Protein AF-A0A563EGF1-F1 (afdb_monomer)

Foldseek 3Di:
DDPVVVVVVVVVVVVVVVVVVVVVVVVVVVVVVVVVVVVVVVVVVVVVCLVPDDDDVVSVVVVVVVVVVVVVVVVVVVVVVVVVVVVVVVVVVVVVVVVVVVVVVVVVVVVVVVVVVVVVVVVVVVVVVVVVVVVVVVVVVVVVVVVVVVVVVVVVVVVVVVVVVVVVVVVVVVVVVVVVVVVVVVVVVVVVVVVVVVVVVVVVVVVVVVVVVVVVVVVVVVVVVVVVVVVVVVVVVVVVVVVVVVVVVVVVVVVVVVVVVVVVVVVVVVVVVVVVVVVVVVVVVVVVVVVVVVVVVVVVVVVVVVVVVVVVVVVVVVVVVVVVVVVVVVVVVVVVVVVVVVVVVVVVVVVVVVCVPDDPDDDDDYDDDDYDDDYYDYDDDDDDDDDDDDDDDDDDDDDD

Secondary structure (DSSP, 8-state):
--HHHHHHHHHHHHHHHHHHHHHHHHHHHHHHHHHHHHHHHHHHHHHHHHHHS---HHHHHHHHHHHHHHHHHHHHHHHHHHHHHHHHHHHHHHHHHHHHHHHHHHHHHHHHHHHHHHHHHHHHHHHHHHHHHHHHHHHHHHHHHHHHHHHHHHHHHHHHHHHHHHHHHHHHHHHHHHHHHHHHHHHHHHHHHHHHHHHHHHHHHHHHHHHHHHHHHHHHHHHHHHHHHHHHHHHHHHHHHHHHHHHHHHHHHHHHHHHHHHHHHHHHHHHHHHHHHHHHHHHHHHHHHHHHHHHHHHHHHHHHHHHHHHHHHHHHHHHHHHHHHHHHHHHHHHHHHHHHHHHHHHHHHHHHHHHTTT------------------------------------------

Solvent-acces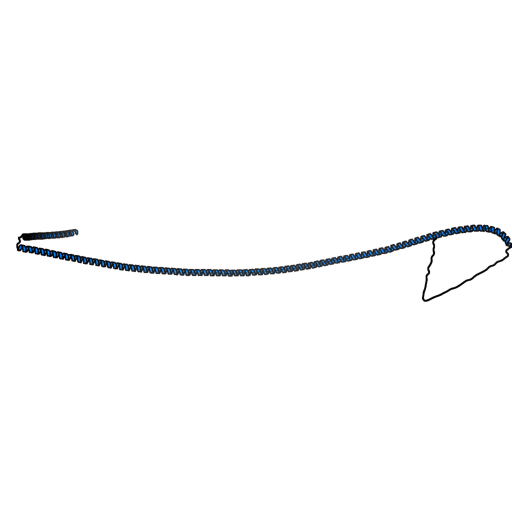sible surface area (backbone atoms only — not comparable to full-atom values): 22705 Å² total; per-residue (Å²): 134,64,68,72,55,61,48,51,54,48,53,50,54,51,50,49,52,52,51,54,52,49,52,51,50,54,53,50,52,50,51,53,53,53,50,52,48,55,52,50,54,50,49,52,51,53,50,52,52,63,68,72,49,73,91,42,72,70,58,44,54,54,52,51,48,53,52,49,53,49,50,52,49,52,51,48,50,52,51,47,53,53,49,53,49,54,52,47,55,47,54,51,50,52,47,52,57,48,50,52,50,52,51,52,52,51,53,49,51,54,51,55,50,53,46,52,51,51,53,50,53,49,53,50,52,53,50,56,51,50,50,52,50,51,54,52,46,54,50,50,52,50,53,51,50,53,50,52,53,49,54,51,51,54,50,52,51,50,55,50,51,57,47,53,50,48,53,50,53,49,54,54,47,53,51,54,51,51,54,49,51,53,52,48,53,59,45,52,54,48,54,49,50,52,49,63,48,50,54,48,55,48,52,50,52,51,50,50,51,51,54,50,52,50,47,53,53,49,53,53,46,52,48,50,54,49,51,51,49,59,46,53,53,48,54,52,50,52,51,50,55,49,50,51,50,55,49,50,53,48,54,52,50,53,51,52,49,55,52,51,53,52,54,49,52,53,52,51,53,51,52,51,52,51,50,53,53,52,52,54,46,60,48,54,62,47,52,55,53,51,54,52,56,53,51,57,48,55,56,50,52,54,50,55,51,55,59,46,53,53,52,53,55,52,53,51,55,55,48,55,54,53,50,53,53,51,51,56,53,48,51,62,52,45,54,56,48,50,58,54,43,55,57,45,49,67,48,44,54,56,51,45,68,58,47,75,76,63,85,87,88,97,94,95,97,97,93,95,98,95,97,97,97,96,100,97,97,95,98,94,92,93,89,91,87,87,84,90,80,89,82,83,89,80,89,80,89,79,90,130

pLDDT: mean 79.97, std 18.9, range [8.8, 98.38]

Mean predicted aligned error: 21.33 Å

Sequence (400 aa):
MNERVTRLEFDLRNSSRARDAAAAQVGELNKILNATRAELDKVKGQLTNLANSPVSASNVTERVRVMMSLAEEEIADIRKAAVDQANGVRAEADRYASETKAAHARLLSEVDERRKQLELAHQQRTAELSQQYDERRIALEAEHEQLRAKLSAEHEALLVEVRADAERVTTEFDRKTAELEERRTALEQKYSKYHDELDKEYDELRSTLNSEHQKILIDARTEAERVLAEVADREKTAAAELAESLAAQKADTEKMISELESEALIKVDALTTEATTKAAKTVSDADEYAASKTTEADEYATRTIGEADAKATETVRAAEAKASETVRSADEHADRRLTAASQRETTLRKVHDDLTAQFAAAQDAVANAVKSLTPLPSPGDDAKTEQFPLPRPDKDRKKS

Structure (mmCIF, N/CA/C/O backbone):
data_AF-A0A563EGF1-F1
#
_entry.id   AF-A0A563EGF1-F1
#
loop_
_atom_site.group_PDB
_atom_site.id
_atom_site.type_symbol
_atom_site.label_atom_id
_atom_site.label_alt_id
_atom_site.label_comp_id
_atom_site.label_asym_id
_atom_site.label_entity_id
_atom_site.label_seq_id
_atom_site.pdbx_PDB_ins_code
_atom_site.Cartn_x
_atom_site.Cartn_y
_atom_site.Cartn_z
_atom_site.occupancy
_atom_site.B_iso_or_equiv
_atom_site.auth_seq_id
_atom_site.auth_comp_id
_atom_site.auth_asym_id
_atom_site.auth_atom_id
_atom_site.pdbx_PDB_model_num
ATOM 1 N N . MET A 1 1 ? -85.828 32.666 75.429 1.00 54.38 1 MET A N 1
ATOM 2 C CA . MET A 1 1 ? -85.304 32.596 76.813 1.00 54.38 1 MET A CA 1
ATOM 3 C C . MET A 1 1 ? -83.831 32.233 76.749 1.00 54.38 1 MET A C 1
ATOM 5 O O . MET A 1 1 ? -83.476 31.455 75.876 1.00 54.38 1 MET A O 1
ATOM 9 N N . ASN A 1 2 ? -82.983 32.812 77.605 1.00 71.44 2 ASN A N 1
ATOM 10 C CA . ASN A 1 2 ? -81.528 32.641 77.505 1.00 71.44 2 ASN A CA 1
ATOM 11 C C . ASN A 1 2 ? -81.027 31.437 78.314 1.00 71.44 2 ASN A C 1
ATOM 13 O O . ASN A 1 2 ? -81.041 31.460 79.542 1.00 71.44 2 ASN A O 1
ATOM 17 N N . GLU A 1 3 ? -80.488 30.445 77.607 1.00 75.19 3 GLU A N 1
ATOM 18 C CA . GLU A 1 3 ? -79.889 29.201 78.122 1.00 75.19 3 GLU A CA 1
ATOM 19 C C . GLU A 1 3 ? -78.851 29.419 79.245 1.00 75.19 3 GLU A C 1
ATOM 21 O O . GLU A 1 3 ? -78.746 28.644 80.200 1.00 75.19 3 GLU A O 1
ATOM 26 N N . ARG A 1 4 ? -78.127 30.544 79.180 1.00 77.19 4 ARG A N 1
ATOM 27 C CA . ARG A 1 4 ? -77.143 30.976 80.183 1.00 77.19 4 ARG A CA 1
ATOM 28 C C . ARG A 1 4 ? -77.757 31.261 81.563 1.00 77.19 4 ARG A C 1
ATOM 30 O O . ARG A 1 4 ? -77.067 31.085 82.560 1.00 77.19 4 ARG A O 1
ATOM 37 N N . VAL A 1 5 ? -79.029 31.669 81.636 1.00 81.31 5 VAL A N 1
ATOM 38 C CA . VAL A 1 5 ? -79.741 31.890 82.912 1.00 81.31 5 VAL A CA 1
ATOM 39 C C . VAL A 1 5 ? -80.123 30.551 83.534 1.00 81.31 5 VAL A C 1
ATOM 41 O O . VAL A 1 5 ? -79.768 30.290 84.677 1.00 81.31 5 VAL A O 1
ATOM 44 N N . THR A 1 6 ? -80.732 29.652 82.756 1.00 83.12 6 THR A N 1
ATOM 45 C CA . THR A 1 6 ? -81.086 28.296 83.210 1.00 83.12 6 THR A CA 1
ATOM 46 C C . THR A 1 6 ? -79.871 27.484 83.664 1.00 83.12 6 THR A C 1
ATOM 48 O O . THR A 1 6 ? -79.979 26.705 84.610 1.00 83.12 6 THR A O 1
ATOM 51 N N . ARG A 1 7 ? -78.695 27.699 83.056 1.00 83.50 7 ARG A N 1
ATOM 52 C CA . ARG A 1 7 ? -77.437 27.100 83.523 1.00 83.50 7 ARG A CA 1
ATOM 53 C C . ARG A 1 7 ? -76.995 27.660 84.880 1.00 83.50 7 ARG A C 1
ATOM 55 O O . ARG A 1 7 ? -76.702 26.879 85.774 1.00 83.50 7 ARG A O 1
ATOM 62 N N . LEU A 1 8 ? -77.028 28.982 85.071 1.00 87.12 8 LEU A N 1
ATOM 63 C CA . LEU A 1 8 ? -76.708 29.604 86.364 1.00 87.12 8 LEU A CA 1
ATOM 64 C C . LEU A 1 8 ? -77.693 29.198 87.475 1.00 87.12 8 LEU A C 1
ATOM 66 O O . LEU A 1 8 ? -77.272 28.979 88.606 1.00 87.12 8 LEU A O 1
ATOM 70 N N . GLU A 1 9 ? -78.983 29.039 87.168 1.00 87.12 9 GLU A N 1
ATOM 71 C CA . GLU A 1 9 ? -79.977 28.512 88.116 1.00 87.12 9 GLU A CA 1
ATOM 72 C C . GLU A 1 9 ? -79.705 27.050 88.501 1.00 87.12 9 GLU A C 1
ATOM 74 O O . GLU A 1 9 ? -79.876 26.674 89.664 1.00 87.12 9 GLU A O 1
ATOM 79 N N . PHE A 1 10 ? -79.270 26.221 87.547 1.00 90.56 10 PHE A N 1
ATOM 80 C CA . PHE A 1 10 ? -78.854 24.843 87.807 1.00 90.56 10 PHE A CA 1
ATOM 81 C C . PHE A 1 10 ? -77.594 24.794 88.682 1.00 90.56 10 PHE A C 1
ATOM 83 O O . PHE A 1 10 ? -77.600 24.132 89.722 1.00 90.56 10 PHE A O 1
ATOM 90 N N . ASP A 1 11 ? -76.555 25.546 88.313 1.00 88.62 11 ASP A N 1
ATOM 91 C CA . ASP A 1 11 ? -75.284 25.611 89.039 1.00 88.62 11 ASP A CA 1
ATOM 92 C C . ASP A 1 11 ? -75.489 26.143 90.473 1.00 88.62 11 ASP A C 1
ATOM 94 O O . ASP A 1 11 ? -74.951 25.580 91.429 1.00 88.62 11 ASP A O 1
ATOM 98 N N . LEU A 1 12 ? -76.348 27.155 90.662 1.00 90.25 12 LEU A N 1
ATOM 99 C CA . LEU A 1 12 ? -76.715 27.685 91.982 1.00 90.25 12 LEU A CA 1
ATOM 100 C C . LEU A 1 12 ? -77.485 26.659 92.832 1.00 90.25 12 LEU A C 1
ATOM 102 O O . LEU A 1 12 ? -77.196 26.506 94.021 1.00 90.25 12 LEU A O 1
ATOM 106 N N . ARG A 1 13 ? -78.434 25.917 92.241 1.00 90.12 13 ARG A N 1
ATOM 107 C CA . ARG A 1 13 ? -79.168 24.841 92.937 1.00 90.12 13 ARG A CA 1
ATOM 108 C C . ARG A 1 13 ? -78.250 23.686 93.341 1.00 90.12 13 ARG A C 1
ATOM 110 O O . ARG A 1 13 ? -78.394 23.166 94.447 1.00 90.12 13 ARG A O 1
ATOM 117 N N . ASN A 1 14 ? -77.301 23.301 92.487 1.00 90.06 14 ASN A N 1
ATOM 118 C CA . ASN A 1 14 ? -76.297 22.290 92.824 1.00 90.06 14 ASN A CA 1
ATOM 119 C C . ASN A 1 14 ? -75.337 22.784 93.916 1.00 90.06 14 ASN A C 1
ATOM 121 O O . ASN A 1 14 ? -75.056 22.041 94.853 1.00 90.06 14 ASN A O 1
ATOM 125 N N . SER A 1 15 ? -74.900 24.045 93.847 1.00 90.69 15 SER A N 1
ATOM 126 C CA . SER A 1 15 ? -74.055 24.674 94.870 1.00 90.69 15 SER A CA 1
ATOM 127 C C . SER A 1 15 ? -74.745 24.730 96.240 1.00 90.69 15 SER A C 1
ATOM 129 O O . SER A 1 15 ? -74.138 24.349 97.241 1.00 90.69 15 SER A O 1
ATOM 131 N N . SER A 1 16 ? -76.037 25.090 96.298 1.00 90.50 16 SER A N 1
ATOM 132 C CA . SER A 1 16 ? -76.811 25.025 97.550 1.00 90.50 16 SER A CA 1
ATOM 133 C C . SER A 1 16 ? -76.862 23.599 98.095 1.00 90.50 16 SER A C 1
ATOM 135 O O . SER A 1 16 ? -76.452 23.376 99.225 1.00 90.50 16 SER A O 1
AT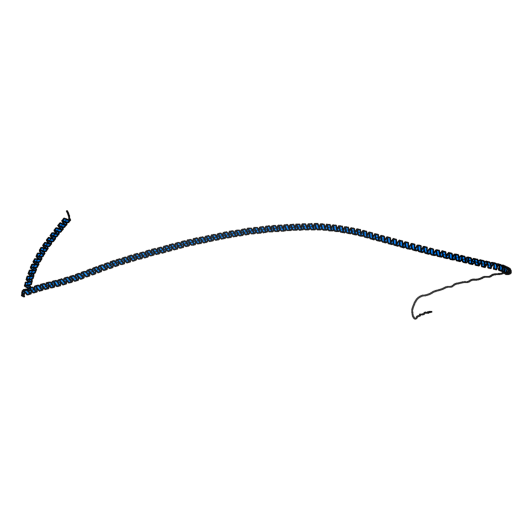OM 137 N N . ARG A 1 17 ? -77.245 22.609 97.275 1.00 91.94 17 ARG A N 1
ATOM 138 C CA . ARG A 1 17 ? -77.289 21.196 97.696 1.00 91.94 17 ARG A CA 1
ATOM 139 C C . ARG A 1 17 ? -75.942 20.691 98.222 1.00 91.94 17 ARG A C 1
ATOM 141 O O . ARG A 1 17 ? -75.913 19.971 99.215 1.00 91.94 17 ARG A O 1
ATOM 148 N N . ALA A 1 18 ? -74.836 21.076 97.583 1.00 88.56 18 ALA A N 1
ATOM 149 C CA . ALA A 1 18 ? -73.490 20.736 98.038 1.00 88.56 18 ALA A CA 1
ATOM 150 C C . ALA A 1 18 ? -73.149 21.407 99.382 1.00 88.56 18 ALA A C 1
ATOM 152 O O . ALA A 1 18 ? -72.598 20.754 100.268 1.00 88.56 18 ALA A O 1
ATOM 153 N N . ARG A 1 19 ? -73.529 22.678 99.570 1.00 93.75 19 ARG A N 1
ATOM 154 C CA . ARG A 1 19 ? -73.388 23.398 100.846 1.00 93.75 19 ARG A CA 1
ATOM 155 C C . ARG A 1 19 ? -74.222 22.762 101.959 1.00 93.75 19 ARG A C 1
ATOM 157 O O . ARG A 1 19 ? -73.715 22.602 103.064 1.00 93.75 19 ARG A O 1
ATOM 164 N N . ASP A 1 20 ? -75.465 22.392 101.674 1.00 92.44 20 ASP A N 1
ATOM 165 C CA . ASP A 1 20 ? -76.389 21.799 102.644 1.00 92.44 20 ASP A CA 1
ATOM 166 C C . ASP A 1 20 ? -75.909 20.395 103.065 1.00 92.44 20 ASP A C 1
ATOM 168 O O . ASP A 1 20 ? -75.898 20.064 104.253 1.00 92.44 20 ASP A O 1
ATOM 172 N N . ALA A 1 21 ? -75.392 19.603 102.117 1.00 90.31 21 ALA A N 1
ATOM 173 C CA . ALA A 1 21 ? -74.733 18.326 102.396 1.00 90.31 21 ALA A CA 1
ATOM 174 C C . ALA A 1 21 ? -73.442 18.493 103.223 1.00 90.31 21 ALA A C 1
ATOM 176 O O . ALA A 1 21 ? -73.230 17.754 104.186 1.00 90.31 21 ALA A O 1
ATOM 177 N N . ALA A 1 22 ? -72.602 19.484 102.906 1.00 90.19 22 ALA A N 1
ATOM 178 C CA . ALA A 1 22 ? -71.401 19.790 103.684 1.00 90.19 22 ALA A CA 1
ATOM 179 C C . ALA A 1 22 ? -71.740 20.273 105.108 1.00 90.19 22 ALA A C 1
ATOM 181 O O . ALA A 1 22 ? -71.083 19.876 106.069 1.00 90.19 22 ALA A O 1
ATOM 182 N N . ALA A 1 23 ? -72.799 21.070 105.277 1.00 92.00 23 ALA A N 1
ATOM 183 C CA . ALA A 1 23 ? -73.287 21.492 106.589 1.00 92.00 23 ALA A CA 1
ATOM 184 C C . ALA A 1 23 ? -73.787 20.299 107.424 1.00 92.00 23 ALA A C 1
ATOM 186 O O . ALA A 1 23 ? -73.473 20.211 108.612 1.00 92.00 23 ALA A O 1
ATOM 187 N N . ALA A 1 24 ? -74.490 19.343 106.804 1.00 92.00 24 ALA A N 1
ATOM 188 C CA . ALA A 1 24 ? -74.887 18.096 107.458 1.00 92.00 24 ALA A CA 1
ATOM 189 C C . ALA A 1 24 ? -73.669 17.247 107.877 1.00 92.00 24 ALA A C 1
ATOM 191 O O . ALA A 1 24 ? -73.622 16.769 109.010 1.00 92.00 24 ALA A O 1
ATOM 192 N N . GLN A 1 25 ? -72.649 17.126 107.017 1.00 91.31 25 GLN A N 1
ATOM 193 C CA . GLN A 1 25 ? -71.390 16.441 107.348 1.00 91.31 25 GLN A CA 1
ATOM 194 C C . GLN A 1 25 ? -70.648 17.114 108.512 1.00 91.31 25 GLN A C 1
ATOM 196 O O . GLN A 1 25 ? -70.203 16.425 109.426 1.00 91.31 25 GLN A O 1
ATOM 201 N N . VAL A 1 26 ? -70.557 18.449 108.540 1.00 93.31 26 VAL A N 1
ATOM 202 C CA . VAL A 1 26 ? -69.968 19.200 109.667 1.00 93.31 26 VAL A CA 1
ATOM 203 C C . VAL A 1 26 ? -70.780 19.012 110.955 1.00 93.31 26 VAL A C 1
ATOM 205 O O . VAL A 1 26 ? -70.198 18.920 112.038 1.00 93.31 26 VAL A O 1
ATOM 208 N N . GLY A 1 27 ? -72.108 18.907 110.858 1.00 93.12 27 GLY A N 1
ATOM 209 C CA . GLY A 1 27 ? -72.974 18.555 111.983 1.00 93.12 27 GLY A CA 1
ATOM 210 C C . GLY A 1 27 ? -72.666 17.166 112.550 1.00 93.12 27 GLY A C 1
ATOM 211 O O . GLY A 1 27 ? -72.506 17.022 113.761 1.00 93.12 27 GLY A O 1
ATOM 212 N N . GLU A 1 28 ? -72.517 16.158 111.689 1.00 92.12 28 GLU A N 1
ATOM 213 C CA . GLU A 1 28 ? -72.217 14.783 112.107 1.00 92.12 28 GLU A CA 1
ATOM 214 C C . GLU A 1 28 ? -70.793 14.637 112.662 1.00 92.12 28 GLU A C 1
ATOM 216 O O . GLU A 1 28 ? -70.600 14.054 113.729 1.00 92.12 28 GLU A O 1
ATOM 221 N N . LEU A 1 29 ? -69.801 15.257 112.015 1.00 91.62 29 LEU A N 1
ATOM 222 C CA . LEU A 1 29 ? -68.419 15.302 112.502 1.00 91.62 29 LEU A CA 1
ATOM 223 C C . LEU A 1 29 ? -68.320 15.944 113.894 1.00 91.62 29 LEU A C 1
ATOM 225 O O . LEU A 1 29 ? -67.548 15.469 114.723 1.00 91.62 29 LEU A O 1
ATOM 229 N N . ASN A 1 30 ? -69.129 16.967 114.199 1.00 94.31 30 ASN A N 1
ATOM 230 C CA . ASN A 1 30 ? -69.190 17.541 115.548 1.00 94.31 30 ASN A CA 1
ATOM 231 C C . ASN A 1 30 ? -69.797 16.580 116.585 1.00 94.31 30 ASN A C 1
ATOM 233 O O . ASN A 1 30 ? -69.327 16.556 117.724 1.00 94.31 30 ASN A O 1
ATOM 237 N N . LYS A 1 31 ? -70.798 15.762 116.222 1.00 93.56 31 LYS A N 1
ATOM 238 C CA . LYS A 1 31 ? -71.310 14.710 117.123 1.00 93.56 31 LYS A CA 1
ATOM 239 C C . LYS A 1 31 ? -70.226 13.674 117.409 1.00 93.56 31 LYS A C 1
ATOM 241 O O . LYS A 1 31 ? -69.958 13.394 118.574 1.00 93.56 31 LYS A O 1
ATOM 246 N N . ILE A 1 32 ? -69.572 13.163 116.363 1.00 93.31 32 ILE A N 1
ATOM 247 C CA . ILE A 1 32 ? -68.507 12.153 116.463 1.00 93.31 32 ILE A CA 1
ATOM 248 C C . ILE A 1 32 ? -67.332 12.690 117.293 1.00 93.31 32 ILE A C 1
ATOM 250 O O . ILE A 1 32 ? -66.851 12.005 118.193 1.00 93.31 32 ILE A O 1
ATOM 254 N N . LEU A 1 33 ? -66.909 13.938 117.065 1.00 93.88 33 LEU A N 1
ATOM 255 C CA . LEU A 1 33 ? -65.838 14.585 117.827 1.00 93.88 33 LEU A CA 1
ATOM 256 C C . LEU A 1 33 ? -66.189 14.755 119.314 1.00 93.88 33 LEU A C 1
ATOM 258 O O . LEU A 1 33 ? -65.331 14.575 120.174 1.00 93.88 33 LEU A O 1
ATOM 262 N N . ASN A 1 34 ? -67.437 15.093 119.644 1.00 92.88 34 ASN A N 1
ATOM 263 C CA . ASN A 1 34 ? -67.848 15.259 121.039 1.00 92.88 34 ASN A CA 1
ATOM 264 C C . ASN A 1 34 ? -68.092 13.914 121.747 1.00 92.88 34 ASN A C 1
ATOM 266 O O . ASN A 1 34 ? -67.760 13.793 122.925 1.00 92.88 34 ASN A O 1
ATOM 270 N N . ALA A 1 35 ? -68.579 12.892 121.035 1.00 93.00 35 ALA A N 1
ATOM 271 C CA . ALA A 1 35 ? -68.674 11.524 121.544 1.00 93.00 35 ALA A CA 1
ATOM 272 C C . ALA A 1 35 ? -67.281 10.944 121.844 1.00 93.00 35 ALA A C 1
ATOM 274 O O . ALA A 1 35 ? -67.007 10.564 122.980 1.00 93.00 35 ALA A O 1
ATOM 275 N N . THR A 1 36 ? -66.364 10.987 120.872 1.00 91.12 36 THR A N 1
ATOM 276 C CA . THR A 1 36 ? -64.985 10.493 121.041 1.00 91.12 36 THR A CA 1
ATOM 277 C C . THR A 1 36 ? -64.199 11.255 122.112 1.00 91.12 36 THR A C 1
ATOM 279 O O . THR A 1 36 ? -63.399 10.648 122.817 1.00 91.12 36 THR A O 1
ATOM 282 N N . ARG A 1 37 ? -64.453 12.558 122.320 1.00 92.00 37 ARG A N 1
ATOM 283 C CA . ARG A 1 37 ? -63.923 13.306 123.480 1.00 92.00 37 ARG A CA 1
ATOM 284 C C . ARG A 1 37 ? -64.441 12.759 124.813 1.00 92.00 37 ARG A C 1
ATOM 286 O O . ARG A 1 37 ? -63.639 12.505 125.707 1.00 92.00 37 ARG A O 1
ATOM 293 N N . ALA A 1 38 ? -65.751 12.543 124.940 1.00 91.25 38 ALA A N 1
ATOM 294 C CA . ALA A 1 38 ? -66.348 11.999 126.162 1.00 91.25 38 ALA A CA 1
ATOM 295 C C . ALA A 1 38 ? -65.858 10.568 126.464 1.00 91.25 38 ALA A C 1
ATOM 297 O O . ALA A 1 38 ? -65.604 10.228 127.620 1.00 91.25 38 ALA A O 1
ATOM 298 N N . GLU A 1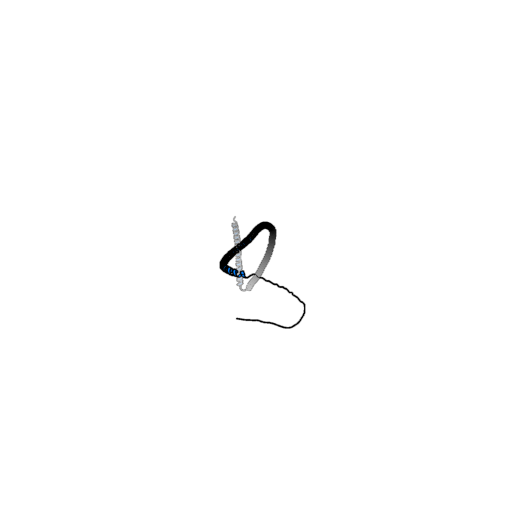 39 ? -65.669 9.743 125.432 1.00 89.06 39 GLU A N 1
ATOM 299 C CA . GLU A 1 39 ? -65.069 8.409 125.552 1.00 89.06 39 GLU A CA 1
ATOM 300 C C . GLU A 1 39 ? -63.589 8.476 125.945 1.00 89.06 39 GLU A C 1
ATOM 302 O O . GLU A 1 39 ? -63.173 7.778 126.868 1.00 89.06 39 GLU A O 1
ATOM 307 N N . LEU A 1 40 ? -62.805 9.359 125.320 1.00 89.25 40 LEU A N 1
ATOM 308 C CA . LEU A 1 40 ? -61.398 9.572 125.653 1.00 89.25 40 LEU A CA 1
ATOM 309 C C . LEU A 1 40 ? -61.219 10.014 127.112 1.00 89.25 40 LEU A C 1
ATOM 311 O O . LEU A 1 40 ? -60.353 9.488 127.808 1.00 89.25 40 LEU A O 1
ATOM 315 N N . ASP A 1 41 ? -62.033 10.950 127.602 1.00 89.94 41 ASP A N 1
ATOM 316 C CA . ASP A 1 41 ? -61.932 11.436 128.982 1.00 89.94 41 ASP A CA 1
ATOM 317 C C . ASP A 1 41 ? -62.420 10.392 130.003 1.00 89.94 41 ASP A C 1
ATOM 319 O O . ASP A 1 41 ? -61.814 10.239 131.068 1.00 89.94 41 ASP A O 1
ATOM 323 N N . LYS A 1 42 ? -63.419 9.573 129.645 1.00 87.62 42 LYS A N 1
ATOM 324 C CA . LYS A 1 42 ? -63.803 8.374 130.409 1.00 87.62 42 LYS A CA 1
ATOM 325 C C . LYS A 1 42 ? -62.642 7.372 130.506 1.00 87.62 42 LYS A C 1
ATOM 327 O O . LYS A 1 42 ? -62.315 6.930 131.609 1.00 87.62 42 LYS A O 1
ATOM 332 N N . VAL A 1 43 ? -61.982 7.055 129.389 1.00 84.75 43 VAL A N 1
ATOM 333 C CA . VAL A 1 43 ? -60.838 6.124 129.343 1.00 84.75 43 VAL A CA 1
ATOM 334 C C . VAL A 1 43 ? -59.633 6.677 130.113 1.00 84.75 43 VAL A C 1
ATOM 336 O O . VAL A 1 43 ? -59.037 5.939 130.896 1.00 84.75 43 VAL A O 1
ATOM 339 N N . LYS A 1 44 ? -59.318 7.977 130.002 1.00 85.12 44 LYS A N 1
ATOM 340 C CA . LYS A 1 44 ? -58.301 8.641 130.845 1.00 85.12 44 LYS A CA 1
ATOM 341 C C . LYS A 1 44 ? -58.618 8.500 132.332 1.00 85.12 44 LYS A C 1
ATOM 343 O O . LYS A 1 44 ? -57.709 8.231 133.114 1.00 85.12 44 LYS A O 1
ATOM 348 N N . GLY A 1 45 ? -59.880 8.658 132.736 1.00 83.38 45 GLY A N 1
ATOM 349 C CA . GLY A 1 45 ? -60.304 8.463 134.125 1.00 83.38 45 GLY A CA 1
ATOM 350 C C . GLY A 1 45 ? -60.081 7.023 134.598 1.00 83.38 45 GLY A C 1
ATOM 351 O O . GLY A 1 45 ? -59.488 6.801 135.653 1.00 83.38 45 GLY A O 1
ATOM 352 N N . GLN A 1 46 ? -60.473 6.038 133.785 1.00 79.75 46 GLN A N 1
ATOM 353 C CA . GLN A 1 46 ? -60.243 4.616 134.068 1.00 79.75 46 GLN A CA 1
ATOM 354 C C . GLN A 1 46 ? -58.744 4.281 134.177 1.00 79.75 46 GLN A C 1
ATOM 356 O O . GLN A 1 46 ? -58.336 3.649 135.151 1.00 79.75 46 GLN A O 1
ATOM 361 N N . LEU A 1 47 ? -57.919 4.760 133.240 1.00 78.69 47 LEU A N 1
ATOM 362 C CA . LEU A 1 47 ? -56.465 4.571 133.241 1.00 78.69 47 LEU A CA 1
ATOM 363 C C . LEU A 1 47 ? -55.798 5.234 134.456 1.00 78.69 47 LEU A C 1
ATOM 365 O O . LEU A 1 47 ? -54.949 4.624 135.100 1.00 78.69 47 LEU A O 1
ATOM 369 N N . THR A 1 48 ? -56.213 6.454 134.805 1.00 79.81 48 THR A N 1
ATOM 370 C CA . THR A 1 48 ? -55.695 7.204 135.964 1.00 79.81 48 THR A CA 1
ATOM 371 C C . THR A 1 48 ? -55.994 6.473 137.276 1.00 79.81 48 THR A C 1
ATOM 373 O O . THR A 1 48 ? -55.124 6.371 138.142 1.00 79.81 48 THR A O 1
ATOM 376 N N . ASN A 1 49 ? -57.194 5.898 137.402 1.00 75.31 49 ASN A N 1
ATOM 377 C CA . ASN A 1 49 ? -57.571 5.062 138.541 1.00 75.31 49 ASN A CA 1
ATOM 378 C C . ASN A 1 49 ? -56.749 3.760 138.589 1.00 75.31 49 ASN A C 1
ATOM 380 O O . ASN A 1 49 ? -56.279 3.382 139.660 1.00 75.31 49 ASN A O 1
ATOM 384 N N . LEU A 1 50 ? -56.524 3.096 137.450 1.00 74.75 50 LEU A N 1
ATOM 385 C CA . LEU A 1 50 ? -55.707 1.873 137.347 1.00 74.75 50 LEU A CA 1
ATOM 386 C C . LEU A 1 50 ? -54.220 2.107 137.661 1.00 74.75 50 LEU A C 1
ATOM 388 O O . LEU A 1 50 ? -53.593 1.274 138.318 1.00 74.75 50 LEU A O 1
ATOM 392 N N . ALA A 1 51 ? -53.662 3.238 137.225 1.00 73.00 51 ALA A N 1
ATOM 393 C CA . ALA A 1 51 ? -52.273 3.612 137.474 1.00 73.00 51 ALA A CA 1
ATOM 394 C C . ALA A 1 51 ? -52.026 3.942 138.955 1.00 73.00 51 ALA A C 1
ATOM 396 O O . ALA A 1 51 ? -51.124 3.372 139.570 1.00 73.00 51 ALA A O 1
ATOM 397 N N . ASN A 1 52 ? -52.863 4.811 139.535 1.00 74.38 52 ASN A N 1
ATOM 398 C CA . ASN A 1 52 ? -52.665 5.352 140.883 1.00 74.38 52 ASN A CA 1
ATOM 399 C C . ASN A 1 52 ? -53.231 4.466 142.009 1.00 74.38 52 ASN A C 1
ATOM 401 O O . ASN A 1 52 ? -52.970 4.733 143.182 1.00 74.38 52 ASN A O 1
ATOM 405 N N . SER A 1 53 ? -53.993 3.411 141.695 1.00 64.25 53 SER A N 1
ATOM 406 C CA . SER A 1 53 ? -54.501 2.498 142.725 1.00 64.25 53 SER A CA 1
ATOM 407 C C . SER A 1 53 ? -53.389 1.620 143.320 1.00 64.25 53 SER A C 1
ATOM 409 O O . SER A 1 53 ? -52.626 0.996 142.564 1.00 64.25 53 SER A O 1
ATOM 411 N N . PRO A 1 54 ? -53.335 1.474 144.662 1.00 64.56 54 PRO A N 1
ATOM 412 C CA . PRO A 1 54 ? -52.376 0.596 145.320 1.00 64.56 54 PRO A CA 1
ATOM 413 C C . PRO A 1 54 ? -52.533 -0.865 144.873 1.00 64.56 54 PRO A C 1
ATOM 415 O O . PRO A 1 54 ? -53.568 -1.293 144.345 1.00 64.56 54 PRO A O 1
ATOM 418 N N . VAL A 1 55 ? -51.459 -1.631 145.056 1.00 60.78 55 VAL A N 1
ATOM 419 C CA . VAL A 1 55 ? -51.285 -2.967 144.475 1.00 60.78 55 VAL A CA 1
ATOM 420 C C . VAL A 1 55 ? -52.074 -4.021 145.266 1.00 60.78 55 VAL A C 1
ATOM 422 O O . VAL A 1 55 ? -51.537 -4.714 146.124 1.00 60.78 55 VAL A O 1
ATOM 425 N N . SER A 1 56 ? -53.370 -4.142 144.974 1.00 62.41 56 SER A N 1
ATOM 426 C CA . SER A 1 56 ? -54.188 -5.304 145.350 1.00 62.41 56 SER A CA 1
ATOM 427 C C . SER A 1 56 ? -54.040 -6.424 144.314 1.00 62.41 56 SER A C 1
ATOM 429 O O . SER A 1 56 ? -53.710 -6.151 143.160 1.00 62.41 56 SER A O 1
ATOM 431 N N . ALA A 1 57 ? -54.344 -7.674 144.681 1.00 63.19 57 ALA A N 1
ATOM 432 C CA . ALA A 1 57 ? -54.287 -8.807 143.747 1.00 63.19 57 ALA A CA 1
ATOM 433 C C . ALA A 1 57 ? -55.137 -8.573 142.478 1.00 63.19 57 ALA A C 1
ATOM 435 O O . ALA A 1 57 ? -54.655 -8.791 141.372 1.00 63.19 57 ALA A O 1
ATOM 436 N N . SER A 1 58 ? -56.347 -8.018 142.627 1.00 69.69 58 SER A N 1
ATOM 437 C CA . SER A 1 58 ? -57.214 -7.638 141.497 1.00 69.69 58 SER A CA 1
ATOM 438 C C . SER A 1 58 ? -56.554 -6.588 140.585 1.00 69.69 58 SER A C 1
ATOM 440 O O . SER A 1 58 ? -56.534 -6.728 139.362 1.00 69.69 58 SER A O 1
ATOM 442 N N . ASN A 1 59 ? -55.911 -5.576 141.182 1.00 67.50 59 ASN A N 1
ATOM 443 C CA . ASN A 1 59 ? -55.207 -4.515 140.455 1.00 67.50 59 ASN A CA 1
ATOM 444 C C . ASN A 1 59 ? -53.873 -4.981 139.837 1.00 67.50 59 ASN A C 1
ATOM 446 O O . ASN A 1 59 ? -53.289 -4.242 139.042 1.00 67.50 59 ASN A O 1
ATOM 450 N N . VAL A 1 60 ? -53.359 -6.159 140.214 1.00 72.50 60 VAL A N 1
ATOM 451 C CA . VAL A 1 60 ? -52.254 -6.840 139.519 1.00 72.50 60 VAL A CA 1
ATOM 452 C C . VAL A 1 60 ? -52.802 -7.608 138.327 1.00 72.50 60 VAL A C 1
ATOM 454 O O . VAL A 1 60 ? -52.310 -7.404 137.223 1.00 72.50 60 VAL A O 1
ATOM 457 N N . THR A 1 61 ? -53.841 -8.429 138.516 1.00 78.75 61 THR A N 1
ATOM 458 C CA . THR A 1 61 ? -54.456 -9.216 137.435 1.00 78.75 61 THR A CA 1
ATOM 459 C C . THR A 1 61 ? -54.875 -8.334 136.261 1.00 78.75 61 THR A C 1
ATOM 461 O O . THR A 1 61 ? -54.538 -8.651 135.124 1.00 78.75 61 THR A O 1
ATOM 464 N N . GLU A 1 62 ? -55.518 -7.191 136.516 1.00 77.25 62 GLU A N 1
ATOM 465 C CA . GLU A 1 62 ? -55.951 -6.298 135.434 1.00 77.25 62 GLU A CA 1
ATOM 466 C C . GLU A 1 62 ? -54.780 -5.532 134.784 1.00 77.25 62 GLU A C 1
ATOM 468 O O . GLU A 1 62 ? -54.773 -5.336 133.572 1.00 77.25 62 GLU A O 1
ATOM 473 N N . ARG A 1 63 ? -53.722 -5.177 135.533 1.00 81.50 63 ARG A N 1
ATOM 474 C CA . ARG A 1 63 ? -52.497 -4.597 134.938 1.00 81.50 63 ARG A CA 1
ATOM 475 C C . ARG A 1 63 ? -51.724 -5.607 134.087 1.00 81.50 63 ARG A C 1
ATOM 477 O O . ARG A 1 63 ? -51.236 -5.243 133.022 1.00 81.50 63 ARG A O 1
ATOM 484 N N . VAL A 1 64 ? -51.652 -6.869 134.515 1.00 84.06 64 VAL A N 1
ATOM 485 C CA . VAL A 1 64 ? -51.084 -7.966 133.714 1.00 84.06 64 VAL A CA 1
ATOM 486 C C . VAL A 1 64 ? -51.932 -8.202 132.466 1.00 84.06 64 VAL A C 1
ATOM 488 O O . VAL A 1 64 ? -51.370 -8.351 131.389 1.00 84.06 64 VAL A O 1
ATOM 491 N N . ARG A 1 65 ? -53.265 -8.145 132.571 1.00 84.19 65 ARG A N 1
ATOM 492 C CA . ARG A 1 65 ? -54.174 -8.245 131.421 1.00 84.19 65 ARG A CA 1
ATOM 493 C C . ARG A 1 65 ? -53.926 -7.150 130.384 1.00 84.19 65 ARG A C 1
ATOM 495 O O . ARG A 1 65 ? -53.798 -7.472 129.210 1.00 84.19 65 ARG A O 1
ATOM 502 N N . VAL A 1 66 ? -53.802 -5.892 130.817 1.00 84.56 66 VAL A N 1
ATOM 503 C CA . VAL A 1 66 ? -53.495 -4.753 129.931 1.00 84.56 66 VAL A CA 1
ATOM 504 C C . VAL A 1 66 ? -52.112 -4.896 129.283 1.00 84.56 66 VAL A C 1
ATOM 506 O O . VAL A 1 66 ? -51.961 -4.617 128.097 1.00 84.56 66 VAL A O 1
ATOM 509 N N . MET A 1 67 ? -51.109 -5.379 130.024 1.00 85.25 67 MET A N 1
ATOM 510 C CA . MET A 1 67 ? -49.776 -5.659 129.470 1.00 85.25 67 MET A CA 1
ATOM 511 C C . MET A 1 67 ? -49.780 -6.836 128.486 1.00 85.25 67 MET A C 1
ATOM 513 O O . MET A 1 67 ? -49.078 -6.783 127.483 1.00 85.25 67 MET A O 1
ATOM 517 N N . MET A 1 68 ? -50.593 -7.870 128.724 1.00 86.56 68 MET A N 1
ATOM 518 C CA . MET A 1 68 ? -50.776 -8.968 127.772 1.00 86.56 68 MET A CA 1
ATOM 519 C C . MET A 1 68 ? -51.496 -8.502 126.506 1.00 86.56 68 MET A C 1
ATOM 521 O O . MET A 1 68 ? -51.024 -8.822 125.425 1.00 86.56 68 MET A O 1
ATOM 525 N N . SER A 1 69 ? -52.555 -7.687 126.604 1.00 88.25 69 SER A N 1
ATOM 526 C CA . SER A 1 69 ? -53.210 -7.135 125.409 1.00 88.25 69 SER A CA 1
ATOM 527 C C . SER A 1 69 ? -52.299 -6.187 124.623 1.00 88.25 69 SER A C 1
ATOM 529 O O . SER A 1 69 ? -52.330 -6.211 123.400 1.00 88.25 69 SER A O 1
ATOM 531 N N . LEU A 1 70 ? -51.446 -5.406 125.300 1.00 91.12 70 LEU A N 1
ATOM 532 C CA . LEU A 1 70 ? -50.447 -4.559 124.638 1.00 91.12 70 LEU A CA 1
ATOM 533 C C . LEU A 1 70 ? -49.366 -5.400 123.937 1.00 91.12 70 LEU A C 1
ATOM 535 O O . LEU A 1 70 ? -48.974 -5.082 122.821 1.00 91.12 70 LEU A O 1
ATOM 539 N N . ALA A 1 71 ? -48.920 -6.500 124.550 1.00 91.00 71 ALA A N 1
ATOM 540 C CA . ALA A 1 71 ? -47.993 -7.435 123.915 1.00 91.00 71 ALA A CA 1
ATOM 541 C C . ALA A 1 71 ? -48.648 -8.207 122.752 1.00 91.00 71 ALA A C 1
ATOM 543 O O . ALA A 1 71 ? -47.988 -8.492 121.758 1.00 91.00 71 ALA A O 1
ATOM 544 N N . GLU A 1 72 ? -49.940 -8.534 122.837 1.00 90.94 72 GLU A N 1
ATOM 545 C CA . GLU A 1 72 ? -50.714 -9.118 121.733 1.00 90.94 72 GLU A CA 1
ATOM 546 C C . GLU A 1 72 ? -50.881 -8.125 120.569 1.00 90.94 72 GLU A C 1
ATOM 548 O O . GLU A 1 72 ? -50.754 -8.529 119.412 1.00 90.94 72 GLU A O 1
ATOM 553 N N . GLU A 1 73 ? -51.087 -6.837 120.861 1.00 93.38 73 GLU A N 1
ATOM 554 C CA . GLU A 1 73 ? -51.128 -5.734 119.891 1.00 93.38 73 GLU A CA 1
ATOM 555 C C . GLU A 1 73 ? -49.755 -5.508 119.229 1.00 93.38 73 GLU A C 1
ATOM 557 O O . GLU A 1 73 ? -49.660 -5.516 118.002 1.00 93.38 73 GLU A O 1
ATOM 562 N N . GLU A 1 74 ? -48.669 -5.441 120.005 1.00 93.94 74 GLU A N 1
ATOM 563 C CA . GLU A 1 74 ? -47.294 -5.329 119.491 1.00 93.94 74 GLU A CA 1
ATOM 564 C C . GLU A 1 74 ? -46.897 -6.555 118.645 1.00 93.94 74 GLU A C 1
ATOM 566 O O . GLU A 1 74 ? -46.321 -6.418 117.565 1.00 93.94 74 GLU A O 1
ATOM 571 N N . ILE A 1 75 ? -47.275 -7.770 119.062 1.00 93.06 75 ILE A N 1
ATOM 572 C CA . ILE A 1 75 ? -47.089 -8.993 118.265 1.00 93.06 75 ILE A CA 1
ATOM 573 C C . ILE A 1 75 ? -47.936 -8.959 116.983 1.00 93.06 75 ILE A C 1
ATOM 575 O O . ILE A 1 75 ? -47.485 -9.465 115.951 1.00 93.06 75 ILE A O 1
ATOM 579 N N . ALA A 1 76 ? -49.144 -8.389 117.012 1.00 94.75 76 ALA A N 1
ATOM 580 C CA . ALA A 1 76 ? -49.978 -8.232 115.824 1.00 94.75 76 ALA A CA 1
ATOM 581 C C . ALA A 1 76 ? -49.364 -7.230 114.833 1.00 94.75 76 ALA A C 1
ATOM 583 O O . ALA A 1 76 ? -49.283 -7.544 113.643 1.00 94.75 76 ALA A O 1
ATOM 584 N N . ASP A 1 77 ? -48.857 -6.089 115.306 1.00 94.50 77 ASP A N 1
ATOM 585 C CA . ASP A 1 77 ? -48.183 -5.096 114.466 1.00 94.50 77 ASP A CA 1
ATOM 586 C C . ASP A 1 77 ? -46.835 -5.600 113.926 1.00 94.50 77 ASP A C 1
ATOM 588 O O . ASP A 1 77 ? -46.556 -5.409 112.743 1.00 94.50 77 ASP A O 1
ATOM 592 N N . ILE A 1 78 ? -46.039 -6.345 114.705 1.00 94.62 78 ILE A N 1
ATOM 593 C CA . ILE A 1 78 ? -44.815 -7.003 114.204 1.00 94.62 78 ILE A CA 1
ATOM 594 C C . ILE A 1 78 ? -45.154 -8.031 113.113 1.00 94.62 78 ILE A C 1
ATOM 596 O O . ILE A 1 78 ? -44.498 -8.066 112.069 1.00 94.62 78 ILE A O 1
ATOM 600 N N . ARG A 1 79 ? -46.196 -8.856 113.305 1.00 96.19 79 ARG A N 1
ATOM 601 C CA . ARG A 1 79 ? -46.655 -9.814 112.279 1.00 96.19 79 ARG A CA 1
ATOM 602 C C . ARG A 1 79 ? -47.141 -9.104 111.021 1.00 96.19 79 ARG A C 1
ATOM 604 O O . ARG A 1 79 ? -46.808 -9.536 109.922 1.00 96.19 79 ARG A O 1
ATOM 611 N N . LYS A 1 80 ? -47.909 -8.027 111.178 1.00 96.56 80 LYS A N 1
ATOM 612 C CA . LYS A 1 80 ? -48.416 -7.202 110.080 1.00 96.56 80 LYS A CA 1
ATOM 613 C C . LYS A 1 80 ? -47.270 -6.549 109.311 1.00 96.56 80 LYS A C 1
ATOM 615 O O . LYS A 1 80 ? -47.193 -6.744 108.108 1.00 96.56 80 LYS A O 1
ATOM 620 N N . ALA A 1 81 ? -46.321 -5.910 109.993 1.00 96.00 81 ALA A N 1
ATOM 621 C CA . ALA A 1 81 ? -45.130 -5.332 109.374 1.00 96.00 81 ALA A CA 1
ATOM 622 C C . ALA A 1 81 ? -44.291 -6.382 108.622 1.00 96.00 81 ALA A C 1
ATOM 624 O O . ALA A 1 81 ? -43.839 -6.119 107.510 1.00 96.00 81 ALA A O 1
ATOM 625 N N . ALA A 1 82 ? -44.129 -7.590 109.174 1.00 96.12 82 ALA A N 1
ATOM 626 C CA . ALA A 1 82 ? -43.439 -8.689 108.494 1.00 96.12 82 ALA A CA 1
ATOM 627 C C . ALA A 1 82 ? -44.202 -9.198 107.252 1.00 96.12 82 ALA A C 1
ATOM 629 O O . ALA A 1 82 ? -43.583 -9.509 106.233 1.00 96.12 82 ALA A O 1
ATOM 630 N N . VAL A 1 83 ? -45.538 -9.259 107.306 1.00 96.38 83 VAL A N 1
ATOM 631 C CA . VAL A 1 83 ? -46.392 -9.602 106.155 1.00 96.38 83 VAL A CA 1
ATOM 632 C C . VAL A 1 83 ? -46.348 -8.505 105.089 1.00 96.38 83 VAL A C 1
ATOM 634 O O . VAL A 1 83 ? -46.177 -8.818 103.914 1.00 96.38 83 VAL A O 1
ATOM 637 N N . ASP A 1 84 ? -46.428 -7.235 105.479 1.00 96.62 84 ASP A N 1
ATOM 638 C CA . ASP A 1 84 ? -46.368 -6.085 104.575 1.00 96.62 84 ASP A CA 1
ATOM 639 C C . ASP A 1 84 ? -44.989 -5.978 103.900 1.00 96.62 84 ASP A C 1
ATOM 641 O O . ASP A 1 84 ? -44.918 -5.777 102.688 1.00 96.62 84 ASP A O 1
ATOM 645 N N . GLN A 1 85 ? -43.892 -6.232 104.627 1.00 96.38 85 GLN A N 1
ATOM 646 C CA . GLN A 1 85 ? -42.548 -6.356 104.047 1.00 96.38 85 GLN A CA 1
ATOM 647 C C . GLN A 1 85 ? -42.438 -7.547 103.084 1.00 96.38 85 GLN A C 1
ATOM 649 O O . GLN A 1 85 ? -41.931 -7.388 101.975 1.00 96.38 85 GLN A O 1
ATOM 654 N N . ALA A 1 86 ? -42.938 -8.731 103.456 1.00 96.44 86 ALA A N 1
ATOM 655 C CA . ALA A 1 86 ? -42.910 -9.906 102.582 1.00 96.44 86 ALA A CA 1
ATOM 656 C C . ALA A 1 86 ? -43.750 -9.709 101.306 1.00 96.44 86 ALA A C 1
ATOM 658 O O . ALA A 1 86 ? -43.368 -10.176 100.231 1.00 96.44 86 ALA A O 1
ATOM 659 N N . ASN A 1 87 ? -44.872 -8.992 101.405 1.00 96.56 87 ASN A N 1
ATOM 660 C CA . ASN A 1 87 ? -45.696 -8.597 100.265 1.00 96.56 87 ASN A CA 1
ATOM 661 C C . ASN A 1 87 ? -45.004 -7.525 99.408 1.00 96.56 87 ASN A C 1
ATOM 663 O O . ASN A 1 87 ? -45.066 -7.612 98.184 1.00 96.56 87 ASN A O 1
ATOM 667 N N . GLY A 1 88 ? -44.300 -6.568 100.023 1.00 97.25 88 GLY A N 1
ATOM 668 C CA . GLY A 1 88 ? -43.475 -5.574 99.332 1.00 97.25 88 GLY A CA 1
ATOM 669 C C . GLY A 1 88 ? -42.366 -6.219 98.501 1.00 97.25 88 GLY A C 1
ATOM 670 O O . GLY A 1 88 ? -42.324 -6.026 97.290 1.00 97.25 88 GLY A O 1
ATOM 671 N N . VAL A 1 89 ? -41.545 -7.078 99.116 1.00 96.56 89 VAL A N 1
ATOM 672 C CA . VAL A 1 89 ? -40.459 -7.808 98.433 1.00 96.56 89 VAL A CA 1
ATOM 673 C C . VAL A 1 89 ? -40.993 -8.696 97.302 1.00 96.56 89 VAL A C 1
ATOM 675 O O . VAL A 1 89 ? -40.382 -8.767 96.238 1.00 96.56 89 VAL A O 1
ATOM 678 N N . ARG A 1 90 ? -42.158 -9.339 97.482 1.00 97.12 90 ARG A N 1
ATOM 679 C CA . ARG A 1 90 ? -42.833 -10.074 96.395 1.00 97.12 90 ARG A CA 1
ATOM 680 C C . ARG A 1 90 ? -43.266 -9.147 95.262 1.00 97.12 90 ARG A C 1
ATOM 682 O O . ARG A 1 90 ? -42.947 -9.429 94.117 1.00 97.12 90 ARG A O 1
ATOM 689 N N . ALA A 1 91 ? -43.925 -8.031 95.567 1.00 97.06 91 ALA A N 1
ATOM 690 C CA . ALA A 1 91 ? -44.375 -7.074 94.559 1.00 97.06 91 ALA A CA 1
ATOM 691 C C . ALA A 1 91 ? -43.206 -6.427 93.791 1.00 97.06 91 ALA A C 1
ATOM 693 O O . ALA A 1 91 ? -43.331 -6.165 92.597 1.00 97.06 91 ALA A O 1
ATOM 694 N N . GLU A 1 92 ? -42.065 -6.193 94.442 1.00 97.00 92 GLU A N 1
ATOM 695 C CA . GLU A 1 92 ? -40.830 -5.732 93.797 1.00 97.00 92 GLU A CA 1
ATOM 696 C C . GLU A 1 92 ? -40.210 -6.816 92.905 1.00 97.00 92 GLU A C 1
ATOM 698 O O . GLU A 1 92 ? -39.863 -6.534 91.757 1.00 97.00 92 GLU A O 1
ATOM 703 N N . ALA A 1 93 ? -40.145 -8.065 93.376 1.00 96.88 93 ALA A N 1
ATOM 704 C CA . ALA A 1 93 ? -39.667 -9.196 92.583 1.00 96.88 93 ALA A CA 1
ATOM 705 C C . ALA A 1 93 ? -40.564 -9.478 91.362 1.00 96.88 93 ALA A C 1
ATOM 707 O O . ALA A 1 93 ? -40.048 -9.690 90.264 1.00 96.88 93 ALA A O 1
ATOM 708 N N . ASP A 1 94 ? -41.889 -9.420 91.520 1.00 96.81 94 ASP A N 1
ATOM 709 C CA . ASP A 1 94 ? -42.863 -9.597 90.438 1.00 96.81 94 ASP A CA 1
ATOM 710 C C . ASP A 1 94 ? -42.787 -8.451 89.418 1.00 96.81 94 ASP A C 1
ATOM 712 O O . ASP A 1 94 ? -42.796 -8.703 88.209 1.00 96.81 94 ASP A O 1
ATOM 716 N N . ARG A 1 95 ? -42.632 -7.196 89.875 1.00 97.50 95 ARG A N 1
ATOM 717 C CA . ARG A 1 95 ? -42.367 -6.042 88.996 1.00 97.50 95 ARG A CA 1
ATOM 718 C C . ARG A 1 95 ? -41.092 -6.255 88.197 1.00 97.50 95 ARG A C 1
ATOM 720 O O . ARG A 1 95 ? -41.169 -6.284 86.971 1.00 97.50 95 ARG A O 1
ATOM 727 N N . TYR A 1 96 ? -39.964 -6.511 88.859 1.00 97.38 96 TYR A N 1
ATOM 728 C CA . TYR A 1 96 ? -38.678 -6.747 88.201 1.00 97.38 96 TYR A CA 1
ATOM 729 C C . TYR A 1 96 ? -38.740 -7.923 87.212 1.00 97.38 96 TYR A C 1
ATOM 731 O O . TYR A 1 96 ? -38.257 -7.822 86.083 1.00 97.38 96 TYR A O 1
ATOM 739 N N . ALA A 1 97 ? -39.404 -9.022 87.579 1.00 97.31 97 ALA A N 1
ATOM 740 C CA . ALA A 1 97 ? -39.620 -10.169 86.701 1.00 97.31 97 ALA A CA 1
ATOM 741 C C . ALA A 1 97 ? -40.548 -9.856 85.512 1.00 97.31 97 ALA A C 1
ATOM 743 O O . ALA A 1 97 ? -40.410 -10.480 84.460 1.00 97.31 97 ALA A O 1
ATOM 744 N N . SER A 1 98 ? -41.490 -8.918 85.645 1.00 97.12 98 SER A N 1
ATOM 745 C CA . SER A 1 98 ? -42.341 -8.456 84.539 1.00 97.12 98 SER A CA 1
ATOM 746 C C . SER A 1 98 ? -41.610 -7.476 83.612 1.00 97.12 98 SER A C 1
ATOM 748 O O . SER A 1 98 ? -41.686 -7.613 82.391 1.00 97.12 98 SER A O 1
ATOM 750 N N . GLU A 1 99 ? -40.830 -6.552 84.174 1.00 97.56 99 GLU A N 1
ATOM 751 C CA . GLU A 1 99 ? -40.066 -5.530 83.455 1.00 97.56 99 GLU A CA 1
ATOM 752 C C . GLU A 1 99 ? -38.919 -6.151 82.653 1.00 97.56 99 GLU A C 1
ATOM 754 O O . GLU A 1 99 ? -38.765 -5.850 81.471 1.00 97.56 99 GLU A O 1
ATOM 759 N N . THR A 1 100 ? -38.170 -7.088 83.245 1.00 96.81 100 THR A N 1
ATOM 760 C CA . THR A 1 100 ? -37.112 -7.836 82.541 1.00 96.81 100 THR A CA 1
ATOM 761 C C . THR A 1 100 ? -37.669 -8.690 81.402 1.00 96.81 100 THR A C 1
ATOM 763 O O . THR A 1 100 ? -37.109 -8.673 80.305 1.00 96.81 100 THR A O 1
ATOM 766 N N . LYS A 1 101 ? -38.810 -9.372 81.597 1.00 97.50 101 LYS A N 1
ATOM 767 C CA . LYS A 1 101 ? -39.507 -10.098 80.517 1.00 97.50 101 LYS A CA 1
ATOM 768 C C . LYS A 1 101 ? -39.984 -9.155 79.412 1.00 97.50 101 LYS A C 1
ATOM 770 O O . LYS A 1 101 ? -39.798 -9.466 78.239 1.00 97.50 101 LYS A O 1
ATOM 775 N N . ALA A 1 102 ? -40.554 -8.000 79.759 1.00 97.44 102 ALA A N 1
ATOM 776 C CA . ALA A 1 102 ? -41.007 -7.008 78.785 1.00 97.44 102 ALA A CA 1
ATOM 777 C C . ALA A 1 102 ? -39.839 -6.385 77.998 1.00 97.44 102 ALA A C 1
ATOM 779 O O . ALA A 1 102 ? -39.943 -6.212 76.784 1.00 97.44 102 ALA A O 1
ATOM 780 N N . ALA A 1 103 ? -38.714 -6.094 78.657 1.00 97.50 103 ALA A N 1
ATOM 781 C CA . ALA A 1 103 ? -37.497 -5.603 78.014 1.00 97.50 103 ALA A CA 1
ATOM 782 C C . ALA A 1 103 ? -36.887 -6.653 77.070 1.00 97.50 103 ALA A C 1
ATOM 784 O O . ALA A 1 103 ? -36.565 -6.335 75.927 1.00 97.50 103 ALA A O 1
ATOM 785 N N . HIS A 1 104 ? -36.801 -7.916 77.501 1.00 97.38 104 HIS A N 1
ATOM 786 C CA . HIS A 1 104 ? -36.315 -9.011 76.659 1.00 97.38 104 HIS A CA 1
ATOM 787 C C . HIS A 1 104 ? -37.246 -9.279 75.464 1.00 97.38 104 HIS A C 1
ATOM 789 O O . HIS A 1 104 ? -36.770 -9.550 74.365 1.00 97.38 104 HIS A O 1
ATOM 795 N N . ALA A 1 105 ? -38.568 -9.184 75.645 1.00 97.44 105 ALA A N 1
ATOM 796 C CA . ALA A 1 105 ? -39.529 -9.321 74.552 1.00 97.44 105 ALA A CA 1
ATOM 797 C C . ALA A 1 105 ? -39.365 -8.206 73.503 1.00 97.44 105 ALA A C 1
ATOM 799 O O . ALA A 1 105 ? -39.326 -8.506 72.312 1.00 97.44 105 ALA A O 1
ATOM 800 N N . ARG A 1 106 ? -39.188 -6.947 73.939 1.00 97.56 106 ARG A N 1
ATOM 801 C CA . ARG A 1 106 ? -38.895 -5.809 73.047 1.00 97.56 106 ARG A CA 1
ATOM 802 C C . ARG A 1 106 ? -37.594 -6.011 72.276 1.00 97.56 106 ARG A C 1
ATOM 804 O O . ARG A 1 106 ? -37.595 -5.905 71.053 1.00 97.56 106 ARG A O 1
ATOM 811 N N . LEU A 1 107 ? -36.517 -6.386 72.968 1.00 98.00 107 LEU A N 1
ATOM 812 C CA . LEU A 1 107 ? -35.211 -6.608 72.345 1.00 98.00 107 LEU A CA 1
ATOM 813 C C . LEU A 1 107 ? -35.237 -7.765 71.331 1.00 98.00 107 LEU A C 1
ATOM 815 O O . LEU A 1 107 ? -34.605 -7.659 70.284 1.00 98.00 107 LEU A O 1
ATOM 819 N N . LEU A 1 108 ? -36.011 -8.830 71.579 1.00 97.38 108 LEU A N 1
ATOM 820 C CA . LEU A 1 108 ? -36.254 -9.870 70.572 1.00 97.38 108 LEU A CA 1
ATOM 821 C C . LEU A 1 108 ? -36.998 -9.323 69.346 1.00 97.38 108 LEU A C 1
ATOM 823 O O . LEU A 1 108 ? -36.549 -9.569 68.229 1.00 97.38 108 LEU A O 1
ATOM 827 N N . SER A 1 109 ? -38.082 -8.555 69.523 1.00 97.75 109 SER A N 1
ATOM 828 C CA . SER A 1 109 ? -38.795 -7.958 68.380 1.00 97.75 109 SER A CA 1
ATOM 829 C C . SER A 1 109 ? -37.924 -6.982 67.584 1.00 97.75 109 SER A C 1
ATOM 831 O O . SER A 1 109 ? -37.930 -7.040 66.359 1.00 97.75 109 SER A O 1
ATOM 833 N N . GLU A 1 110 ? -37.108 -6.159 68.248 1.00 97.94 110 GLU A N 1
ATOM 834 C CA . GLU A 1 110 ? -36.160 -5.250 67.589 1.00 97.94 110 GLU A CA 1
ATOM 835 C C . GLU A 1 110 ? -35.098 -6.019 66.787 1.00 97.94 110 GLU A C 1
ATOM 837 O O . GLU A 1 110 ? -34.766 -5.628 65.667 1.00 97.94 110 GLU A O 1
ATOM 842 N N . VAL A 1 111 ? -34.579 -7.132 67.321 1.00 98.12 111 VAL A N 1
ATOM 843 C CA . VAL A 1 111 ? -33.629 -8.003 66.608 1.00 98.12 111 VAL A CA 1
ATOM 844 C C . VAL A 1 111 ? -34.292 -8.688 65.411 1.00 98.12 111 VAL A C 1
ATOM 846 O O . VAL A 1 111 ? -33.707 -8.692 64.329 1.00 98.12 111 VAL A O 1
ATOM 849 N N . ASP A 1 112 ? -35.512 -9.208 65.556 1.00 97.81 112 ASP A N 1
ATOM 850 C CA . ASP A 1 112 ? -36.254 -9.854 64.467 1.00 97.81 112 ASP A CA 1
ATOM 851 C C . ASP A 1 112 ? -36.656 -8.871 63.358 1.00 97.81 112 ASP A C 1
ATOM 853 O O . ASP A 1 112 ? -36.585 -9.211 62.176 1.00 97.81 112 ASP A O 1
ATOM 857 N N . GLU A 1 113 ? -37.073 -7.651 63.701 1.00 98.00 113 GLU A N 1
ATOM 858 C CA . GLU A 1 113 ? -37.363 -6.590 62.729 1.00 98.00 113 GLU A CA 1
ATOM 859 C C . GLU A 1 113 ? -36.097 -6.155 61.991 1.00 98.00 113 GLU A C 1
ATOM 861 O O . GLU A 1 113 ? -36.078 -6.123 60.759 1.00 98.00 113 GLU A O 1
ATOM 866 N N . ARG A 1 114 ? -35.009 -5.894 62.722 1.00 97.75 114 ARG A N 1
ATOM 867 C CA . ARG A 1 114 ? -33.721 -5.492 62.144 1.00 97.75 114 ARG A CA 1
ATOM 868 C C . ARG A 1 114 ? -33.115 -6.594 61.277 1.00 97.75 114 ARG A C 1
ATOM 870 O O . ARG A 1 114 ? -32.532 -6.298 60.236 1.00 97.75 114 ARG A O 1
ATOM 877 N N . ARG A 1 115 ? -33.304 -7.863 61.653 1.00 98.00 115 ARG A N 1
ATOM 878 C CA . ARG A 1 115 ? -32.956 -9.028 60.831 1.00 98.00 115 ARG A CA 1
ATOM 879 C C . ARG A 1 115 ? -33.750 -9.038 59.524 1.00 98.00 115 ARG A C 1
ATOM 881 O O . ARG A 1 115 ? -33.132 -9.098 58.467 1.00 98.00 115 ARG A O 1
ATOM 888 N N . LYS A 1 116 ? -35.082 -8.919 59.575 1.00 98.00 116 LYS A N 1
ATOM 889 C CA . LYS A 1 116 ? -35.943 -8.887 58.373 1.00 98.00 116 LYS A CA 1
ATOM 890 C C . LYS A 1 116 ? -35.592 -7.718 57.448 1.00 98.00 116 LYS A C 1
ATOM 892 O O . LYS A 1 116 ? -35.552 -7.895 56.236 1.00 98.00 116 LYS A O 1
ATOM 897 N N . GLN A 1 117 ? -35.290 -6.544 58.008 1.00 97.75 117 GLN A N 1
ATOM 898 C CA . GLN A 1 117 ? -34.825 -5.377 57.249 1.00 97.75 117 GLN A CA 1
ATOM 899 C C . GLN A 1 117 ? -33.489 -5.646 56.537 1.00 97.75 117 GLN A C 1
ATOM 901 O O . GLN A 1 117 ? -33.349 -5.306 55.365 1.00 97.75 117 GLN A O 1
ATOM 906 N N . LEU A 1 118 ? -32.524 -6.281 57.212 1.00 97.88 118 LEU A N 1
ATOM 907 C CA . LEU A 1 118 ? -31.233 -6.647 56.618 1.00 97.88 118 LEU A CA 1
ATOM 908 C C . LEU A 1 118 ? -31.365 -7.750 55.557 1.00 97.88 118 LEU A C 1
ATOM 910 O O . LEU A 1 118 ? -30.731 -7.651 54.509 1.00 97.88 118 LEU A O 1
ATOM 914 N N . GLU A 1 119 ? -32.201 -8.764 55.790 1.00 97.81 119 GLU A N 1
ATOM 915 C CA . GLU A 1 119 ? -32.491 -9.823 54.813 1.00 97.81 119 GLU A CA 1
ATOM 916 C C . GLU A 1 119 ? -33.159 -9.245 53.552 1.00 97.81 119 GLU A C 1
ATOM 918 O O . GLU A 1 119 ? -32.714 -9.540 52.442 1.00 97.81 119 GLU A O 1
ATOM 923 N N . LEU A 1 120 ? -34.147 -8.352 53.705 1.00 98.31 120 LEU A N 1
ATOM 924 C CA . LEU A 1 120 ? -34.794 -7.647 52.591 1.00 98.31 120 LEU A CA 1
ATOM 925 C C . LEU A 1 120 ? -33.802 -6.756 51.824 1.00 98.31 120 LEU A C 1
ATOM 927 O O . LEU A 1 120 ? -33.714 -6.850 50.602 1.00 98.31 120 LEU A O 1
ATOM 931 N N . ALA A 1 121 ? -33.029 -5.922 52.526 1.00 97.81 121 ALA A N 1
ATOM 932 C CA . ALA A 1 121 ? -32.067 -5.011 51.905 1.00 97.81 121 ALA A CA 1
ATOM 933 C C . ALA A 1 121 ? -30.935 -5.763 51.181 1.00 97.81 121 ALA A C 1
ATOM 935 O O . ALA A 1 121 ? -30.463 -5.318 50.134 1.00 97.81 121 ALA A O 1
ATOM 936 N N . HIS A 1 122 ? -30.520 -6.924 51.701 1.00 98.06 122 HIS A N 1
ATOM 937 C CA . HIS A 1 122 ? -29.584 -7.807 51.009 1.00 98.06 122 HIS A CA 1
ATOM 938 C C . HIS A 1 122 ? -30.211 -8.393 49.741 1.00 98.06 122 HIS A C 1
ATOM 940 O O . HIS A 1 122 ? -29.585 -8.334 48.686 1.00 98.06 122 HIS A O 1
ATOM 946 N N . GLN A 1 123 ? -31.438 -8.927 49.818 1.00 97.81 123 GLN A N 1
ATOM 947 C CA . GLN A 1 123 ? -32.155 -9.480 48.660 1.00 97.81 123 GLN A CA 1
ATOM 948 C C . GLN A 1 123 ? -32.336 -8.434 47.551 1.00 97.81 123 GLN A C 1
ATOM 950 O O . GLN A 1 123 ? -31.997 -8.707 46.398 1.00 97.81 123 GLN A O 1
ATOM 955 N N . GLN A 1 124 ? -32.784 -7.226 47.911 1.00 97.81 124 GLN A N 1
ATOM 956 C CA . GLN A 1 124 ? -32.910 -6.082 47.004 1.00 97.81 124 GLN A CA 1
ATOM 957 C C . GLN A 1 124 ? -31.572 -5.759 46.335 1.00 97.81 124 GLN A C 1
ATOM 959 O O . GLN A 1 1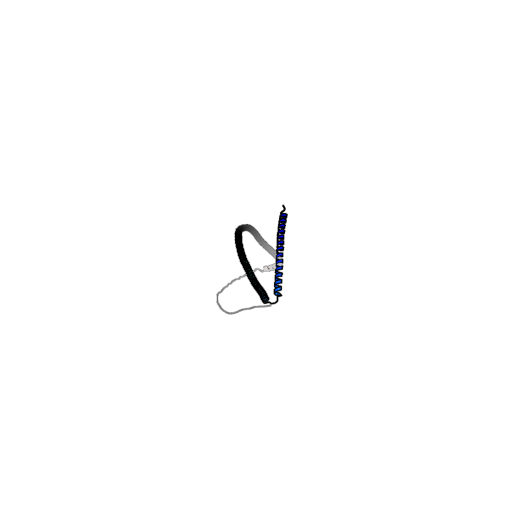24 ? -31.482 -5.815 45.112 1.00 97.81 124 GLN A O 1
ATOM 964 N N . ARG A 1 125 ? -30.502 -5.552 47.114 1.00 97.81 125 ARG A N 1
ATOM 965 C CA . ARG A 1 125 ? -29.169 -5.260 46.566 1.00 97.81 125 ARG A CA 1
ATOM 966 C C . ARG A 1 125 ? -28.626 -6.376 45.669 1.00 97.81 125 ARG A C 1
ATOM 968 O O . ARG A 1 125 ? -27.960 -6.076 44.684 1.00 97.81 125 ARG A O 1
ATOM 975 N N . THR A 1 126 ? -28.890 -7.650 45.970 1.00 97.81 126 THR A N 1
ATOM 976 C CA . THR A 1 126 ? -28.486 -8.751 45.078 1.00 97.81 126 THR A CA 1
ATOM 977 C C . THR A 1 126 ? -29.286 -8.784 43.778 1.00 97.81 126 THR A C 1
ATOM 979 O O . THR A 1 126 ? -28.708 -9.085 42.738 1.00 97.81 126 THR A O 1
ATOM 982 N N . ALA A 1 127 ? -30.577 -8.437 43.807 1.00 97.88 127 ALA A N 1
ATOM 983 C CA . ALA A 1 127 ? -31.401 -8.344 42.604 1.00 97.88 127 ALA A CA 1
ATOM 984 C C . ALA A 1 127 ? -30.988 -7.146 41.729 1.00 97.88 127 ALA A C 1
ATOM 986 O O . ALA A 1 127 ? -30.737 -7.326 40.541 1.00 97.88 127 ALA A O 1
ATOM 987 N N . GLU A 1 128 ? -30.822 -5.962 42.331 1.00 97.94 128 GLU A N 1
ATOM 988 C CA . GLU A 1 128 ? -30.304 -4.748 41.680 1.00 97.94 128 GLU A CA 1
ATOM 989 C C . GLU A 1 128 ? -28.948 -5.000 41.007 1.00 97.94 128 GLU A C 1
ATOM 991 O O . GLU A 1 128 ? -28.748 -4.643 39.847 1.00 97.94 128 GLU A O 1
ATOM 996 N N . LEU A 1 129 ? -28.017 -5.643 41.719 1.00 98.19 129 LEU A N 1
ATOM 997 C CA . LEU A 1 129 ? -26.680 -5.925 41.204 1.00 98.19 129 LEU A CA 1
ATOM 998 C C . LEU A 1 129 ? -26.702 -6.981 40.087 1.00 98.19 129 LEU A C 1
ATOM 1000 O O . LEU A 1 129 ? -25.986 -6.827 39.101 1.00 98.19 129 LEU A O 1
ATOM 1004 N N . SER A 1 130 ? -27.536 -8.023 40.201 1.00 97.81 130 SER A N 1
ATOM 1005 C CA . SER A 1 130 ? -27.720 -9.006 39.122 1.00 97.81 130 SER A CA 1
ATOM 1006 C C . SER A 1 130 ? -28.290 -8.346 37.868 1.00 97.81 130 SER A C 1
ATOM 1008 O O . SER A 1 130 ? -27.758 -8.552 36.781 1.00 97.81 130 SER A O 1
ATOM 1010 N N . GLN A 1 131 ? -29.312 -7.497 38.023 1.00 98.12 131 GLN A N 1
ATOM 1011 C CA . GLN A 1 131 ? -29.903 -6.741 36.921 1.00 98.12 131 GLN A CA 1
ATOM 1012 C C . GLN A 1 131 ? -28.863 -5.836 36.245 1.00 98.12 131 GLN A C 1
ATOM 1014 O O . GLN A 1 131 ? -28.742 -5.872 35.027 1.00 98.12 131 GLN A O 1
ATOM 1019 N N . GLN A 1 132 ? -28.053 -5.095 37.010 1.00 97.81 132 GLN A N 1
ATOM 1020 C CA . GLN A 1 132 ? -26.982 -4.255 36.453 1.00 97.81 132 GLN A CA 1
ATOM 1021 C C . GLN A 1 132 ? -25.916 -5.068 35.699 1.00 97.81 132 GLN A C 1
ATOM 1023 O O . GLN A 1 132 ? -25.410 -4.609 34.671 1.00 97.81 132 GLN A O 1
ATOM 1028 N N . TYR A 1 133 ? -25.576 -6.274 36.171 1.00 98.19 133 TYR A N 1
ATOM 1029 C CA . TYR A 1 133 ? -24.663 -7.164 35.451 1.00 98.19 133 TYR A CA 1
ATOM 1030 C C . TYR A 1 133 ? -25.271 -7.694 34.148 1.00 98.19 133 TYR A C 1
ATOM 1032 O O . TYR A 1 133 ? -24.579 -7.690 33.131 1.00 98.19 133 TYR A O 1
ATOM 1040 N N . ASP A 1 134 ? -26.541 -8.105 34.145 1.00 98.00 134 ASP A N 1
ATOM 1041 C CA . ASP A 1 134 ? -27.219 -8.571 32.931 1.00 98.00 134 ASP A CA 1
ATOM 1042 C C . ASP A 1 134 ? -27.453 -7.436 31.922 1.00 98.00 134 ASP A C 1
ATOM 1044 O O . ASP A 1 134 ? -27.163 -7.605 30.738 1.00 98.00 134 ASP A O 1
ATOM 1048 N N . GLU A 1 135 ? -27.865 -6.249 32.373 1.00 98.00 135 GLU A N 1
ATOM 1049 C CA . GLU A 1 135 ? -27.986 -5.051 31.532 1.00 98.00 135 GLU A CA 1
ATOM 1050 C C . GLU A 1 135 ? -26.638 -4.656 30.916 1.00 98.00 135 GLU A C 1
ATOM 1052 O O . GLU A 1 135 ? -26.559 -4.430 29.705 1.00 98.00 135 GLU A O 1
ATOM 1057 N N . ARG A 1 136 ? -25.547 -4.620 31.703 1.00 97.94 136 ARG A N 1
ATOM 1058 C CA . ARG A 1 136 ? -24.222 -4.285 31.155 1.00 97.94 136 ARG A CA 1
ATOM 1059 C C . ARG A 1 136 ? -23.678 -5.384 30.242 1.00 97.94 136 ARG A C 1
ATOM 1061 O O . ARG A 1 136 ? -22.992 -5.051 29.277 1.00 97.94 136 ARG A O 1
ATOM 1068 N N . ARG A 1 137 ? -23.993 -6.656 30.506 1.00 98.25 137 ARG A N 1
ATOM 1069 C CA . ARG A 1 137 ? -23.651 -7.789 29.634 1.00 98.25 137 ARG A CA 1
ATOM 1070 C C . ARG A 1 137 ? -24.344 -7.667 28.280 1.00 98.25 137 ARG A C 1
ATOM 1072 O O . ARG A 1 137 ? -23.650 -7.634 27.272 1.00 98.25 137 ARG A O 1
ATOM 1079 N N . ILE A 1 138 ? -25.666 -7.495 28.263 1.00 98.31 138 ILE A N 1
ATOM 1080 C CA . ILE A 1 138 ? -26.457 -7.329 27.032 1.00 98.31 138 ILE A CA 1
ATOM 1081 C C . ILE A 1 138 ? -25.997 -6.087 26.250 1.00 98.31 138 ILE A C 1
ATOM 1083 O O . ILE A 1 138 ? -25.835 -6.149 25.033 1.00 98.31 138 ILE A O 1
ATOM 1087 N N . ALA A 1 139 ? -25.721 -4.971 26.936 1.00 97.88 139 ALA A N 1
ATOM 1088 C CA . ALA A 1 139 ? -25.187 -3.769 26.297 1.00 97.88 139 ALA A CA 1
ATOM 1089 C C . ALA A 1 139 ? -23.807 -4.005 25.657 1.00 97.88 139 ALA A C 1
ATOM 1091 O O . ALA A 1 139 ? -23.580 -3.578 24.529 1.00 97.88 139 ALA A O 1
ATOM 1092 N N . LEU A 1 140 ? -22.898 -4.709 26.340 1.00 98.25 140 LEU A N 1
ATOM 1093 C CA . LEU A 1 140 ? -21.556 -5.009 25.831 1.00 98.25 140 LEU A CA 1
ATOM 1094 C C . LEU A 1 140 ? -21.576 -6.049 24.692 1.00 98.25 140 LEU A C 1
ATOM 1096 O O . LEU A 1 140 ? -20.811 -5.931 23.736 1.00 98.25 140 LEU A O 1
ATOM 1100 N N . GLU A 1 141 ? -22.465 -7.041 24.764 1.00 98.06 141 GLU A N 1
ATOM 1101 C CA . GLU A 1 141 ? -22.728 -7.998 23.683 1.00 98.06 141 GLU A CA 1
ATOM 1102 C C . GLU A 1 141 ? -23.229 -7.250 22.428 1.00 98.06 141 GLU A C 1
ATOM 1104 O O . GLU A 1 141 ? -22.648 -7.404 21.352 1.00 98.06 141 GLU A O 1
ATOM 1109 N N . ALA A 1 142 ? -24.192 -6.331 22.577 1.00 98.19 142 ALA A N 1
ATOM 1110 C CA . ALA A 1 142 ? -24.681 -5.483 21.486 1.00 98.19 142 ALA A CA 1
ATOM 1111 C C . ALA A 1 142 ? -23.626 -4.488 20.949 1.00 98.19 142 ALA A C 1
ATOM 1113 O O . ALA A 1 142 ? -23.539 -4.287 19.736 1.00 98.19 142 ALA A O 1
ATOM 1114 N N . GLU A 1 143 ? -22.795 -3.884 21.811 1.00 98.19 143 GLU A N 1
ATOM 1115 C CA . GLU A 1 143 ? -21.638 -3.059 21.413 1.00 98.19 143 GLU A CA 1
ATOM 1116 C C . GLU A 1 143 ? -20.669 -3.869 20.526 1.00 98.19 143 GLU A C 1
ATOM 1118 O O . GLU A 1 143 ? -20.238 -3.394 19.470 1.00 98.19 143 GLU A O 1
ATOM 1123 N N . HIS A 1 144 ? -20.365 -5.115 20.910 1.00 98.19 144 HIS A N 1
ATOM 1124 C CA . HIS A 1 144 ? -19.495 -6.009 20.143 1.00 98.19 144 HIS A CA 1
ATOM 1125 C C . HIS A 1 144 ? -20.112 -6.479 18.820 1.00 98.19 144 HIS A C 1
ATOM 1127 O O . HIS A 1 144 ? -19.396 -6.544 17.817 1.00 98.19 144 HIS A O 1
ATOM 1133 N N . GLU A 1 145 ? -21.407 -6.796 18.781 1.00 98.06 145 GLU A N 1
ATOM 1134 C CA . GLU A 1 145 ? -22.093 -7.165 17.537 1.00 98.06 145 GLU A CA 1
ATOM 1135 C C . GLU A 1 145 ? -22.161 -5.991 16.555 1.00 98.06 145 GLU A C 1
ATOM 1137 O O . GLU A 1 145 ? -21.834 -6.164 15.380 1.00 98.06 145 GLU A O 1
ATOM 1142 N N . GLN A 1 146 ? -22.465 -4.777 17.029 1.00 98.06 146 GLN A N 1
ATOM 1143 C CA . GLN A 1 146 ? -22.420 -3.573 16.194 1.00 98.06 146 GLN A CA 1
ATOM 1144 C C . GLN A 1 146 ? -21.016 -3.298 15.643 1.00 98.06 146 GLN A C 1
ATOM 1146 O O . GLN A 1 146 ? -20.884 -2.918 14.479 1.00 98.06 146 GLN A O 1
ATOM 1151 N N . LEU A 1 147 ? -19.965 -3.488 16.449 1.00 98.12 147 LEU A N 1
ATOM 1152 C CA . LEU A 1 147 ? -18.584 -3.304 15.995 1.00 98.12 147 LEU A CA 1
ATOM 1153 C C . LEU A 1 147 ? -18.185 -4.354 14.945 1.00 98.12 147 LEU A C 1
ATOM 1155 O O . LEU A 1 147 ? -17.567 -4.005 13.942 1.00 98.12 147 LEU A O 1
ATOM 1159 N N . ARG A 1 148 ? -18.583 -5.621 15.133 1.00 98.25 148 ARG A N 1
ATOM 1160 C CA . ARG A 1 148 ? -18.379 -6.693 14.141 1.00 98.25 148 ARG A CA 1
ATOM 1161 C C . ARG A 1 148 ? -19.125 -6.418 12.837 1.00 98.25 148 ARG A C 1
ATOM 1163 O O . ARG A 1 148 ? -18.536 -6.576 11.773 1.00 98.25 148 ARG A O 1
ATOM 1170 N N . ALA A 1 149 ? -20.383 -5.984 12.912 1.00 98.19 149 ALA A N 1
ATOM 1171 C CA . ALA A 1 149 ? -21.189 -5.659 11.738 1.00 98.19 149 ALA A CA 1
ATOM 1172 C C . ALA A 1 149 ? -20.590 -4.490 10.937 1.00 98.19 149 ALA A C 1
ATOM 1174 O O . ALA A 1 149 ? -20.458 -4.596 9.720 1.00 98.19 149 ALA A O 1
ATOM 1175 N N . LYS A 1 150 ? -20.154 -3.418 11.617 1.00 98.19 150 LYS A N 1
ATOM 1176 C CA . LYS A 1 150 ? -19.452 -2.283 10.990 1.00 98.19 150 LYS A CA 1
ATOM 1177 C C . LYS A 1 150 ? -18.161 -2.724 10.307 1.00 98.19 150 LYS A C 1
ATOM 1179 O O . LYS A 1 150 ? -18.021 -2.511 9.111 1.00 98.19 150 LYS A O 1
ATOM 1184 N N . LEU A 1 151 ? -17.279 -3.422 11.027 1.00 98.38 151 LEU A N 1
ATOM 1185 C CA . LEU A 1 151 ? -16.004 -3.893 10.480 1.00 98.38 151 LEU A CA 1
ATOM 1186 C C . LEU A 1 151 ? -16.195 -4.851 9.289 1.00 98.38 151 LEU A C 1
ATOM 1188 O O . LEU A 1 151 ? -15.425 -4.802 8.334 1.00 98.38 151 LEU A O 1
ATOM 1192 N N . SER A 1 152 ? -17.231 -5.696 9.317 1.00 98.00 152 SER A N 1
ATOM 1193 C CA . SER A 1 152 ? -17.575 -6.572 8.190 1.00 98.00 152 SER A CA 1
ATOM 1194 C C . SER A 1 152 ? -18.053 -5.781 6.970 1.00 98.00 152 SER A C 1
ATOM 1196 O O . SER A 1 152 ? -17.625 -6.079 5.859 1.00 98.00 152 SER A O 1
ATOM 1198 N N . ALA A 1 153 ? -18.904 -4.768 7.163 1.00 98.19 153 ALA A N 1
ATOM 1199 C CA . ALA A 1 153 ? -19.408 -3.923 6.080 1.00 98.19 153 ALA A CA 1
ATOM 1200 C C . ALA A 1 153 ? -18.314 -3.012 5.490 1.00 98.19 153 ALA A C 1
ATOM 1202 O O . ALA A 1 153 ? -18.233 -2.857 4.276 1.00 98.19 153 ALA A O 1
ATOM 1203 N N . GLU A 1 154 ? -17.437 -2.456 6.331 1.00 98.31 154 GLU A N 1
ATOM 1204 C CA . GLU A 1 154 ? -16.256 -1.688 5.914 1.00 98.31 154 GLU A CA 1
ATOM 1205 C C . GLU A 1 154 ? -15.278 -2.565 5.113 1.00 98.31 154 GLU A C 1
ATOM 1207 O O . GLU A 1 154 ? -14.775 -2.143 4.071 1.00 98.31 154 GLU A O 1
ATOM 1212 N N . HIS A 1 155 ? -15.053 -3.811 5.545 1.00 98.06 155 HIS A N 1
ATOM 1213 C CA . HIS A 1 155 ? -14.220 -4.766 4.814 1.00 98.06 155 HIS A CA 1
ATOM 1214 C C . HIS A 1 155 ? -14.835 -5.179 3.468 1.00 98.06 155 HIS A C 1
ATOM 1216 O O . HIS A 1 155 ? -14.125 -5.226 2.464 1.00 98.06 155 HIS A O 1
ATOM 1222 N N . GLU A 1 156 ? -16.143 -5.445 3.419 1.00 98.19 156 GLU A N 1
ATOM 1223 C CA . GLU A 1 156 ? -16.849 -5.779 2.177 1.00 98.19 156 GLU A CA 1
ATOM 1224 C C . GLU A 1 156 ? -16.845 -4.604 1.187 1.00 98.19 156 GLU A C 1
ATOM 1226 O O . GLU A 1 156 ? -16.530 -4.801 0.012 1.00 98.19 156 GLU A O 1
ATOM 1231 N N . ALA A 1 157 ? -17.087 -3.377 1.660 1.00 98.06 157 ALA A N 1
ATOM 1232 C CA . ALA A 1 157 ? -16.996 -2.167 0.845 1.00 98.06 157 ALA A CA 1
ATOM 1233 C C . ALA A 1 157 ? -15.588 -1.975 0.254 1.00 98.06 157 ALA A C 1
ATOM 1235 O O . ALA A 1 157 ? -15.458 -1.767 -0.952 1.00 98.06 157 ALA A O 1
ATOM 1236 N N . LEU A 1 158 ? -14.535 -2.138 1.066 1.00 98.31 158 LEU A N 1
ATOM 1237 C CA . LEU A 1 158 ? -13.146 -2.051 0.605 1.00 98.31 158 LEU A CA 1
ATOM 1238 C C . LEU A 1 158 ? -12.803 -3.152 -0.416 1.00 98.31 158 LEU A C 1
ATOM 1240 O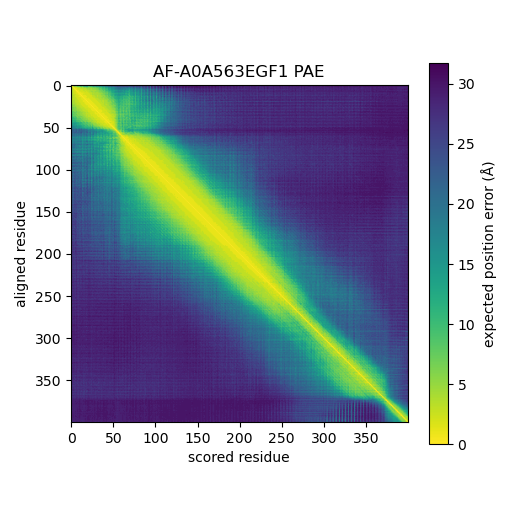 O . LEU A 1 158 ? -12.083 -2.900 -1.380 1.00 98.31 158 LEU A O 1
ATOM 1244 N N . LEU A 1 159 ? -13.331 -4.371 -0.252 1.00 98.25 159 LEU A N 1
ATOM 1245 C CA . LEU A 1 159 ? -13.160 -5.445 -1.239 1.00 98.25 159 LEU A CA 1
ATOM 1246 C C . LEU A 1 159 ? -13.879 -5.153 -2.565 1.00 98.25 159 LEU A C 1
ATOM 1248 O O . LEU A 1 159 ? -13.394 -5.581 -3.611 1.00 98.25 159 LEU A O 1
ATOM 1252 N N . VAL A 1 160 ? -15.011 -4.444 -2.545 1.00 98.38 160 VAL A N 1
ATOM 1253 C CA . VAL A 1 160 ? -15.699 -3.983 -3.764 1.00 98.38 160 VAL A CA 1
ATOM 1254 C C . VAL A 1 160 ? -14.916 -2.851 -4.434 1.00 98.38 160 VAL A C 1
ATOM 1256 O O . VAL A 1 160 ? -14.694 -2.913 -5.641 1.00 98.38 160 VAL A O 1
ATOM 1259 N N . GLU A 1 161 ? -14.434 -1.871 -3.667 1.00 98.00 161 GLU A N 1
ATOM 1260 C CA . GLU A 1 161 ? -13.611 -0.759 -4.162 1.00 98.00 161 GLU A CA 1
ATOM 1261 C C . GLU A 1 161 ? -12.323 -1.264 -4.833 1.00 98.00 161 GLU A C 1
ATOM 1263 O O . GLU A 1 161 ? -12.074 -0.962 -5.998 1.00 98.00 161 GLU A O 1
ATOM 1268 N N . VAL A 1 162 ? -11.558 -2.129 -4.156 1.00 98.25 162 VAL A N 1
ATOM 1269 C CA . VAL A 1 162 ? -10.310 -2.709 -4.689 1.00 98.25 162 VAL A CA 1
ATOM 1270 C C . VAL A 1 162 ? -10.548 -3.556 -5.948 1.00 98.25 162 VAL A C 1
ATOM 1272 O O . VAL A 1 162 ? -9.692 -3.580 -6.833 1.00 98.25 162 VAL A O 1
ATOM 1275 N N . ARG A 1 163 ? -11.702 -4.228 -6.075 1.00 97.69 163 ARG A N 1
ATOM 1276 C CA . ARG A 1 163 ? -12.075 -4.945 -7.311 1.00 97.69 163 ARG A CA 1
ATOM 1277 C C . ARG A 1 163 ? -12.391 -3.982 -8.450 1.00 97.69 163 ARG A C 1
ATOM 1279 O O . ARG A 1 163 ? -11.839 -4.148 -9.533 1.00 97.69 163 ARG A O 1
ATOM 1286 N N . ALA A 1 164 ? -13.212 -2.963 -8.200 1.00 98.00 164 ALA A N 1
ATOM 1287 C CA . ALA A 1 164 ? -13.563 -1.961 -9.204 1.00 98.00 164 ALA A CA 1
ATOM 1288 C C . ALA A 1 164 ? -12.325 -1.198 -9.709 1.00 98.00 164 ALA A C 1
ATOM 1290 O O . ALA A 1 164 ? -12.199 -0.941 -10.906 1.00 98.00 164 ALA A O 1
ATOM 1291 N N . ASP A 1 165 ? -11.374 -0.889 -8.823 1.00 97.38 165 ASP A N 1
ATOM 1292 C CA . ASP A 1 165 ? -10.125 -0.232 -9.208 1.00 97.38 165 ASP A CA 1
ATOM 1293 C C . ASP A 1 165 ? -9.171 -1.174 -9.963 1.00 97.38 165 ASP A C 1
ATOM 1295 O O . ASP A 1 165 ? -8.513 -0.743 -10.911 1.00 97.38 165 ASP A O 1
ATOM 1299 N N . ALA A 1 166 ? -9.140 -2.470 -9.629 1.00 97.56 166 ALA A N 1
ATOM 1300 C CA . ALA A 1 166 ? -8.414 -3.468 -10.416 1.00 97.56 166 ALA A CA 1
ATOM 1301 C C . ALA A 1 166 ? -9.000 -3.614 -11.834 1.00 97.56 166 ALA A C 1
ATOM 1303 O O . ALA A 1 166 ? -8.242 -3.583 -12.802 1.00 97.56 166 ALA A O 1
ATOM 1304 N N . GLU A 1 167 ? -10.329 -3.686 -11.966 1.00 97.88 167 GLU A N 1
ATOM 1305 C CA . GLU A 1 167 ? -11.039 -3.727 -13.255 1.00 97.88 167 GLU A CA 1
ATOM 1306 C C . GLU A 1 167 ? -10.814 -2.444 -14.080 1.00 97.88 167 GLU A C 1
ATOM 1308 O O . GLU A 1 167 ? -10.604 -2.503 -15.298 1.00 97.88 167 GLU A O 1
ATOM 1313 N N . ARG A 1 168 ? -10.778 -1.272 -13.430 1.00 98.00 168 ARG A N 1
ATOM 1314 C CA . ARG A 1 168 ? -10.426 0.004 -14.073 1.00 98.00 168 ARG A CA 1
ATOM 1315 C C . ARG A 1 168 ? -8.975 0.018 -14.559 1.00 98.00 168 ARG A C 1
ATOM 1317 O O . ARG A 1 168 ? -8.715 0.443 -15.681 1.00 98.00 168 ARG A O 1
ATOM 1324 N N . VAL A 1 169 ? -8.026 -0.451 -13.749 1.00 98.25 169 VAL A N 1
ATOM 1325 C CA . VAL A 1 169 ? -6.602 -0.486 -14.122 1.00 98.25 169 VAL A CA 1
ATOM 1326 C C . VAL A 1 169 ? -6.343 -1.474 -15.262 1.00 98.25 169 VAL A C 1
ATOM 1328 O O . VAL A 1 169 ? -5.595 -1.131 -16.180 1.00 98.25 169 VAL A O 1
ATOM 1331 N N . THR A 1 170 ? -6.980 -2.652 -15.271 1.00 97.69 170 THR A N 1
ATOM 1332 C CA . THR A 1 170 ? -6.855 -3.603 -16.388 1.00 97.69 170 THR A CA 1
ATOM 1333 C C . THR A 1 170 ? -7.485 -3.057 -17.665 1.00 97.69 170 THR A C 1
ATOM 1335 O O . THR A 1 170 ? -6.819 -3.025 -18.694 1.00 97.69 170 THR A O 1
ATOM 1338 N N . THR A 1 171 ? -8.707 -2.514 -17.613 1.00 98.12 171 THR A N 1
ATOM 1339 C CA . THR A 1 171 ? -9.350 -1.933 -18.810 1.00 98.12 171 THR A CA 1
ATOM 1340 C C . THR A 1 171 ? -8.609 -0.702 -19.352 1.00 98.12 171 THR A C 1
ATOM 1342 O O . THR A 1 171 ? -8.511 -0.522 -20.568 1.00 98.12 171 THR A O 1
ATOM 1345 N N . GLU A 1 172 ? -8.005 0.122 -18.488 1.00 98.06 172 GLU A N 1
ATOM 1346 C CA . GLU A 1 172 ? -7.094 1.190 -18.915 1.00 98.06 172 GLU A CA 1
ATOM 1347 C C . GLU A 1 172 ? -5.810 0.667 -19.576 1.00 98.06 172 GLU A C 1
ATOM 13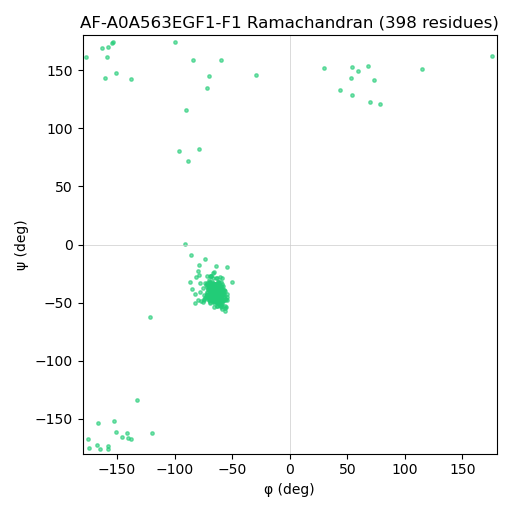49 O O . GLU A 1 172 ? -5.306 1.310 -20.501 1.00 98.06 172 GLU A O 1
ATOM 1354 N N . PHE A 1 173 ? -5.255 -0.446 -19.090 1.00 98.06 173 PHE A N 1
ATOM 1355 C CA . PHE A 1 173 ? -4.051 -1.071 -19.640 1.00 98.06 173 PHE A CA 1
ATOM 1356 C C . PHE A 1 173 ? -4.324 -1.727 -20.998 1.00 98.06 173 PHE A C 1
ATOM 1358 O O . PHE A 1 173 ? -3.581 -1.491 -21.953 1.00 98.06 173 PHE A O 1
ATOM 1365 N N . ASP A 1 174 ? -5.421 -2.473 -21.117 1.00 97.81 174 ASP A N 1
ATOM 1366 C CA . ASP A 1 174 ? -5.837 -3.130 -22.357 1.00 97.81 174 ASP A CA 1
ATOM 1367 C C . ASP A 1 174 ? -6.118 -2.094 -23.455 1.00 97.81 174 ASP A C 1
ATOM 1369 O O . ASP A 1 174 ? -5.613 -2.224 -24.572 1.00 97.81 174 ASP A O 1
ATOM 1373 N N . ARG A 1 175 ? -6.814 -0.993 -23.121 1.00 98.31 175 ARG A N 1
ATOM 1374 C CA . ARG A 1 175 ? -7.020 0.138 -24.045 1.00 98.31 175 ARG A CA 1
ATOM 1375 C C . ARG A 1 175 ? -5.694 0.736 -24.522 1.00 98.31 175 ARG A C 1
ATOM 1377 O O . ARG A 1 175 ? -5.510 0.911 -25.723 1.00 98.31 175 ARG A O 1
ATOM 1384 N N . LYS A 1 176 ? -4.759 1.031 -23.609 1.00 97.94 176 LYS A N 1
ATOM 1385 C CA . LYS A 1 176 ? -3.435 1.587 -23.964 1.00 97.94 176 LYS A CA 1
ATOM 1386 C C . LYS A 1 176 ? -2.625 0.612 -24.827 1.00 97.94 176 LYS A C 1
ATOM 1388 O O . LYS A 1 176 ? -1.904 1.050 -25.716 1.00 97.94 176 LYS A O 1
ATOM 1393 N N . THR A 1 177 ? -2.761 -0.693 -24.595 1.00 97.62 177 THR A N 1
ATOM 1394 C CA . THR A 1 177 ? -2.096 -1.736 -25.391 1.00 97.62 177 THR A CA 1
ATOM 1395 C C . THR A 1 177 ? -2.671 -1.799 -26.809 1.00 97.62 177 THR A C 1
ATOM 1397 O O . THR A 1 177 ? -1.909 -1.801 -27.774 1.00 97.62 177 THR A O 1
ATOM 1400 N N . ALA A 1 178 ? -3.998 -1.746 -26.955 1.00 98.00 178 ALA A N 1
ATOM 1401 C CA . ALA A 1 178 ? -4.667 -1.681 -28.255 1.00 98.00 178 ALA A CA 1
ATOM 1402 C C . ALA A 1 178 ? -4.307 -0.400 -29.038 1.00 98.00 178 ALA A C 1
ATOM 1404 O O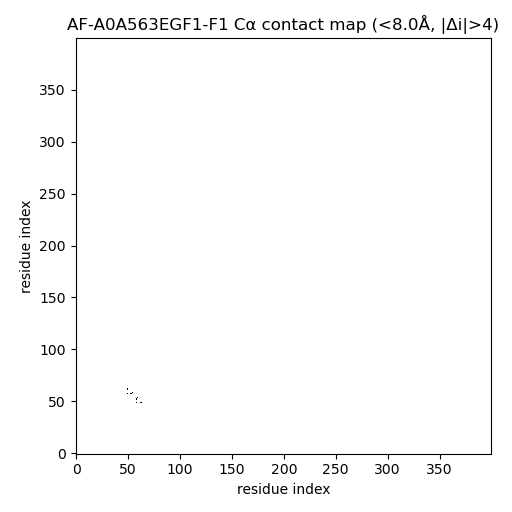 . ALA A 1 178 ? -3.967 -0.480 -30.215 1.00 98.00 178 ALA A O 1
ATOM 1405 N N . GLU A 1 179 ? -4.288 0.765 -28.378 1.00 98.12 179 GLU A N 1
ATOM 1406 C CA . GLU A 1 179 ? -3.872 2.047 -28.976 1.00 98.12 179 GLU A CA 1
ATOM 1407 C C . GLU A 1 179 ? -2.403 2.035 -29.440 1.00 98.12 179 GLU A C 1
ATOM 1409 O O . GLU A 1 179 ? -2.057 2.652 -30.451 1.00 98.12 179 GLU A O 1
ATOM 1414 N N . LEU A 1 180 ? -1.523 1.323 -28.726 1.00 97.88 180 LEU A N 1
ATOM 1415 C CA . LEU A 1 180 ? -0.128 1.145 -29.130 1.00 97.88 180 LEU A CA 1
ATOM 1416 C C . LEU A 1 180 ? 0.011 0.206 -30.334 1.00 97.88 180 LEU A C 1
ATOM 1418 O O . LEU A 1 180 ? 0.783 0.524 -31.234 1.00 97.88 180 LEU A O 1
ATOM 1422 N N . GLU A 1 181 ? -0.745 -0.891 -30.399 1.00 97.88 181 GLU A N 1
ATOM 1423 C CA . GLU A 1 181 ? -0.737 -1.819 -31.541 1.00 97.88 181 GLU A CA 1
ATOM 1424 C C . GLU A 1 181 ? -1.375 -1.215 -32.806 1.00 97.88 181 GLU A C 1
ATOM 1426 O O . GLU A 1 181 ? -0.829 -1.365 -33.903 1.00 97.88 181 GLU A O 1
ATOM 1431 N N . GLU A 1 182 ? -2.462 -0.444 -32.677 1.00 97.94 182 GLU A N 1
ATOM 1432 C CA . GLU A 1 182 ? -3.010 0.355 -33.784 1.00 97.94 182 GLU A CA 1
ATOM 1433 C C . GLU A 1 182 ? -1.963 1.360 -34.285 1.00 97.94 182 GLU A C 1
ATOM 1435 O O . GLU A 1 182 ? -1.688 1.450 -35.482 1.00 97.94 182 GLU A O 1
ATOM 1440 N N . ARG A 1 183 ? -1.288 2.069 -33.370 1.00 97.69 183 ARG A N 1
ATOM 1441 C CA . ARG A 1 183 ? -0.212 2.999 -33.736 1.00 97.69 183 ARG A CA 1
ATOM 1442 C C . ARG A 1 183 ? 0.994 2.292 -34.364 1.00 97.69 183 ARG A C 1
ATOM 1444 O O . ARG A 1 183 ? 1.612 2.874 -35.256 1.00 97.69 183 ARG A O 1
ATOM 1451 N N . ARG A 1 184 ? 1.333 1.073 -33.925 1.00 98.12 184 ARG A N 1
ATOM 1452 C CA . ARG A 1 184 ? 2.433 0.261 -34.475 1.00 98.12 184 ARG A CA 1
ATOM 1453 C C . ARG A 1 184 ? 2.120 -0.149 -35.910 1.00 98.12 184 ARG A C 1
ATOM 1455 O O . ARG A 1 184 ? 2.879 0.186 -36.814 1.00 98.12 184 ARG A O 1
ATOM 1462 N N . THR A 1 185 ? 0.960 -0.761 -36.133 1.00 98.00 185 THR A N 1
ATOM 1463 C CA . THR A 1 185 ? 0.513 -1.216 -37.459 1.00 98.00 185 THR A CA 1
ATOM 1464 C C . THR A 1 185 ? 0.278 -0.053 -38.431 1.00 98.00 185 THR A C 1
ATOM 1466 O O . THR A 1 185 ? 0.686 -0.127 -39.590 1.00 98.00 185 THR A O 1
ATOM 1469 N N . ALA A 1 186 ? -0.273 1.075 -37.973 1.00 97.44 186 ALA A N 1
ATOM 1470 C CA . ALA A 1 186 ? -0.404 2.287 -38.786 1.00 97.44 186 ALA A CA 1
ATOM 1471 C C . ALA A 1 186 ? 0.951 2.938 -39.140 1.00 97.44 186 ALA A C 1
ATOM 1473 O O . ALA A 1 186 ? 1.047 3.653 -40.142 1.00 97.44 186 ALA A O 1
ATOM 1474 N N . LEU A 1 187 ? 1.999 2.715 -38.339 1.00 97.62 187 LEU A N 1
ATOM 1475 C CA . LEU A 1 187 ? 3.363 3.163 -38.628 1.00 97.62 187 LEU A CA 1
ATOM 1476 C C . LEU A 1 187 ? 4.085 2.193 -39.577 1.00 97.62 187 LEU A C 1
ATOM 1478 O O . LEU A 1 187 ? 4.700 2.648 -40.538 1.00 97.62 187 LEU A O 1
ATOM 1482 N N . GLU A 1 188 ? 3.940 0.881 -39.378 1.00 97.38 188 GLU A N 1
ATOM 1483 C CA . GLU A 1 188 ? 4.412 -0.170 -40.296 1.00 97.38 188 GLU A CA 1
ATOM 1484 C C . GLU A 1 188 ? 3.851 0.038 -41.713 1.00 97.38 188 GLU A C 1
ATOM 1486 O O . GLU A 1 188 ? 4.608 0.070 -42.681 1.00 97.38 188 GLU A O 1
ATOM 1491 N N . GLN A 1 189 ? 2.543 0.296 -41.843 1.00 97.38 189 GLN A N 1
ATOM 1492 C CA . GLN A 1 189 ? 1.907 0.605 -43.132 1.00 97.38 189 GLN A CA 1
ATOM 1493 C C . GLN A 1 189 ? 2.452 1.880 -43.794 1.00 97.38 189 GLN A C 1
ATOM 1495 O O . GLN A 1 189 ? 2.511 1.950 -45.021 1.00 97.38 189 GLN A O 1
ATOM 1500 N N . LYS A 1 190 ? 2.837 2.898 -43.010 1.00 97.25 190 LYS A N 1
ATOM 1501 C CA . LYS A 1 190 ? 3.451 4.127 -43.542 1.00 97.25 190 LYS A CA 1
ATOM 1502 C C . LYS A 1 190 ? 4.876 3.881 -44.023 1.00 97.25 190 LYS A C 1
ATOM 1504 O O . LYS A 1 190 ? 5.223 4.365 -45.093 1.00 97.25 190 LYS A O 1
ATOM 1509 N N . TYR A 1 191 ? 5.670 3.113 -43.276 1.00 95.94 191 TYR A N 1
ATOM 1510 C CA . TYR A 1 191 ? 7.018 2.734 -43.702 1.00 95.94 191 TYR A CA 1
ATOM 1511 C C . TYR A 1 191 ? 7.004 1.841 -44.945 1.00 95.94 191 TYR A C 1
ATOM 1513 O O . TYR A 1 191 ? 7.798 2.097 -45.844 1.00 95.94 191 TYR A O 1
ATOM 1521 N N . SER A 1 192 ? 6.083 0.871 -45.038 1.00 96.81 192 SER A N 1
ATOM 1522 C CA . SER A 1 192 ? 5.901 0.067 -46.258 1.00 96.81 192 SER A CA 1
ATOM 1523 C C . SER A 1 192 ? 5.623 0.968 -47.454 1.00 96.81 192 SER A C 1
ATOM 1525 O O . SER A 1 192 ? 6.416 0.980 -48.381 1.00 96.81 192 SER A O 1
ATOM 1527 N N . LYS A 1 193 ? 4.575 1.806 -47.389 1.00 96.56 193 LYS A N 1
ATOM 1528 C CA . LYS A 1 193 ? 4.206 2.699 -48.500 1.00 96.56 193 LYS A CA 1
ATOM 1529 C C . LYS A 1 193 ? 5.334 3.639 -48.908 1.00 96.56 193 LYS A C 1
ATOM 1531 O O . LYS A 1 193 ? 5.580 3.785 -50.094 1.00 96.56 193 LYS A O 1
ATOM 1536 N N . TYR A 1 194 ? 6.039 4.227 -47.942 1.00 96.12 194 TYR A N 1
ATOM 1537 C CA . TYR A 1 194 ? 7.171 5.103 -48.232 1.00 96.12 194 TYR A CA 1
ATOM 1538 C C . TYR A 1 194 ? 8.326 4.359 -48.924 1.00 96.12 194 TYR A C 1
ATOM 1540 O O . TYR A 1 194 ? 8.955 4.914 -49.819 1.00 96.12 194 TYR A O 1
ATOM 1548 N N . HIS A 1 195 ? 8.584 3.098 -48.561 1.00 96.12 195 HIS A N 1
ATOM 1549 C CA . HIS A 1 195 ? 9.570 2.261 -49.249 1.00 96.12 195 HIS A CA 1
ATOM 1550 C C . HIS A 1 195 ? 9.076 1.842 -50.643 1.00 96.12 195 HIS A C 1
ATOM 1552 O O . HIS A 1 195 ? 9.816 1.978 -51.612 1.00 96.12 195 HIS A O 1
ATOM 1558 N N . ASP A 1 196 ? 7.807 1.434 -50.762 1.00 96.12 196 ASP A N 1
ATOM 1559 C CA . ASP A 1 196 ? 7.145 1.112 -52.029 1.00 96.12 196 ASP A CA 1
ATOM 1560 C C . ASP A 1 196 ? 7.150 2.317 -52.992 1.00 96.12 196 ASP A C 1
ATOM 1562 O O . ASP A 1 196 ? 7.172 2.137 -54.207 1.00 96.12 196 ASP A O 1
ATOM 1566 N N . GLU A 1 197 ? 7.060 3.547 -52.481 1.00 96.06 197 GLU A N 1
ATOM 1567 C CA . GLU A 1 197 ? 7.126 4.805 -53.238 1.00 96.06 197 GLU A CA 1
ATOM 1568 C C . GLU A 1 197 ? 8.574 5.144 -53.629 1.00 96.06 197 GLU A C 1
ATOM 1570 O O . GLU A 1 197 ? 8.841 5.364 -54.810 1.00 96.06 197 GLU A O 1
ATOM 1575 N N . LEU A 1 198 ? 9.520 5.083 -52.686 1.00 96.31 198 LEU A N 1
ATOM 1576 C CA . LEU A 1 198 ? 10.944 5.348 -52.928 1.00 96.31 198 LEU A CA 1
ATOM 1577 C C . LEU A 1 198 ? 11.573 4.367 -53.933 1.00 96.31 198 LEU A C 1
ATOM 1579 O O . LEU A 1 198 ? 12.379 4.776 -54.768 1.00 96.31 198 LEU A O 1
ATOM 1583 N N . ASP A 1 199 ? 11.184 3.091 -53.899 1.00 96.38 199 ASP A N 1
ATOM 1584 C CA . ASP A 1 199 ? 11.667 2.081 -54.847 1.00 96.38 199 ASP A CA 1
ATOM 1585 C C . ASP A 1 199 ? 11.170 2.370 -56.277 1.00 96.38 199 ASP A C 1
ATOM 1587 O O . ASP A 1 199 ? 11.915 2.169 -57.239 1.00 96.38 199 ASP A O 1
ATOM 1591 N N . LYS A 1 200 ? 9.952 2.921 -56.433 1.00 96.44 200 LYS A N 1
ATOM 1592 C CA . LYS A 1 200 ? 9.453 3.399 -57.738 1.00 96.44 200 LYS A CA 1
ATOM 1593 C C . LYS A 1 200 ? 10.225 4.625 -58.210 1.00 96.44 200 LYS A C 1
ATOM 1595 O O . LYS A 1 200 ? 10.672 4.629 -59.351 1.00 96.44 200 LYS A O 1
ATOM 1600 N N . GLU A 1 201 ? 10.427 5.626 -57.349 1.00 96.44 201 GLU A N 1
ATOM 1601 C CA . GLU A 1 201 ? 11.237 6.808 -57.689 1.00 96.44 201 GLU A CA 1
ATOM 1602 C C . GLU A 1 201 ? 12.660 6.406 -58.116 1.00 96.44 201 GLU A C 1
ATOM 1604 O O . GLU A 1 201 ? 13.202 6.951 -59.080 1.00 96.44 201 GLU A O 1
ATOM 1609 N N . TYR A 1 202 ? 13.250 5.405 -57.453 1.00 96.50 202 TYR A N 1
ATOM 1610 C CA . TYR A 1 202 ? 14.566 4.875 -57.798 1.00 96.50 202 TYR A CA 1
ATOM 1611 C C . TYR A 1 202 ? 14.586 4.162 -59.158 1.00 96.50 202 TYR A C 1
ATOM 1613 O O . TYR A 1 202 ? 15.457 4.456 -59.980 1.00 96.50 202 TYR A O 1
ATOM 1621 N N . ASP A 1 203 ? 13.643 3.255 -59.436 1.00 96.50 203 ASP A N 1
ATOM 1622 C CA . ASP A 1 203 ? 13.589 2.563 -60.730 1.00 96.50 203 ASP A CA 1
ATOM 1623 C C . ASP A 1 203 ? 13.169 3.498 -61.886 1.00 96.50 203 ASP A C 1
ATOM 1625 O O . ASP A 1 203 ? 13.672 3.345 -63.002 1.00 96.50 203 ASP A O 1
ATOM 1629 N N . GLU A 1 204 ? 12.347 4.526 -61.643 1.00 96.38 204 GLU A N 1
ATOM 1630 C CA . GLU A 1 204 ? 12.042 5.585 -62.619 1.00 96.38 204 GLU A CA 1
ATOM 1631 C C . GLU A 1 204 ? 13.274 6.457 -62.921 1.00 96.38 204 GLU A C 1
ATOM 1633 O O . GLU A 1 204 ? 13.605 6.682 -64.093 1.00 96.38 204 GLU A O 1
ATOM 1638 N N . LEU A 1 205 ? 14.020 6.884 -61.895 1.00 96.31 205 LEU A N 1
ATOM 1639 C CA . LEU A 1 205 ? 15.277 7.628 -62.055 1.00 96.31 205 LEU A CA 1
ATOM 1640 C C . LEU A 1 205 ? 16.339 6.787 -62.781 1.00 96.31 205 LEU A C 1
ATOM 1642 O O . LEU A 1 205 ? 17.066 7.274 -63.645 1.00 96.31 205 LEU A O 1
ATOM 1646 N N . ARG A 1 206 ? 16.406 5.490 -62.477 1.00 96.12 206 ARG A N 1
ATOM 1647 C CA . ARG A 1 206 ? 17.311 4.541 -63.131 1.00 96.12 206 ARG A CA 1
ATOM 1648 C C . ARG A 1 206 ? 16.915 4.284 -64.585 1.00 96.12 206 ARG A C 1
ATOM 1650 O O . ARG A 1 206 ? 17.788 4.181 -65.446 1.00 96.12 206 ARG A O 1
ATOM 1657 N N . SER A 1 207 ? 15.621 4.187 -64.879 1.00 96.25 207 SER A N 1
ATOM 1658 C CA . SER A 1 207 ? 15.089 4.024 -66.237 1.00 96.25 207 SER A CA 1
ATOM 1659 C C . SER A 1 207 ? 15.355 5.262 -67.102 1.00 96.25 207 SER A C 1
ATOM 1661 O O . SER A 1 207 ? 15.895 5.147 -68.206 1.00 96.25 207 SER A O 1
ATOM 1663 N N . THR A 1 208 ? 15.077 6.458 -66.571 1.00 95.88 208 THR A N 1
ATOM 1664 C CA . THR A 1 208 ? 15.340 7.734 -67.259 1.00 95.88 208 THR A CA 1
ATOM 1665 C C . THR A 1 208 ? 16.833 7.926 -67.524 1.00 95.88 208 THR A C 1
ATOM 1667 O O . THR A 1 208 ? 17.199 8.094 -68.689 1.00 95.88 208 THR A O 1
ATOM 1670 N N . LEU A 1 209 ? 17.697 7.762 -66.514 1.00 96.12 209 LEU A N 1
ATOM 1671 C CA . LEU A 1 209 ? 19.157 7.867 -66.653 1.00 96.12 209 LEU A CA 1
ATOM 1672 C C . LEU A 1 209 ? 19.734 6.867 -67.670 1.00 96.12 209 LEU A C 1
ATOM 1674 O O . LEU A 1 209 ? 20.585 7.235 -68.480 1.00 96.12 209 LEU A O 1
ATOM 1678 N N . ASN A 1 210 ? 19.251 5.618 -67.689 1.00 95.12 210 ASN A N 1
ATOM 1679 C CA . ASN A 1 210 ? 19.635 4.648 -68.721 1.00 95.12 210 ASN A CA 1
ATOM 1680 C C . ASN A 1 210 ? 19.208 5.107 -70.125 1.00 95.12 210 ASN A C 1
ATOM 1682 O O . ASN A 1 210 ? 19.981 4.968 -71.072 1.00 95.12 210 ASN A O 1
ATOM 1686 N N . SER A 1 211 ? 18.005 5.674 -70.272 1.00 95.44 211 SER A N 1
ATOM 1687 C CA . SER A 1 211 ? 17.512 6.176 -71.563 1.00 95.44 211 SER A CA 1
ATOM 1688 C C . SER A 1 211 ? 18.284 7.407 -72.057 1.00 95.44 211 SER A C 1
ATOM 1690 O O . SER A 1 211 ? 18.520 7.548 -73.256 1.00 95.44 211 SER A O 1
ATOM 1692 N N . GLU A 1 212 ? 18.716 8.284 -71.148 1.00 94.94 212 GLU A N 1
ATOM 1693 C CA . GLU A 1 212 ? 19.547 9.448 -71.461 1.00 94.94 212 GLU A CA 1
ATOM 1694 C C . GLU A 1 212 ? 20.968 9.027 -71.824 1.00 94.94 212 GLU A C 1
ATOM 1696 O O . GLU A 1 212 ? 21.495 9.474 -72.839 1.00 94.94 212 GLU A O 1
ATOM 1701 N N . HIS A 1 213 ? 21.558 8.092 -71.077 1.00 94.69 213 HIS A N 1
ATOM 1702 C CA . HIS A 1 213 ? 22.858 7.522 -71.417 1.00 94.69 213 HIS A CA 1
ATOM 1703 C C . HIS A 1 213 ? 22.839 6.826 -72.788 1.00 94.69 213 HIS A C 1
ATOM 1705 O O . HIS A 1 213 ? 23.753 7.023 -73.585 1.00 94.69 213 HIS A O 1
ATOM 1711 N N . GLN A 1 214 ? 21.777 6.076 -73.110 1.00 95.50 214 GLN A N 1
ATOM 1712 C CA . GLN A 1 214 ? 21.602 5.471 -74.436 1.00 95.50 214 GLN A CA 1
ATOM 1713 C C . GLN A 1 214 ? 21.486 6.518 -75.551 1.00 95.50 214 GLN A C 1
ATOM 1715 O O . GLN A 1 214 ? 22.134 6.349 -76.582 1.00 95.50 214 GLN A O 1
ATOM 1720 N N . LYS A 1 215 ? 20.730 7.609 -75.350 1.00 95.00 215 LYS A N 1
ATOM 1721 C CA . LYS A 1 215 ? 20.682 8.734 -76.305 1.00 95.00 215 LYS A CA 1
ATOM 1722 C C . LYS A 1 215 ? 22.066 9.342 -76.501 1.00 95.00 215 LYS A C 1
ATOM 1724 O O . LYS A 1 215 ? 22.542 9.364 -77.623 1.00 95.00 215 LYS A O 1
ATOM 1729 N N . ILE A 1 216 ? 22.761 9.701 -75.420 1.00 95.12 216 ILE A N 1
ATOM 1730 C CA . ILE A 1 216 ? 24.111 10.288 -75.471 1.00 95.12 216 ILE A CA 1
ATOM 1731 C C . ILE A 1 216 ? 25.099 9.368 -76.208 1.00 95.12 216 ILE A C 1
ATOM 1733 O O . ILE A 1 216 ? 25.915 9.857 -76.985 1.00 95.12 216 ILE A O 1
ATOM 1737 N N . LEU A 1 217 ? 25.024 8.045 -76.019 1.00 94.44 217 LEU A N 1
ATOM 1738 C CA . LEU A 1 217 ? 25.849 7.085 -76.764 1.00 94.44 217 LEU A CA 1
ATOM 1739 C C . LEU A 1 217 ? 25.485 7.004 -78.256 1.00 94.44 217 LEU A C 1
ATOM 1741 O O . LEU A 1 217 ? 26.382 6.835 -79.081 1.00 94.44 217 LEU A O 1
ATOM 1745 N N . ILE A 1 218 ? 24.202 7.115 -78.611 1.00 95.50 218 ILE A N 1
ATOM 1746 C CA . ILE A 1 218 ? 23.743 7.161 -80.008 1.00 95.50 218 ILE A CA 1
ATOM 1747 C C . ILE A 1 218 ? 24.175 8.480 -80.657 1.00 95.50 218 ILE A C 1
ATOM 1749 O O . ILE A 1 218 ? 24.815 8.446 -81.702 1.00 95.50 218 ILE A O 1
ATOM 1753 N N . ASP A 1 219 ? 23.919 9.616 -80.013 1.00 93.38 219 ASP A N 1
ATOM 1754 C CA . ASP A 1 219 ? 24.252 10.954 -80.506 1.00 93.38 219 ASP A CA 1
ATOM 1755 C C . ASP A 1 219 ? 25.771 11.115 -80.683 1.00 93.38 219 ASP A C 1
ATOM 1757 O O . ASP A 1 219 ? 26.233 11.543 -81.740 1.00 93.38 219 ASP A O 1
ATOM 1761 N N . ALA A 1 220 ? 26.572 10.684 -79.699 1.00 92.75 220 ALA A N 1
ATOM 1762 C CA . ALA A 1 220 ? 28.033 10.693 -79.794 1.00 92.75 220 ALA A CA 1
ATOM 1763 C C . ALA A 1 220 ? 28.560 9.744 -80.882 1.00 92.75 220 ALA A C 1
ATOM 1765 O O . ALA A 1 220 ? 29.559 10.050 -81.534 1.00 92.75 220 ALA A O 1
ATOM 1766 N N . ARG A 1 221 ? 27.889 8.606 -81.115 1.00 93.19 221 ARG A N 1
ATOM 1767 C CA . ARG A 1 221 ? 28.215 7.707 -82.228 1.00 93.19 221 ARG A CA 1
ATOM 1768 C C . ARG A 1 221 ? 27.876 8.343 -83.576 1.00 93.19 221 ARG A C 1
ATOM 1770 O O . ARG A 1 221 ? 28.704 8.282 -84.478 1.00 93.19 221 ARG A O 1
ATOM 1777 N N . THR A 1 222 ? 26.701 8.948 -83.722 1.00 94.56 222 THR A N 1
ATOM 1778 C CA . THR A 1 222 ? 26.285 9.627 -84.956 1.00 94.56 222 THR A CA 1
ATOM 1779 C C . THR A 1 222 ? 27.189 10.819 -85.262 1.00 94.56 222 THR A C 1
ATOM 1781 O O . THR A 1 222 ? 27.574 10.997 -86.413 1.00 94.56 222 THR A O 1
ATOM 1784 N N . GLU A 1 223 ? 27.615 11.580 -84.251 1.00 91.94 223 GLU A N 1
ATOM 1785 C CA . GLU A 1 223 ? 28.602 12.651 -84.420 1.00 91.94 223 GLU A CA 1
ATOM 1786 C C . GLU A 1 223 ? 29.989 12.104 -84.798 1.00 91.94 223 GLU A C 1
ATOM 1788 O O . GLU A 1 223 ? 30.639 12.654 -85.684 1.00 91.94 223 GLU A O 1
ATOM 1793 N N . ALA A 1 224 ? 30.431 10.981 -84.220 1.00 91.69 224 ALA A N 1
ATOM 1794 C CA . ALA A 1 224 ? 31.676 10.329 -84.632 1.00 91.69 224 ALA A CA 1
ATOM 1795 C C . ALA A 1 224 ? 31.614 9.813 -86.084 1.00 91.69 224 ALA A C 1
ATOM 1797 O O . ALA A 1 224 ? 32.559 10.010 -86.846 1.00 91.69 224 ALA A O 1
ATOM 1798 N N . GLU A 1 225 ? 30.498 9.207 -86.498 1.00 92.31 225 GLU A N 1
ATOM 1799 C CA . GLU A 1 225 ? 30.256 8.786 -87.886 1.00 92.31 225 GLU A CA 1
ATOM 1800 C C . GLU A 1 225 ? 30.204 10.000 -88.840 1.00 92.31 225 GLU A C 1
ATOM 1802 O O . GLU A 1 225 ? 30.781 9.948 -89.929 1.00 92.31 225 GLU A O 1
ATOM 1807 N N . ARG A 1 226 ? 29.619 11.128 -88.409 1.00 93.69 226 ARG A N 1
ATOM 1808 C CA . ARG A 1 226 ? 29.604 12.404 -89.148 1.00 93.69 226 ARG A CA 1
ATOM 1809 C C . ARG A 1 226 ? 31.010 12.988 -89.319 1.00 93.69 226 ARG A C 1
ATOM 1811 O O . ARG A 1 226 ? 31.368 13.382 -90.426 1.00 93.69 226 ARG A O 1
ATOM 1818 N N . VAL A 1 227 ? 31.814 13.022 -88.256 1.00 92.19 227 VAL A N 1
ATOM 1819 C CA . VAL A 1 227 ? 33.204 13.511 -88.289 1.00 92.19 227 VAL A CA 1
ATOM 1820 C C . VAL A 1 227 ? 34.085 12.611 -89.157 1.00 92.19 227 VAL A C 1
ATOM 1822 O O . VAL A 1 227 ? 34.887 13.125 -89.931 1.00 92.19 227 VAL A O 1
ATOM 1825 N N . LEU A 1 228 ? 33.914 11.286 -89.102 1.00 91.38 228 LEU A N 1
ATOM 1826 C CA . LEU A 1 228 ? 34.639 10.357 -89.977 1.00 91.38 228 LEU A CA 1
ATOM 1827 C C . LEU A 1 228 ? 34.291 10.563 -91.459 1.00 91.38 228 LEU A C 1
ATOM 1829 O O . LEU A 1 228 ? 35.193 10.545 -92.294 1.00 91.38 228 LEU A O 1
ATOM 1833 N N . ALA A 1 229 ? 33.022 10.822 -91.792 1.00 90.94 229 ALA A N 1
ATOM 1834 C CA . ALA A 1 229 ? 32.628 11.193 -93.153 1.00 90.94 229 ALA A CA 1
ATOM 1835 C C . ALA A 1 229 ? 33.243 12.541 -93.585 1.00 90.94 229 ALA A C 1
ATOM 1837 O O . ALA A 1 229 ? 33.805 12.642 -94.673 1.00 90.94 229 ALA A O 1
ATOM 1838 N N . GLU A 1 230 ? 33.219 13.552 -92.710 1.00 91.31 230 GLU A N 1
ATOM 1839 C CA . GLU A 1 230 ? 33.811 14.876 -92.957 1.00 91.31 230 GLU A CA 1
ATOM 1840 C C . GLU A 1 230 ? 35.347 14.825 -93.121 1.00 91.31 230 GLU A C 1
ATOM 1842 O O . GLU A 1 230 ? 35.930 15.646 -93.831 1.00 91.31 230 GLU A O 1
ATOM 1847 N N . VAL A 1 231 ? 36.020 13.863 -92.481 1.00 91.50 231 VAL A N 1
ATOM 1848 C CA . VAL A 1 231 ? 37.448 13.574 -92.694 1.00 91.50 231 VAL A CA 1
ATOM 1849 C C . VAL A 1 231 ? 37.666 12.849 -94.022 1.00 91.50 231 VAL A C 1
ATOM 1851 O O . VAL A 1 231 ? 38.517 13.280 -94.793 1.00 91.50 231 VAL A O 1
ATOM 1854 N N . ALA A 1 232 ? 36.879 11.818 -94.341 1.00 89.56 232 ALA A N 1
ATOM 1855 C CA . ALA A 1 232 ? 37.021 11.065 -95.591 1.00 89.56 232 ALA A CA 1
ATOM 1856 C C . ALA A 1 232 ? 36.780 11.932 -96.844 1.00 89.56 232 ALA A C 1
ATOM 1858 O O . ALA A 1 232 ? 37.509 11.811 -97.831 1.00 89.56 232 ALA A O 1
ATOM 1859 N N . ASP A 1 233 ? 35.808 12.852 -96.806 1.00 89.75 233 ASP A N 1
ATOM 1860 C CA . ASP A 1 233 ? 35.609 13.818 -97.893 1.00 89.75 233 ASP A CA 1
ATOM 1861 C C . ASP A 1 233 ? 36.772 14.825 -97.988 1.00 89.75 233 ASP A C 1
ATOM 1863 O O . ASP A 1 233 ? 37.195 15.140 -99.101 1.00 89.75 233 ASP A O 1
ATOM 1867 N N . ARG A 1 234 ? 37.366 15.265 -96.864 1.00 89.94 234 ARG A N 1
ATOM 1868 C CA . ARG A 1 234 ? 38.588 16.100 -96.878 1.00 89.94 234 ARG A CA 1
ATOM 1869 C C . ARG A 1 234 ? 39.809 15.369 -97.428 1.00 89.94 234 ARG A C 1
ATOM 1871 O O . ARG A 1 234 ? 40.570 15.960 -98.188 1.00 89.94 234 ARG A O 1
ATOM 1878 N N . GLU A 1 235 ? 40.016 14.106 -97.062 1.00 87.06 235 GLU A N 1
ATOM 1879 C CA . GLU A 1 235 ? 41.100 13.286 -97.617 1.00 87.06 235 GLU A CA 1
ATOM 1880 C C . GLU A 1 235 ? 40.934 13.130 -99.131 1.00 87.06 235 GLU A C 1
ATOM 1882 O O . GLU A 1 235 ? 41.900 13.254 -99.883 1.00 87.06 235 GLU A O 1
ATOM 1887 N N . LYS A 1 236 ? 39.696 12.946 -99.598 1.00 87.81 236 LYS A N 1
ATOM 1888 C CA . LYS A 1 236 ? 39.356 12.856 -101.019 1.00 87.81 236 LYS A CA 1
ATOM 1889 C C . LYS A 1 236 ? 39.565 14.174 -101.775 1.00 87.81 236 LYS A C 1
ATOM 1891 O O . LYS A 1 236 ? 40.071 14.124 -102.896 1.00 87.81 236 LYS A O 1
ATOM 1896 N N . THR A 1 237 ? 39.221 15.336 -101.207 1.00 88.81 237 THR A N 1
ATOM 1897 C CA . THR A 1 237 ? 39.525 16.632 -101.847 1.00 88.81 237 THR A CA 1
ATOM 1898 C C . THR A 1 237 ? 41.025 16.910 -101.853 1.00 88.81 237 THR A C 1
ATOM 1900 O O . THR A 1 237 ? 41.566 17.227 -102.906 1.00 88.81 237 THR A O 1
ATOM 1903 N N . ALA A 1 238 ? 41.723 16.686 -100.736 1.00 86.56 238 ALA A N 1
ATOM 1904 C CA . ALA A 1 238 ? 43.172 16.878 -100.650 1.00 86.56 238 ALA A CA 1
ATOM 1905 C C . ALA A 1 238 ? 43.946 15.933 -101.592 1.00 86.56 238 ALA A C 1
ATOM 1907 O O . ALA A 1 238 ? 44.945 16.329 -102.188 1.00 86.56 238 ALA A O 1
ATOM 1908 N N . ALA A 1 239 ? 43.472 14.697 -101.786 1.00 85.88 239 ALA A N 1
ATOM 1909 C CA . ALA A 1 239 ? 44.036 13.768 -102.765 1.00 85.88 239 ALA A CA 1
ATOM 1910 C C . ALA A 1 239 ? 43.812 14.227 -104.218 1.00 85.88 239 ALA A C 1
ATOM 1912 O O . ALA A 1 239 ? 44.684 14.008 -105.060 1.00 85.88 239 ALA A O 1
ATOM 1913 N N . ALA A 1 240 ? 42.682 14.878 -104.517 1.00 86.69 240 ALA A N 1
ATOM 1914 C CA . ALA A 1 240 ? 42.422 15.466 -105.831 1.00 86.69 240 ALA A CA 1
ATOM 1915 C C . ALA A 1 240 ? 43.312 16.698 -106.087 1.00 86.69 240 ALA A C 1
ATOM 1917 O O . ALA A 1 240 ? 43.972 16.756 -107.122 1.00 86.69 240 ALA A O 1
ATOM 1918 N N . GLU A 1 241 ? 43.412 17.616 -105.122 1.00 87.12 241 GLU A N 1
ATOM 1919 C CA . GLU A 1 241 ? 44.305 18.787 -105.170 1.00 87.12 241 GLU A CA 1
ATOM 1920 C C . GLU A 1 241 ? 45.781 18.372 -105.318 1.00 87.12 241 GLU A C 1
ATOM 1922 O O . GLU A 1 241 ? 46.526 18.943 -106.116 1.00 87.12 241 GLU A O 1
ATOM 1927 N N . LEU A 1 242 ? 46.210 17.325 -104.602 1.00 86.12 242 LEU A N 1
ATOM 1928 C CA . LEU A 1 242 ? 47.555 16.759 -104.729 1.00 86.12 242 LEU A CA 1
ATOM 1929 C C . LEU A 1 242 ? 47.784 16.121 -106.108 1.00 86.12 242 LEU A C 1
ATOM 1931 O O . LEU A 1 242 ? 48.867 16.268 -106.674 1.00 86.12 242 LEU A O 1
ATOM 1935 N N . ALA A 1 243 ? 46.787 15.430 -106.667 1.00 86.50 243 ALA A N 1
ATOM 1936 C CA . ALA A 1 243 ? 46.877 14.850 -108.006 1.00 86.50 243 ALA A CA 1
ATOM 1937 C C . ALA A 1 243 ? 46.939 15.926 -109.105 1.00 86.50 243 ALA A C 1
ATOM 1939 O O . ALA A 1 243 ? 47.713 15.776 -110.051 1.00 86.50 243 ALA A O 1
ATOM 1940 N N . GLU A 1 244 ? 46.184 17.019 -108.964 1.00 86.69 244 GLU A N 1
ATOM 1941 C CA . GLU A 1 244 ? 46.233 18.182 -109.858 1.00 86.69 244 GLU A CA 1
ATOM 1942 C C . GLU A 1 244 ? 47.591 18.897 -109.770 1.00 86.69 244 GLU A C 1
ATOM 1944 O O . GLU A 1 244 ? 48.232 19.129 -110.794 1.00 86.69 244 GLU A O 1
ATOM 1949 N N . SER A 1 245 ? 48.097 19.132 -108.555 1.00 84.50 245 SER A N 1
ATOM 1950 C CA . SER A 1 245 ? 49.433 19.696 -108.313 1.00 84.50 245 SER A CA 1
ATOM 1951 C C . SER A 1 245 ? 50.552 18.839 -108.927 1.00 84.50 245 SER A C 1
ATOM 1953 O O . SER A 1 245 ? 51.425 19.351 -109.630 1.00 84.50 245 SER A O 1
ATOM 1955 N N . LEU A 1 246 ? 50.491 17.511 -108.765 1.00 83.50 246 LEU A N 1
ATOM 1956 C CA . LEU A 1 246 ? 51.437 16.576 -109.387 1.00 83.50 246 LEU A CA 1
ATOM 1957 C C . LEU A 1 246 ? 51.295 16.494 -110.917 1.00 83.50 246 LEU A C 1
ATOM 1959 O O . LEU A 1 246 ? 52.270 16.167 -111.596 1.00 83.50 246 LEU A O 1
ATOM 1963 N N . ALA A 1 247 ? 50.114 16.766 -111.477 1.00 85.88 247 ALA A N 1
ATOM 1964 C CA . ALA A 1 247 ? 49.915 16.855 -112.923 1.00 85.88 247 ALA A CA 1
ATOM 1965 C C . ALA A 1 247 ? 50.497 18.161 -113.491 1.00 85.88 247 ALA A C 1
ATOM 1967 O O . ALA A 1 247 ? 51.212 18.118 -114.493 1.00 85.88 247 ALA A O 1
ATOM 1968 N N . ALA A 1 248 ? 50.274 19.292 -112.814 1.00 85.12 248 ALA A N 1
ATOM 1969 C CA . ALA A 1 248 ? 50.874 20.579 -113.158 1.00 85.12 248 ALA A CA 1
ATOM 1970 C C . ALA A 1 248 ? 52.410 20.520 -113.087 1.00 85.12 248 ALA A C 1
ATOM 1972 O O . ALA A 1 248 ? 53.082 20.856 -114.059 1.00 85.12 248 ALA A O 1
ATOM 1973 N N . GLN A 1 249 ? 52.969 19.975 -111.998 1.00 84.69 249 GLN A N 1
ATOM 1974 C CA . GLN A 1 249 ? 54.417 19.805 -111.849 1.00 84.69 249 GLN A CA 1
ATOM 1975 C C . GLN A 1 249 ? 55.020 18.943 -112.970 1.00 84.69 249 GLN A C 1
ATOM 1977 O O . GLN A 1 249 ? 56.103 19.252 -113.463 1.00 84.69 249 GLN A O 1
ATOM 1982 N N . LYS A 1 250 ? 54.325 17.882 -113.407 1.00 82.56 250 LYS A N 1
ATOM 1983 C CA . LYS A 1 250 ? 54.765 17.067 -114.552 1.00 82.56 250 LYS A CA 1
ATOM 1984 C C . LYS A 1 250 ? 54.793 17.876 -115.846 1.00 82.56 250 LYS A C 1
ATOM 1986 O O . LYS A 1 250 ? 55.816 17.851 -116.525 1.00 82.56 250 LYS A O 1
ATOM 1991 N N . ALA A 1 251 ? 53.729 18.622 -116.145 1.00 84.62 251 ALA A N 1
ATOM 1992 C CA . ALA A 1 251 ? 53.660 19.472 -117.332 1.00 84.62 251 ALA A CA 1
ATOM 1993 C C . ALA A 1 251 ? 54.772 20.540 -117.350 1.00 84.62 251 ALA A C 1
ATOM 1995 O O . ALA A 1 251 ? 55.415 20.732 -118.381 1.00 84.62 251 ALA A O 1
ATOM 1996 N N . ASP A 1 252 ? 55.069 21.164 -116.204 1.00 83.12 252 ASP A N 1
ATOM 1997 C CA . ASP A 1 252 ? 56.194 22.098 -116.071 1.00 83.12 252 ASP A CA 1
ATOM 1998 C C . ASP A 1 252 ? 57.550 21.406 -116.294 1.00 83.12 252 ASP A C 1
ATOM 2000 O O . ASP A 1 252 ? 58.401 21.941 -117.008 1.00 83.12 252 ASP A O 1
ATOM 2004 N N . THR A 1 253 ? 57.765 20.196 -115.755 1.00 76.25 253 THR A N 1
ATOM 2005 C CA . THR A 1 253 ? 59.011 19.449 -116.016 1.00 76.25 253 THR A CA 1
ATOM 2006 C C . THR A 1 253 ? 59.152 19.008 -117.473 1.00 76.25 253 THR A C 1
ATOM 2008 O O . THR A 1 253 ? 60.254 19.058 -118.009 1.00 76.25 253 THR A O 1
ATOM 2011 N N . GLU A 1 254 ? 58.063 18.626 -118.140 1.00 83.62 254 GLU A N 1
ATOM 2012 C CA . GLU A 1 254 ? 58.070 18.210 -119.548 1.00 83.62 254 GLU A CA 1
ATOM 2013 C C . GLU A 1 254 ? 58.323 19.407 -120.482 1.00 83.62 254 GLU A C 1
ATOM 2015 O O . GLU A 1 254 ? 59.135 19.323 -121.405 1.00 83.62 254 GLU A O 1
ATOM 2020 N N . LYS A 1 255 ? 57.748 20.575 -120.160 1.00 81.00 255 LYS A N 1
ATOM 2021 C CA . LYS A 1 255 ? 58.082 21.855 -120.798 1.00 81.00 255 LYS A CA 1
ATOM 2022 C C . LYS A 1 255 ? 59.558 22.223 -120.604 1.00 81.00 255 LYS A C 1
ATOM 2024 O O . LYS A 1 255 ? 60.215 22.605 -121.569 1.00 81.00 255 LYS A O 1
ATOM 2029 N N . MET A 1 256 ? 60.097 22.069 -119.393 1.00 80.12 256 MET A N 1
ATOM 2030 C CA . MET A 1 256 ? 61.506 22.362 -119.100 1.00 80.12 256 MET A CA 1
ATOM 2031 C C . MET A 1 256 ? 62.473 21.397 -119.811 1.00 80.12 256 MET A C 1
ATOM 2033 O O . MET A 1 256 ? 63.548 21.816 -120.237 1.00 80.12 256 MET A O 1
ATOM 2037 N N . ILE A 1 257 ? 62.088 20.128 -119.996 1.00 78.06 257 ILE A N 1
ATOM 2038 C CA . ILE A 1 257 ? 62.832 19.167 -120.827 1.00 78.06 257 ILE A CA 1
ATOM 2039 C 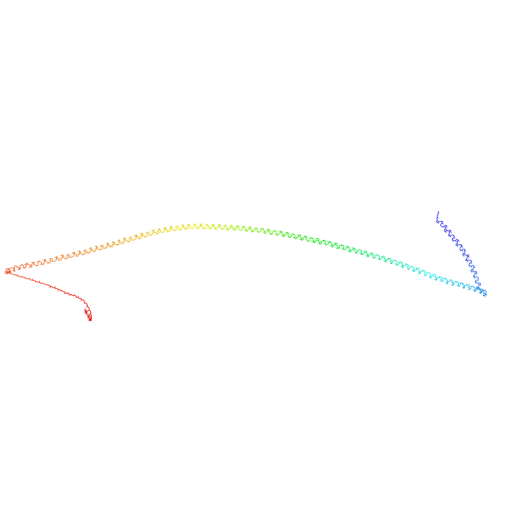C . ILE A 1 257 ? 62.841 19.629 -122.289 1.00 78.06 257 ILE A C 1
ATOM 2041 O O . ILE A 1 257 ? 63.915 19.719 -122.877 1.00 78.06 257 ILE A O 1
ATOM 2045 N N . SER A 1 258 ? 61.689 20.003 -122.855 1.00 77.62 258 SER A N 1
ATOM 2046 C CA . SER A 1 258 ? 61.607 20.481 -124.244 1.00 77.62 258 SER A CA 1
ATOM 2047 C C . SER A 1 258 ? 62.409 21.775 -124.477 1.00 77.62 258 SER A C 1
ATOM 2049 O O . SER A 1 258 ? 63.083 21.922 -125.500 1.00 77.62 258 SER A O 1
ATOM 2051 N N . GLU A 1 259 ? 62.423 22.691 -123.503 1.00 79.25 259 GLU A N 1
ATOM 2052 C CA . GLU A 1 259 ? 63.280 23.883 -123.531 1.00 79.25 259 GLU A CA 1
ATOM 2053 C C . GLU A 1 259 ? 64.774 23.506 -123.537 1.00 79.25 259 GLU A C 1
ATOM 2055 O O . GLU A 1 259 ? 65.520 24.003 -124.385 1.00 79.25 259 GLU A O 1
ATOM 2060 N N . LEU A 1 260 ? 65.205 22.572 -122.680 1.00 75.81 260 LEU A N 1
ATOM 2061 C CA . LEU A 1 260 ? 66.587 22.068 -122.646 1.00 75.81 260 LEU A CA 1
ATOM 2062 C C . LEU A 1 260 ? 66.991 21.318 -123.928 1.00 75.81 260 LEU A C 1
ATOM 2064 O O . LEU A 1 260 ? 68.124 21.473 -124.385 1.00 75.81 260 LEU A O 1
ATOM 2068 N N . GLU A 1 261 ? 66.089 20.546 -124.538 1.00 74.94 261 GLU A N 1
ATOM 2069 C CA . GLU A 1 261 ? 66.320 19.892 -125.835 1.00 74.94 261 GLU A CA 1
ATOM 2070 C C . GLU A 1 261 ? 66.518 20.923 -126.956 1.00 74.94 261 GLU A C 1
ATOM 2072 O O . GLU A 1 261 ? 67.436 20.786 -127.771 1.00 74.94 261 GLU A O 1
ATOM 2077 N N . SER A 1 262 ? 65.724 22.001 -126.963 1.00 75.31 262 SER A N 1
ATOM 2078 C CA . SER A 1 262 ? 65.896 23.103 -127.918 1.00 75.31 262 SER A CA 1
ATOM 2079 C C . SER A 1 262 ? 67.231 23.838 -127.720 1.00 75.31 262 SER A C 1
ATOM 2081 O O . SER A 1 262 ? 67.928 24.139 -128.691 1.00 75.31 262 SER A O 1
ATOM 2083 N N . GLU A 1 263 ? 67.650 24.055 -126.469 1.00 76.06 263 GLU A N 1
ATOM 2084 C CA . GLU A 1 263 ? 68.924 24.704 -126.152 1.00 76.06 263 GLU A CA 1
ATOM 2085 C C . GLU A 1 263 ? 70.129 23.804 -126.495 1.00 76.06 263 GLU A C 1
ATOM 2087 O O . GLU A 1 263 ? 71.182 24.296 -126.910 1.00 76.06 263 GLU A O 1
ATOM 2092 N N . ALA A 1 264 ? 69.978 22.481 -126.368 1.00 72.69 264 ALA A N 1
ATOM 2093 C CA . ALA A 1 264 ? 70.976 21.501 -126.785 1.00 72.69 264 ALA A CA 1
ATOM 2094 C C . ALA A 1 264 ? 71.149 21.473 -128.313 1.00 72.69 264 ALA A C 1
ATOM 2096 O O . ALA A 1 264 ? 72.284 21.498 -128.789 1.00 72.69 264 ALA A O 1
ATOM 2097 N N . LEU A 1 265 ? 70.051 21.501 -129.079 1.00 72.44 265 LEU A N 1
ATOM 2098 C CA . LEU A 1 265 ? 70.083 21.618 -130.544 1.00 72.44 265 LEU A CA 1
ATOM 2099 C C . LEU A 1 265 ? 70.809 22.895 -130.995 1.00 72.44 265 LEU A C 1
ATOM 2101 O O . LEU A 1 265 ? 71.734 22.820 -131.802 1.00 72.44 265 LEU A O 1
ATOM 2105 N N . ILE A 1 266 ? 70.484 24.047 -130.397 1.00 74.88 266 ILE A N 1
ATOM 2106 C CA . ILE A 1 266 ? 71.152 25.328 -130.689 1.00 74.88 266 ILE A CA 1
ATOM 2107 C C . ILE A 1 266 ? 72.666 25.255 -130.408 1.00 74.88 266 ILE A C 1
ATOM 2109 O O . ILE A 1 266 ? 73.469 25.777 -131.184 1.00 74.88 266 ILE A O 1
ATOM 2113 N N . LYS A 1 267 ? 73.087 24.576 -129.331 1.00 76.19 267 LYS A N 1
ATOM 2114 C CA . LYS A 1 267 ? 74.513 24.379 -129.005 1.00 76.19 267 LYS A CA 1
ATOM 2115 C C . LYS A 1 267 ? 75.223 23.442 -129.993 1.00 76.19 267 LYS A C 1
ATOM 2117 O O . LYS A 1 267 ? 76.396 23.671 -130.291 1.00 76.19 267 LYS A O 1
ATOM 2122 N N . VAL A 1 268 ? 74.535 22.432 -130.532 1.00 74.19 268 VAL A N 1
ATOM 2123 C CA . VAL A 1 268 ? 75.070 21.542 -131.581 1.00 74.19 268 VAL A CA 1
ATOM 2124 C C . VAL A 1 268 ? 75.250 22.287 -132.909 1.00 74.19 268 VAL A C 1
ATOM 2126 O O . VAL A 1 268 ? 76.319 22.182 -133.515 1.00 74.19 268 VAL A O 1
ATOM 2129 N N . ASP A 1 269 ? 74.276 23.095 -133.331 1.00 71.44 269 ASP A N 1
ATOM 2130 C CA . ASP A 1 269 ? 74.392 23.916 -134.548 1.00 71.44 269 ASP A CA 1
ATOM 2131 C C . ASP A 1 269 ? 75.495 24.978 -134.420 1.00 71.44 269 ASP A C 1
ATOM 2133 O O . ASP A 1 269 ? 76.275 25.185 -135.356 1.00 71.44 269 ASP A O 1
ATOM 2137 N N . ALA A 1 270 ? 75.636 25.606 -133.247 1.00 73.00 270 ALA A N 1
ATOM 2138 C CA . ALA A 1 270 ? 76.713 26.558 -132.974 1.00 73.00 270 ALA A CA 1
ATOM 2139 C C . ALA A 1 270 ? 78.107 25.907 -133.081 1.00 73.00 270 ALA A C 1
ATOM 2141 O O . ALA A 1 270 ? 78.977 26.429 -133.781 1.00 73.00 270 ALA A O 1
ATOM 2142 N N . LEU A 1 271 ? 78.307 24.737 -132.458 1.00 72.19 271 LEU A N 1
ATOM 2143 C CA . LEU A 1 271 ? 79.560 23.974 -132.549 1.00 72.19 271 LEU A CA 1
ATOM 2144 C C . LEU A 1 271 ? 79.858 23.506 -133.981 1.00 72.19 271 LEU A C 1
ATOM 2146 O O . LEU A 1 271 ? 81.006 23.561 -134.423 1.00 72.19 271 LEU A O 1
ATOM 2150 N N . THR A 1 272 ? 78.831 23.088 -134.724 1.00 71.38 272 THR A N 1
ATOM 2151 C CA . THR A 1 272 ? 78.960 22.679 -136.132 1.00 71.38 272 THR A CA 1
ATOM 2152 C C . THR A 1 272 ? 79.384 23.864 -137.004 1.00 71.38 272 THR A C 1
ATOM 2154 O O . THR A 1 272 ? 80.317 23.746 -137.800 1.00 71.38 272 THR A O 1
ATOM 2157 N N . THR A 1 273 ? 78.783 25.037 -136.780 1.00 71.12 273 THR A N 1
ATOM 2158 C CA . THR A 1 273 ? 79.126 26.291 -137.468 1.00 71.12 273 THR A CA 1
ATOM 2159 C C . THR A 1 273 ? 80.563 26.732 -137.161 1.00 71.12 273 THR A C 1
ATOM 2161 O O . THR A 1 273 ? 81.316 27.098 -138.074 1.00 71.12 273 THR A O 1
ATOM 2164 N N . GLU A 1 274 ? 80.993 26.647 -135.897 1.00 69.44 274 GLU A N 1
ATOM 2165 C CA . GLU A 1 274 ? 82.367 26.963 -135.487 1.00 69.44 274 GLU A CA 1
ATOM 2166 C C . GLU A 1 274 ? 83.385 26.005 -136.132 1.00 69.44 274 GLU A C 1
ATOM 2168 O O . GLU A 1 274 ? 84.425 26.447 -136.632 1.00 69.44 274 GLU A O 1
ATOM 2173 N N . ALA A 1 275 ? 83.067 24.707 -136.198 1.00 66.19 275 ALA A N 1
ATOM 2174 C CA . ALA A 1 275 ? 83.899 23.702 -136.853 1.00 66.19 275 ALA A CA 1
ATOM 2175 C C . ALA A 1 275 ? 84.060 23.975 -138.360 1.00 66.19 275 ALA A C 1
ATOM 2177 O O . ALA A 1 275 ? 85.188 23.978 -138.857 1.00 66.19 275 ALA A O 1
ATOM 2178 N N . THR A 1 276 ? 82.976 24.297 -139.081 1.00 65.06 276 THR A N 1
ATOM 2179 C CA . THR A 1 276 ? 83.069 24.702 -140.498 1.00 65.06 276 THR A CA 1
ATOM 2180 C C . THR A 1 276 ? 83.842 26.005 -140.694 1.00 65.06 276 THR A C 1
ATOM 2182 O O . THR A 1 276 ? 84.607 26.120 -141.650 1.00 65.06 276 THR A O 1
ATOM 2185 N N . THR A 1 277 ? 83.721 26.964 -139.770 1.00 70.31 277 THR A N 1
ATOM 2186 C CA . THR A 1 277 ? 84.455 28.240 -139.836 1.00 70.31 277 THR A CA 1
ATOM 2187 C C . THR A 1 277 ? 85.962 28.023 -139.657 1.00 70.31 277 THR A C 1
ATOM 2189 O O . THR A 1 277 ? 86.769 28.586 -140.398 1.00 70.31 277 THR A O 1
ATOM 2192 N N . LYS A 1 278 ? 86.358 27.148 -138.721 1.00 67.12 278 LYS A N 1
ATOM 2193 C CA . LYS A 1 278 ? 87.758 26.736 -138.533 1.00 67.12 278 LYS A CA 1
ATOM 2194 C C . LYS A 1 278 ? 88.300 25.971 -139.743 1.00 67.12 278 LYS A C 1
ATOM 2196 O O . LYS A 1 278 ? 89.404 26.277 -140.184 1.00 67.12 278 LYS A O 1
ATOM 2201 N N . ALA A 1 279 ? 87.518 25.052 -140.314 1.00 63.28 279 ALA A N 1
ATOM 2202 C CA . ALA A 1 279 ? 87.904 24.300 -141.509 1.00 63.28 279 ALA A CA 1
ATOM 2203 C C . ALA A 1 279 ? 88.136 25.217 -142.726 1.00 63.28 279 ALA A C 1
ATOM 2205 O O . ALA A 1 279 ? 89.170 25.110 -143.386 1.00 63.28 279 ALA A O 1
ATOM 2206 N N . ALA A 1 280 ? 87.224 26.163 -142.981 1.00 65.06 280 ALA A N 1
ATOM 2207 C CA . ALA A 1 280 ? 87.368 27.148 -144.053 1.00 65.06 280 ALA A CA 1
ATOM 2208 C C . ALA A 1 280 ? 88.627 28.013 -143.874 1.00 65.06 280 ALA A C 1
ATOM 2210 O O . ALA A 1 280 ? 89.368 28.232 -144.833 1.00 65.06 280 ALA A O 1
ATOM 2211 N N . LYS A 1 281 ? 88.924 28.437 -142.637 1.00 68.25 281 LYS A N 1
ATOM 2212 C CA . LYS A 1 281 ? 90.155 29.178 -142.348 1.00 68.25 281 LYS A CA 1
ATOM 2213 C C . LYS A 1 281 ? 91.416 28.352 -142.627 1.00 68.25 281 LYS A C 1
ATOM 2215 O O . LYS A 1 281 ? 92.318 28.858 -143.279 1.00 68.25 281 LYS A O 1
ATOM 2220 N N . THR A 1 282 ? 91.472 27.081 -142.221 1.00 67.31 282 THR A N 1
ATOM 2221 C CA . THR A 1 282 ? 92.647 26.229 -142.501 1.00 67.31 282 THR A CA 1
ATOM 2222 C C . THR A 1 282 ? 92.895 25.955 -143.988 1.00 67.31 282 THR A C 1
ATOM 2224 O O . THR A 1 282 ? 94.011 25.587 -144.339 1.00 67.31 282 THR A O 1
ATOM 2227 N N . VAL A 1 283 ? 91.897 26.146 -144.861 1.00 68.62 283 VAL A N 1
ATOM 2228 C CA . VAL A 1 283 ? 92.097 26.131 -146.322 1.00 68.62 283 VAL A CA 1
ATOM 2229 C C . VAL A 1 283 ? 92.662 27.474 -146.796 1.00 68.62 283 VAL A C 1
ATOM 2231 O O . VAL A 1 283 ? 93.692 27.490 -147.461 1.00 68.62 283 VAL A O 1
ATOM 2234 N N . SER A 1 284 ? 92.076 28.598 -146.365 1.00 68.75 284 SER A N 1
ATOM 2235 C CA . SER A 1 284 ? 92.571 29.946 -146.699 1.00 68.75 284 SER A CA 1
ATOM 2236 C C . SER A 1 284 ? 94.033 30.164 -146.284 1.00 68.75 284 SER A C 1
ATOM 2238 O O . SER A 1 284 ? 94.833 30.653 -147.079 1.00 68.75 284 SER A O 1
ATOM 2240 N N . ASP A 1 285 ? 94.396 29.759 -145.063 1.00 65.31 285 ASP A N 1
ATOM 2241 C CA . ASP A 1 285 ? 95.759 29.877 -144.529 1.00 65.31 285 ASP A CA 1
ATOM 2242 C C . ASP A 1 285 ? 96.762 28.984 -145.316 1.00 65.31 285 ASP A C 1
ATOM 2244 O O . ASP A 1 285 ? 97.964 29.260 -145.339 1.00 65.31 285 ASP A O 1
ATOM 2248 N N . ALA A 1 286 ? 96.288 27.919 -145.982 1.00 61.84 286 ALA A N 1
ATOM 2249 C CA . ALA A 1 286 ? 97.104 27.035 -146.820 1.00 61.84 286 ALA A CA 1
ATOM 2250 C C . ALA A 1 286 ? 97.272 27.562 -148.259 1.00 61.84 286 ALA A C 1
ATOM 2252 O O . ALA A 1 286 ? 98.369 27.469 -148.817 1.00 61.84 286 ALA A O 1
ATOM 2253 N N . ASP A 1 287 ? 96.226 28.160 -148.836 1.00 64.44 287 ASP A N 1
ATOM 2254 C CA . ASP A 1 287 ? 96.279 28.783 -150.164 1.00 64.44 287 ASP A CA 1
ATOM 2255 C C . ASP A 1 287 ? 97.193 30.028 -150.172 1.00 64.44 287 ASP A C 1
ATOM 2257 O O . ASP A 1 287 ? 97.990 30.202 -151.099 1.00 64.44 287 ASP A O 1
ATOM 2261 N N . GLU A 1 288 ? 97.184 30.847 -149.109 1.00 63.09 288 GLU A N 1
ATOM 2262 C CA . GLU A 1 288 ? 98.152 31.950 -148.952 1.00 63.09 288 GLU A CA 1
ATOM 2263 C C . GLU A 1 288 ? 99.603 31.441 -148.845 1.00 63.09 288 GLU A C 1
ATOM 2265 O O . GLU A 1 288 ? 100.518 32.022 -149.440 1.00 63.09 288 GLU A O 1
ATOM 2270 N N . TYR A 1 289 ? 99.835 30.326 -148.141 1.00 64.81 289 TYR A N 1
ATOM 2271 C CA . TYR A 1 289 ? 101.165 29.715 -148.038 1.00 64.81 289 TYR A CA 1
ATOM 2272 C C . TYR A 1 289 ? 101.668 29.188 -149.394 1.00 64.81 289 TYR A C 1
ATOM 2274 O O . TYR A 1 289 ? 102.848 29.345 -149.724 1.00 64.81 289 TYR A O 1
ATOM 2282 N N . ALA A 1 290 ? 100.777 28.617 -150.212 1.00 62.16 290 ALA A N 1
ATOM 2283 C CA . ALA A 1 290 ? 101.099 28.195 -151.573 1.00 62.16 290 ALA A CA 1
ATOM 2284 C C . ALA A 1 290 ? 101.466 29.393 -152.471 1.00 62.16 290 ALA A C 1
ATOM 2286 O O . ALA A 1 290 ? 102.520 29.374 -153.110 1.00 62.16 290 ALA A O 1
ATOM 2287 N N . ALA A 1 291 ? 100.659 30.461 -152.454 1.00 63.44 291 ALA A N 1
ATOM 2288 C CA . ALA A 1 291 ? 100.899 31.677 -153.239 1.00 63.44 291 ALA A CA 1
ATOM 2289 C C . ALA A 1 291 ? 102.193 32.418 -152.833 1.00 63.44 291 ALA A C 1
ATOM 2291 O O . ALA A 1 291 ? 102.917 32.940 -153.688 1.00 63.44 291 ALA A O 1
ATOM 2292 N N . SER A 1 292 ? 102.539 32.416 -151.539 1.00 66.94 292 SER A N 1
ATOM 2293 C CA . SER A 1 292 ? 103.840 32.897 -151.049 1.00 66.94 292 SER A CA 1
ATOM 2294 C C . SER A 1 292 ? 105.003 32.156 -151.717 1.00 66.94 292 SER A C 1
ATOM 2296 O O . SER A 1 292 ? 105.957 32.781 -152.185 1.00 66.94 292 SER A O 1
ATOM 2298 N N . LYS A 1 293 ? 104.931 30.821 -151.777 1.00 68.12 293 LYS A N 1
ATOM 2299 C CA . LYS A 1 293 ? 106.044 29.977 -152.232 1.00 68.12 293 LYS A CA 1
ATOM 2300 C C . LYS A 1 293 ? 106.200 29.931 -153.751 1.00 68.12 293 LYS A C 1
ATOM 2302 O O . LYS A 1 293 ? 107.326 29.768 -154.213 1.00 68.12 293 LYS A O 1
ATOM 2307 N N . THR A 1 294 ? 105.137 30.145 -154.530 1.00 65.75 294 THR A N 1
ATOM 2308 C CA . THR A 1 294 ? 105.272 30.380 -155.980 1.00 65.75 294 THR A CA 1
ATOM 2309 C C . THR A 1 294 ? 105.934 31.727 -156.272 1.00 65.75 294 THR A C 1
ATOM 2311 O O . THR A 1 294 ? 106.833 31.794 -157.104 1.00 65.75 294 THR A O 1
ATOM 2314 N N . THR A 1 295 ? 105.569 32.782 -155.536 1.00 68.31 295 THR A N 1
ATOM 2315 C CA . THR A 1 295 ? 106.111 34.137 -155.756 1.00 68.31 295 THR A CA 1
ATOM 2316 C C . THR A 1 295 ? 107.619 34.208 -155.471 1.00 68.31 295 THR A C 1
ATOM 2318 O O . THR A 1 295 ? 108.382 34.718 -156.290 1.00 68.31 295 THR A O 1
ATOM 2321 N N . GLU A 1 296 ? 108.084 33.620 -154.361 1.00 61.62 296 GLU A N 1
ATOM 2322 C CA . GLU A 1 296 ? 109.524 33.527 -154.054 1.00 61.62 296 GLU A CA 1
ATOM 2323 C C . GLU A 1 296 ? 110.320 32.733 -155.112 1.00 61.62 296 GLU A C 1
ATOM 2325 O O . GLU A 1 296 ? 111.494 33.030 -155.353 1.00 61.62 296 GLU A O 1
ATOM 2330 N N . ALA A 1 297 ? 109.701 31.730 -155.746 1.00 59.34 297 ALA A N 1
ATOM 2331 C CA . ALA A 1 297 ? 110.343 30.909 -156.771 1.00 59.34 297 ALA A CA 1
ATOM 2332 C C . ALA A 1 297 ? 110.539 31.678 -158.090 1.00 59.34 297 ALA A C 1
ATOM 2334 O O . ALA A 1 297 ? 111.637 31.641 -158.654 1.00 59.34 297 ALA A O 1
ATOM 2335 N N . ASP A 1 298 ? 109.527 32.425 -158.543 1.00 61.41 298 ASP A N 1
ATOM 2336 C CA . ASP A 1 298 ? 109.617 33.254 -159.754 1.00 61.41 298 ASP A CA 1
ATOM 2337 C C . ASP A 1 298 ? 110.606 34.421 -159.581 1.00 61.41 298 ASP A C 1
ATOM 2339 O O . ASP A 1 298 ? 111.393 34.714 -160.490 1.00 61.41 298 ASP A O 1
ATOM 2343 N N . GLU A 1 299 ? 110.657 35.046 -158.398 1.00 62.81 299 GLU A N 1
ATOM 2344 C CA . GLU A 1 299 ? 111.679 36.056 -158.089 1.00 62.81 299 GLU A CA 1
ATOM 2345 C C . GLU A 1 299 ? 113.099 35.470 -158.076 1.00 62.81 299 GLU A C 1
ATOM 2347 O O . GLU A 1 299 ? 114.047 36.127 -158.520 1.00 62.81 299 GLU A O 1
ATOM 2352 N N . TYR A 1 300 ? 113.273 34.238 -157.582 1.00 63.25 300 TYR A N 1
ATOM 2353 C CA . TYR A 1 300 ? 114.566 33.554 -157.618 1.00 63.25 300 TYR A CA 1
ATOM 2354 C C . TYR A 1 300 ? 114.994 33.246 -159.059 1.00 63.25 300 TYR A C 1
ATOM 2356 O O . TYR A 1 300 ? 116.107 33.602 -159.447 1.00 63.25 300 TYR A O 1
ATOM 2364 N N . ALA A 1 301 ? 114.099 32.672 -159.869 1.00 60.25 301 ALA A N 1
ATOM 2365 C CA . ALA A 1 301 ? 114.362 32.360 -161.273 1.00 60.25 301 ALA A CA 1
ATOM 2366 C C . ALA A 1 301 ? 114.723 33.614 -162.089 1.00 60.25 301 ALA A C 1
ATOM 2368 O O . ALA A 1 301 ? 115.743 33.632 -162.783 1.00 60.25 301 ALA A O 1
ATOM 2369 N N . THR A 1 302 ? 113.941 34.689 -161.948 1.00 67.19 302 THR A N 1
ATOM 2370 C CA . THR A 1 302 ? 114.161 35.964 -162.654 1.00 67.19 302 THR A CA 1
ATOM 2371 C C . THR A 1 302 ? 115.536 36.560 -162.332 1.00 67.19 302 THR A C 1
ATOM 2373 O O . THR A 1 302 ? 116.251 37.012 -163.229 1.00 67.19 302 THR A O 1
ATOM 2376 N N . ARG A 1 303 ? 115.951 36.506 -161.059 1.00 68.19 303 ARG A N 1
ATOM 2377 C CA . ARG A 1 303 ? 117.260 36.996 -160.602 1.00 68.19 303 ARG A CA 1
ATOM 2378 C C . ARG A 1 303 ? 118.414 36.176 -161.182 1.00 68.19 303 ARG A C 1
ATOM 2380 O O . ARG A 1 303 ? 119.369 36.749 -161.702 1.00 68.19 303 ARG A O 1
ATOM 2387 N N . THR A 1 304 ? 118.309 34.845 -161.156 1.00 65.38 304 THR A N 1
ATOM 2388 C CA . THR A 1 304 ? 119.345 33.946 -161.692 1.00 65.38 304 THR A CA 1
ATOM 2389 C C . THR A 1 304 ? 119.518 34.089 -163.208 1.00 65.38 304 THR A C 1
ATOM 2391 O O . THR A 1 304 ? 120.645 34.014 -163.696 1.00 65.38 304 THR A O 1
ATOM 2394 N N . ILE A 1 305 ? 118.437 34.350 -163.954 1.00 66.06 305 ILE A N 1
ATOM 2395 C CA . ILE A 1 305 ? 118.500 34.625 -165.400 1.00 66.06 305 ILE A CA 1
ATOM 2396 C C . ILE A 1 305 ? 119.218 35.960 -165.669 1.00 66.06 305 ILE A C 1
ATOM 2398 O O . ILE A 1 305 ? 120.157 35.996 -166.463 1.00 66.06 305 ILE A O 1
ATOM 2402 N N . GLY A 1 306 ? 118.863 37.034 -164.953 1.00 64.56 306 GLY A N 1
ATOM 2403 C CA . GLY A 1 306 ? 119.517 38.341 -165.113 1.00 64.56 306 GLY A CA 1
ATOM 2404 C C . GLY A 1 306 ? 121.019 38.331 -164.788 1.00 64.56 306 GLY A C 1
ATOM 2405 O O . GLY A 1 306 ? 121.817 38.955 -165.490 1.00 64.56 306 GLY A O 1
ATOM 2406 N N . GLU A 1 307 ? 121.434 37.577 -163.765 1.00 61.84 307 GLU A N 1
ATOM 2407 C CA . GLU A 1 307 ? 122.854 37.393 -163.424 1.00 61.84 307 GLU A CA 1
ATOM 2408 C C . GLU A 1 307 ? 123.625 36.552 -164.462 1.00 61.84 307 GLU A C 1
ATOM 2410 O O . GLU A 1 307 ? 124.838 36.734 -164.627 1.00 61.84 307 GLU A O 1
ATOM 2415 N N . ALA A 1 308 ? 122.944 35.656 -165.185 1.00 57.06 308 ALA A N 1
ATOM 2416 C CA . ALA A 1 308 ? 123.531 34.879 -166.275 1.00 57.06 308 ALA A CA 1
ATOM 2417 C C . ALA A 1 308 ? 123.746 35.735 -167.537 1.00 57.06 308 ALA A C 1
ATOM 2419 O O . ALA A 1 308 ? 124.858 35.753 -168.072 1.00 57.06 308 ALA A O 1
ATOM 2420 N N . ASP A 1 309 ? 122.737 36.504 -167.963 1.00 60.38 309 ASP A N 1
ATOM 2421 C CA . ASP A 1 309 ? 122.828 37.389 -169.137 1.00 60.38 309 ASP A CA 1
ATOM 2422 C C . ASP A 1 309 ? 123.880 38.496 -168.957 1.00 60.38 309 ASP A C 1
ATOM 2424 O O . ASP A 1 309 ? 124.606 38.833 -169.900 1.00 60.38 309 ASP A O 1
ATOM 2428 N N . ALA A 1 310 ? 124.040 39.020 -167.737 1.00 62.19 310 ALA A N 1
ATOM 2429 C CA . ALA A 1 310 ? 125.100 39.978 -167.419 1.00 62.19 310 ALA A CA 1
ATOM 2430 C C . ALA A 1 310 ? 126.504 39.394 -167.685 1.00 62.19 310 ALA A C 1
ATOM 2432 O O . ALA A 1 310 ? 127.320 40.020 -168.368 1.00 62.19 310 ALA A O 1
ATOM 2433 N N . LYS A 1 311 ? 126.770 38.162 -167.223 1.00 60.09 311 LYS A N 1
ATOM 2434 C CA . LYS A 1 311 ? 128.047 37.457 -167.451 1.00 60.09 311 LYS A CA 1
ATOM 2435 C C . LYS A 1 311 ? 128.241 37.016 -168.902 1.00 60.09 311 LYS A C 1
ATOM 2437 O O . LYS A 1 311 ? 129.369 37.052 -169.400 1.00 60.09 311 LYS A O 1
ATOM 2442 N N . ALA A 1 312 ? 127.173 36.630 -169.600 1.00 57.56 312 ALA A N 1
ATOM 2443 C CA . ALA A 1 312 ? 127.228 36.349 -171.034 1.00 57.56 312 ALA A CA 1
ATOM 2444 C C . ALA A 1 312 ? 127.636 37.609 -171.822 1.00 57.56 312 ALA A C 1
ATOM 2446 O O . ALA A 1 312 ? 128.555 37.569 -172.639 1.00 57.56 312 ALA A O 1
ATOM 2447 N N . THR A 1 313 ? 127.031 38.755 -171.501 1.00 64.69 313 THR A N 1
ATOM 2448 C CA . THR A 1 313 ? 127.343 40.044 -172.135 1.00 64.69 313 THR A CA 1
ATOM 2449 C C . THR A 1 313 ? 128.784 40.488 -171.856 1.00 64.69 313 THR A C 1
ATOM 2451 O O . THR A 1 313 ? 129.478 40.942 -172.766 1.00 64.69 313 THR A O 1
ATOM 2454 N N . GLU A 1 314 ? 129.270 40.332 -170.620 1.00 62.88 314 GLU A N 1
ATOM 2455 C CA . GLU A 1 314 ? 130.651 40.662 -170.240 1.00 62.88 314 GLU A CA 1
ATOM 2456 C C . GLU A 1 314 ? 131.685 39.781 -170.967 1.00 62.88 314 GLU A C 1
ATOM 2458 O O . GLU A 1 314 ? 132.668 40.290 -171.513 1.00 62.88 314 GLU A O 1
ATOM 2463 N N . THR A 1 315 ? 131.448 38.467 -171.036 1.00 62.00 315 THR A N 1
ATOM 2464 C CA . THR A 1 315 ? 132.381 37.518 -171.670 1.00 62.00 315 THR A CA 1
ATOM 2465 C C . THR A 1 315 ? 132.450 37.659 -173.191 1.00 62.00 315 THR A C 1
ATOM 2467 O O . THR A 1 315 ? 133.548 37.566 -173.744 1.00 62.00 315 THR A O 1
ATOM 2470 N N . VAL A 1 316 ? 131.339 37.973 -173.870 1.00 67.25 316 VAL A N 1
ATOM 2471 C CA . VAL A 1 316 ? 131.349 38.324 -175.305 1.00 67.25 316 VAL A CA 1
ATOM 2472 C C . VAL A 1 316 ? 132.186 39.583 -175.548 1.00 67.25 316 VAL A C 1
ATOM 2474 O O . VAL A 1 316 ? 133.100 39.566 -176.373 1.00 67.25 316 VAL A O 1
ATOM 2477 N N . ARG A 1 317 ? 131.963 40.647 -174.768 1.00 62.97 317 ARG A N 1
ATOM 2478 C CA . ARG A 1 317 ? 132.680 41.927 -174.917 1.00 62.97 317 ARG A CA 1
ATOM 2479 C C . ARG A 1 317 ? 134.191 41.787 -174.696 1.00 62.97 317 ARG A C 1
ATOM 2481 O O . ARG A 1 317 ? 134.991 42.410 -175.394 1.00 62.97 317 ARG A O 1
ATOM 2488 N N . ALA A 1 318 ? 134.590 40.934 -173.749 1.00 59.34 318 ALA A N 1
ATOM 2489 C CA . ALA A 1 318 ? 135.989 40.592 -173.505 1.00 59.34 318 ALA A CA 1
ATOM 2490 C C . ALA A 1 318 ? 136.615 39.779 -174.659 1.00 59.34 318 ALA A C 1
ATOM 2492 O O . ALA A 1 318 ? 137.800 39.953 -174.958 1.00 59.34 318 ALA A O 1
ATOM 2493 N N . ALA A 1 319 ? 135.838 38.921 -175.330 1.00 56.84 319 ALA A N 1
ATOM 2494 C CA . ALA A 1 319 ? 136.294 38.171 -176.498 1.00 56.84 319 ALA A CA 1
ATOM 2495 C C . ALA A 1 319 ? 136.489 39.075 -177.731 1.00 56.84 319 ALA A C 1
ATOM 2497 O O . ALA A 1 319 ? 137.525 38.984 -178.390 1.00 56.84 319 ALA A O 1
ATOM 2498 N N . GLU A 1 320 ? 135.554 39.990 -178.007 1.00 56.12 320 GLU A N 1
ATOM 2499 C CA . GLU A 1 320 ? 135.626 40.935 -179.136 1.00 56.12 320 GLU A CA 1
ATOM 2500 C C . GLU A 1 320 ? 136.830 41.885 -179.038 1.00 56.12 320 GLU A C 1
ATOM 2502 O O . GLU A 1 320 ? 137.550 42.096 -180.021 1.00 56.12 320 GLU A O 1
ATOM 2507 N N . ALA A 1 321 ? 137.108 42.411 -177.839 1.00 59.78 321 ALA A N 1
ATOM 2508 C CA . ALA A 1 321 ? 138.285 43.244 -177.590 1.00 59.78 321 ALA A CA 1
ATOM 2509 C C . ALA A 1 321 ? 139.593 42.483 -177.880 1.00 59.78 321 ALA A C 1
ATOM 2511 O O . ALA A 1 321 ? 140.479 42.984 -178.577 1.00 59.78 321 ALA A O 1
ATOM 2512 N N . LYS A 1 322 ? 139.686 41.234 -177.408 1.00 58.12 322 LYS A N 1
ATOM 2513 C CA . LYS A 1 322 ? 140.875 40.384 -177.561 1.00 58.12 322 LYS A CA 1
ATOM 2514 C C . LYS A 1 322 ? 141.073 39.898 -179.002 1.00 58.12 322 LYS A C 1
ATOM 2516 O O . LYS A 1 322 ? 142.208 39.806 -179.472 1.00 58.12 322 LYS A O 1
ATOM 2521 N N . ALA A 1 323 ? 139.985 39.645 -179.730 1.00 55.66 323 ALA A N 1
ATOM 2522 C CA . ALA A 1 323 ? 140.021 39.369 -181.164 1.00 55.66 323 ALA A CA 1
ATOM 2523 C C . ALA A 1 323 ? 140.554 40.581 -181.951 1.00 55.66 323 ALA A C 1
ATOM 2525 O O . ALA A 1 323 ? 141.463 40.429 -182.766 1.00 55.66 323 ALA A O 1
ATOM 2526 N N . SER A 1 324 ? 140.061 41.785 -181.644 1.00 62.69 324 SER A N 1
ATOM 2527 C CA . SER A 1 324 ? 140.480 43.036 -182.296 1.00 62.69 324 SER A CA 1
ATOM 2528 C C . SER A 1 324 ? 141.974 43.333 -182.099 1.00 62.69 324 SER A C 1
ATOM 2530 O O . SER A 1 324 ? 142.671 43.702 -183.045 1.00 62.69 324 SER A O 1
ATOM 2532 N N . GLU A 1 325 ? 142.495 43.115 -180.888 1.00 62.09 325 GLU A N 1
ATOM 2533 C CA . GLU A 1 325 ? 143.927 43.246 -180.587 1.00 62.09 325 GLU A CA 1
ATOM 2534 C C . GLU A 1 325 ? 144.779 42.208 -181.344 1.00 62.09 325 GLU A C 1
ATOM 2536 O O . GLU A 1 325 ? 145.840 42.541 -181.880 1.00 62.09 325 GLU A O 1
ATOM 2541 N N . THR A 1 326 ? 144.282 40.972 -181.465 1.00 61.81 326 THR A N 1
ATOM 2542 C CA . THR A 1 326 ? 144.965 39.891 -182.197 1.00 61.81 326 THR A CA 1
ATOM 2543 C C . THR A 1 326 ? 145.054 40.187 -183.699 1.00 61.81 326 THR A C 1
ATOM 2545 O O . THR A 1 326 ? 146.115 39.990 -184.291 1.00 61.81 326 THR A O 1
ATOM 2548 N N . VAL A 1 327 ? 143.986 40.716 -184.313 1.00 68.25 327 VAL A N 1
ATOM 2549 C CA . VAL A 1 327 ? 143.988 41.139 -185.729 1.00 68.25 327 VAL A CA 1
ATOM 2550 C C . VAL A 1 327 ? 144.992 42.271 -185.955 1.00 68.25 327 VAL A C 1
ATOM 2552 O O . VAL A 1 327 ? 145.868 42.143 -186.807 1.00 68.25 327 VAL A O 1
ATOM 2555 N N . ARG A 1 328 ? 144.965 43.325 -185.125 1.00 65.88 328 ARG A N 1
ATOM 2556 C CA . ARG A 1 328 ? 145.895 44.462 -185.257 1.00 65.88 328 ARG A CA 1
ATOM 2557 C C . ARG A 1 328 ? 147.366 44.037 -185.128 1.00 65.88 328 ARG A C 1
ATOM 2559 O O . ARG A 1 328 ? 148.229 44.567 -185.823 1.00 65.88 328 ARG A O 1
ATOM 2566 N N . SER A 1 329 ? 147.651 43.059 -184.264 1.00 57.69 329 SER A N 1
ATOM 2567 C CA . SER A 1 329 ? 148.985 42.461 -184.128 1.00 57.69 329 SER A CA 1
ATOM 2568 C C . SER A 1 329 ? 149.392 41.622 -185.350 1.00 57.69 329 SER A C 1
ATOM 2570 O O . SER A 1 329 ? 150.562 41.641 -185.742 1.00 57.69 329 SER A O 1
ATOM 2572 N N . ALA A 1 330 ? 148.443 40.923 -185.981 1.00 56.06 330 ALA A N 1
ATOM 2573 C CA . ALA A 1 330 ? 148.683 40.154 -187.199 1.00 56.06 330 ALA A CA 1
ATOM 2574 C C . ALA A 1 330 ? 148.998 41.059 -188.403 1.00 56.06 330 ALA A C 1
ATOM 2576 O O . ALA A 1 330 ? 149.962 40.777 -189.116 1.00 56.06 330 ALA A O 1
ATOM 2577 N N . ASP A 1 331 ? 148.268 42.163 -188.583 1.00 61.03 331 ASP A N 1
ATOM 2578 C CA . ASP A 1 331 ? 148.493 43.121 -189.677 1.00 61.03 331 ASP A CA 1
ATOM 2579 C C . ASP A 1 331 ? 149.859 43.817 -189.552 1.00 61.03 331 ASP A C 1
ATOM 2581 O O . ASP A 1 331 ? 150.660 43.802 -190.490 1.00 61.03 331 ASP A O 1
ATOM 2585 N N . GLU A 1 332 ? 150.214 44.312 -188.357 1.00 60.16 332 GLU A N 1
ATOM 2586 C CA . GLU A 1 332 ? 151.553 44.869 -188.107 1.00 60.16 332 GLU A CA 1
ATOM 2587 C C . GLU A 1 332 ? 152.679 43.843 -188.356 1.00 60.16 332 GLU A C 1
ATOM 2589 O O . GLU A 1 332 ? 153.802 44.221 -188.703 1.00 60.16 332 GLU A O 1
ATOM 2594 N N . HIS A 1 333 ? 152.415 42.545 -188.175 1.00 59.16 333 HIS A N 1
ATOM 2595 C CA . HIS A 1 333 ? 153.370 41.479 -188.484 1.00 59.16 333 HIS A CA 1
ATOM 2596 C C . HIS A 1 333 ? 153.371 41.113 -189.985 1.00 59.16 333 HIS A C 1
ATOM 2598 O O . HIS A 1 333 ? 154.409 40.688 -190.514 1.00 59.16 333 HIS A O 1
ATOM 2604 N N . ALA A 1 334 ? 152.253 41.294 -190.689 1.00 58.81 334 ALA A N 1
ATOM 2605 C CA . ALA A 1 334 ? 152.147 41.117 -192.132 1.00 58.81 334 ALA A CA 1
ATOM 2606 C C . ALA A 1 334 ? 152.969 42.179 -192.878 1.00 58.81 334 ALA A C 1
ATOM 2608 O O . ALA A 1 334 ? 153.822 41.804 -193.679 1.00 58.81 334 ALA A O 1
ATOM 2609 N N . ASP A 1 335 ? 152.837 43.464 -192.539 1.00 61.28 335 ASP A N 1
ATOM 2610 C CA . ASP A 1 335 ? 153.583 44.558 -193.190 1.00 61.28 335 ASP A CA 1
ATOM 2611 C C . ASP A 1 335 ? 155.102 44.455 -192.985 1.00 61.28 335 ASP A C 1
ATOM 2613 O O . ASP A 1 335 ? 155.894 44.644 -193.919 1.00 61.28 335 ASP A O 1
ATOM 2617 N N . ARG A 1 336 ? 155.542 44.063 -191.781 1.00 63.81 336 ARG A N 1
ATOM 2618 C CA . ARG A 1 336 ? 156.963 43.771 -191.505 1.00 63.81 336 ARG A CA 1
ATOM 2619 C C . ARG A 1 336 ? 157.468 42.608 -192.366 1.00 63.81 336 ARG A C 1
ATOM 2621 O O . ARG A 1 336 ? 158.587 42.660 -192.880 1.00 63.81 336 ARG A O 1
ATOM 2628 N N . ARG A 1 337 ? 156.643 41.570 -192.571 1.00 59.78 337 ARG A N 1
ATOM 2629 C CA . ARG A 1 337 ? 156.961 40.454 -193.478 1.00 59.78 337 ARG A CA 1
ATOM 2630 C C . ARG A 1 337 ? 156.926 40.865 -194.947 1.00 59.78 337 ARG A C 1
ATOM 2632 O O . ARG A 1 337 ? 157.761 40.361 -195.688 1.00 59.78 337 ARG A O 1
ATOM 2639 N N . LEU A 1 338 ? 156.030 41.760 -195.360 1.00 62.81 338 LEU A N 1
ATOM 2640 C CA . LEU A 1 338 ? 155.929 42.263 -196.731 1.00 62.81 338 LEU A CA 1
ATOM 2641 C C . LEU A 1 338 ? 157.167 43.096 -197.091 1.00 62.81 338 LEU A C 1
ATOM 2643 O O . LEU A 1 338 ? 157.821 42.837 -198.097 1.00 62.81 338 LEU A O 1
ATOM 2647 N N . THR A 1 339 ? 157.580 43.989 -196.189 1.00 60.97 339 THR A N 1
ATOM 2648 C CA . THR A 1 339 ? 158.814 44.784 -196.310 1.00 60.97 339 THR A CA 1
ATOM 2649 C C . THR A 1 339 ? 160.052 43.884 -196.442 1.00 60.97 339 THR A C 1
ATOM 2651 O O . THR A 1 339 ? 160.874 44.061 -197.345 1.00 60.97 339 THR A O 1
ATOM 2654 N N . ALA A 1 340 ? 160.163 42.855 -195.592 1.00 57.88 340 ALA A N 1
ATOM 2655 C CA . ALA A 1 340 ? 161.232 41.859 -195.680 1.00 57.88 340 ALA A CA 1
ATOM 2656 C C . ALA A 1 340 ? 161.116 40.948 -196.923 1.00 57.88 340 ALA A C 1
ATOM 2658 O O . ALA A 1 340 ? 162.128 40.440 -197.411 1.00 57.88 340 ALA A O 1
ATOM 2659 N N . ALA A 1 341 ? 159.907 40.737 -197.454 1.00 57.03 341 ALA A N 1
ATOM 2660 C CA . ALA A 1 341 ? 159.670 39.971 -198.673 1.00 57.03 341 ALA A CA 1
ATOM 2661 C C . ALA A 1 341 ? 160.132 40.736 -199.918 1.00 57.03 341 ALA A C 1
ATOM 2663 O O . ALA A 1 341 ? 160.832 40.143 -200.726 1.00 57.03 341 ALA A O 1
ATOM 2664 N N . SER A 1 342 ? 159.867 42.041 -200.046 1.00 58.91 342 SER A N 1
ATOM 2665 C CA . SER A 1 342 ? 160.385 42.851 -201.164 1.00 58.91 342 SER A CA 1
ATOM 2666 C C . SER A 1 342 ? 161.917 42.968 -201.147 1.00 58.91 342 SER A C 1
ATOM 2668 O O . SER A 1 342 ? 162.567 42.895 -202.193 1.00 58.91 342 SER A O 1
ATOM 2670 N N . GLN A 1 343 ? 162.534 43.055 -199.961 1.00 56.72 343 GLN A N 1
ATOM 2671 C CA . GLN A 1 343 ? 163.996 42.950 -199.824 1.00 56.72 343 GLN A CA 1
ATOM 2672 C C . GLN A 1 343 ? 164.508 41.559 -200.249 1.00 56.72 343 GLN A C 1
ATOM 2674 O O . GLN A 1 343 ? 165.514 41.449 -200.958 1.00 56.72 343 GLN A O 1
ATOM 2679 N N . ARG A 1 344 ? 163.789 40.484 -199.896 1.00 58.81 344 ARG A N 1
ATOM 2680 C CA . ARG A 1 344 ? 164.089 39.132 -200.387 1.00 58.81 344 ARG A CA 1
ATOM 2681 C C . ARG A 1 344 ? 163.833 38.951 -201.879 1.00 58.81 344 ARG A C 1
ATOM 2683 O O . ARG A 1 344 ? 164.630 38.264 -202.489 1.00 58.81 344 ARG A O 1
ATOM 2690 N N . GLU A 1 345 ? 162.833 39.577 -202.494 1.00 60.69 345 GLU A N 1
ATOM 2691 C CA . GLU A 1 345 ? 162.608 39.551 -203.950 1.00 60.69 345 GLU A CA 1
ATOM 2692 C C . GLU A 1 345 ? 163.764 40.245 -204.684 1.00 60.69 345 GLU A C 1
ATOM 2694 O O . GLU A 1 345 ? 164.299 39.723 -205.659 1.00 60.69 345 GLU A O 1
ATOM 2699 N N . THR A 1 346 ? 164.236 41.372 -204.145 1.00 57.00 346 THR A N 1
ATOM 2700 C CA . THR A 1 346 ? 165.447 42.066 -204.619 1.00 57.00 346 THR A CA 1
ATOM 2701 C C . THR A 1 346 ? 166.701 41.178 -204.512 1.00 57.00 346 THR A C 1
ATOM 2703 O O . THR A 1 346 ? 167.627 41.305 -205.310 1.00 57.00 346 THR A O 1
ATOM 2706 N N . THR A 1 347 ? 166.716 40.231 -203.567 1.00 59.28 347 THR A N 1
ATOM 2707 C CA . THR A 1 347 ? 167.782 39.225 -203.403 1.00 59.28 347 THR A CA 1
ATOM 2708 C C . THR A 1 347 ? 167.550 37.973 -204.266 1.00 59.28 347 THR A C 1
ATOM 2710 O O . THR A 1 347 ? 168.502 37.373 -204.752 1.00 59.28 347 THR A O 1
ATOM 2713 N N . LEU A 1 348 ? 166.295 37.586 -204.500 1.00 59.06 348 LEU A N 1
ATOM 2714 C CA . LEU A 1 348 ? 165.899 36.428 -205.300 1.00 59.06 348 LEU A CA 1
ATOM 2715 C C . LEU A 1 348 ? 165.954 36.702 -206.798 1.00 59.06 348 LEU A C 1
ATOM 2717 O O . LEU A 1 348 ? 166.158 35.749 -207.532 1.00 59.06 348 LEU A O 1
ATOM 2721 N N . ARG A 1 349 ? 165.882 37.961 -207.258 1.00 60.69 349 ARG A N 1
ATOM 2722 C CA . ARG A 1 349 ? 166.331 38.304 -208.618 1.00 60.69 349 ARG A CA 1
ATOM 2723 C C . ARG A 1 349 ? 167.787 37.863 -208.810 1.00 60.69 349 ARG A C 1
ATOM 2725 O O . ARG A 1 349 ? 168.030 37.012 -209.650 1.00 60.69 349 ARG A O 1
ATOM 2732 N N . LYS A 1 350 ? 168.710 38.277 -207.925 1.00 54.75 350 LYS A N 1
ATOM 2733 C CA . LYS A 1 350 ? 170.112 37.803 -207.966 1.00 54.75 350 LYS A CA 1
ATOM 2734 C C . LYS A 1 350 ? 170.235 36.275 -207.905 1.00 54.75 350 LYS A C 1
ATOM 2736 O O . LYS A 1 350 ? 170.860 35.686 -208.772 1.00 54.75 350 LYS A O 1
ATOM 2741 N N . VAL A 1 351 ? 169.626 35.624 -206.910 1.00 62.06 351 VAL A N 1
ATOM 2742 C CA . VAL A 1 351 ? 169.798 34.168 -206.722 1.00 62.06 351 VAL A CA 1
ATOM 2743 C C . VAL A 1 351 ? 169.083 33.341 -207.799 1.00 62.06 351 VAL A C 1
ATOM 2745 O O . VAL A 1 351 ? 169.519 32.234 -208.092 1.00 62.06 351 VAL A O 1
ATOM 2748 N N . HIS A 1 352 ? 168.011 33.839 -208.421 1.00 58.09 352 HIS A N 1
ATOM 2749 C CA . HIS A 1 352 ? 167.400 33.166 -209.568 1.00 58.09 352 HIS A CA 1
ATOM 2750 C C . HIS A 1 352 ? 168.233 33.361 -210.839 1.00 58.09 352 HIS A C 1
ATOM 2752 O O . HIS A 1 352 ? 168.371 32.409 -211.605 1.00 58.09 352 HIS A O 1
ATOM 2758 N N . ASP A 1 353 ? 168.838 34.535 -211.042 1.00 57.09 353 ASP A N 1
ATOM 2759 C CA . ASP A 1 353 ? 169.817 34.748 -212.117 1.00 57.09 353 ASP A CA 1
ATOM 2760 C C . ASP A 1 353 ? 171.004 33.761 -211.976 1.00 57.09 353 ASP A C 1
ATOM 2762 O O . ASP A 1 353 ? 171.458 33.208 -212.977 1.00 57.09 353 ASP A O 1
ATOM 2766 N N . ASP A 1 354 ? 171.417 33.427 -210.741 1.00 51.47 354 ASP A N 1
ATOM 2767 C CA . ASP A 1 354 ? 172.409 32.375 -210.451 1.00 51.47 354 ASP A CA 1
ATOM 2768 C C . ASP A 1 354 ? 171.862 30.932 -210.635 1.00 51.47 354 ASP A C 1
ATOM 2770 O O . ASP A 1 354 ? 172.524 30.074 -211.225 1.00 51.47 354 ASP A O 1
ATOM 2774 N N . LEU A 1 355 ? 170.659 30.617 -210.128 1.00 58.47 355 LEU A N 1
ATOM 2775 C CA . LEU A 1 355 ? 170.106 29.247 -210.119 1.00 58.47 355 LEU A CA 1
ATOM 2776 C C . LEU A 1 355 ? 169.524 28.811 -211.476 1.00 58.47 355 LEU A C 1
ATOM 2778 O O . LEU A 1 355 ? 169.428 27.611 -211.747 1.00 58.47 355 LEU A O 1
ATOM 2782 N N . THR A 1 356 ? 169.239 29.767 -212.367 1.00 57.72 356 THR A N 1
ATOM 2783 C CA . THR A 1 356 ? 168.948 29.529 -213.796 1.00 57.72 356 THR A CA 1
ATOM 2784 C C . THR A 1 356 ? 170.069 28.726 -214.481 1.00 57.72 356 THR A C 1
ATOM 2786 O O . THR A 1 356 ? 169.830 28.084 -215.501 1.00 57.72 356 THR A O 1
ATOM 2789 N N . ALA A 1 357 ? 171.274 28.681 -213.896 1.00 57.16 357 ALA A N 1
ATOM 2790 C CA . ALA A 1 357 ? 172.400 27.883 -214.372 1.00 57.16 357 ALA A CA 1
ATOM 2791 C C . ALA A 1 357 ? 172.515 26.451 -213.785 1.00 57.16 357 ALA A C 1
ATOM 2793 O O . ALA A 1 357 ? 173.474 25.765 -214.135 1.00 57.16 357 ALA A O 1
ATOM 2794 N N . GLN A 1 358 ? 171.620 25.985 -212.891 1.00 52.03 358 GLN A N 1
ATOM 2795 C CA . GLN A 1 358 ? 171.854 24.742 -212.116 1.00 52.03 358 GLN A CA 1
ATOM 2796 C C . GLN A 1 358 ? 170.828 23.598 -212.263 1.00 52.03 358 GLN A C 1
ATOM 2798 O O . GLN A 1 358 ? 171.224 22.493 -212.638 1.00 52.03 358 GLN A O 1
ATOM 2803 N N . PHE A 1 359 ? 169.547 23.767 -211.895 1.00 56.50 359 PHE A N 1
ATOM 2804 C CA . PHE A 1 359 ? 168.713 22.599 -211.524 1.00 56.50 359 PHE A CA 1
ATOM 2805 C C . PHE A 1 359 ? 167.956 21.897 -212.666 1.00 56.50 359 PHE A C 1
ATOM 2807 O O . PHE A 1 359 ? 166.730 21.881 -212.722 1.00 56.50 359 PHE A O 1
ATOM 2814 N N . ALA A 1 360 ? 168.678 21.186 -213.520 1.00 59.94 360 ALA A N 1
ATOM 2815 C CA . ALA A 1 360 ? 168.090 20.116 -214.330 1.00 59.94 360 ALA A CA 1
ATOM 2816 C C . ALA A 1 360 ? 168.303 18.685 -213.662 1.00 59.94 360 ALA A C 1
ATOM 2818 O O . ALA A 1 360 ? 169.250 18.039 -214.113 1.00 59.94 360 ALA A O 1
ATOM 2819 N N . ALA A 1 361 ? 167.496 18.209 -212.613 1.00 39.38 361 ALA A N 1
ATOM 2820 C CA . ALA A 1 361 ? 167.636 16.969 -211.677 1.00 39.38 361 ALA A CA 1
ATOM 2821 C C . ALA A 1 361 ? 166.364 16.201 -210.957 1.00 39.38 361 ALA A C 1
ATOM 2823 O O . ALA A 1 361 ? 165.317 16.169 -211.594 1.00 39.38 361 ALA A O 1
ATOM 2824 N N . ALA A 1 362 ? 166.411 15.495 -209.740 1.00 34.84 362 ALA A N 1
ATOM 2825 C CA . ALA A 1 362 ? 165.580 14.259 -209.248 1.00 34.84 362 ALA A CA 1
ATOM 2826 C C . ALA A 1 362 ? 164.941 14.054 -207.741 1.00 34.84 362 ALA A C 1
ATOM 2828 O O . ALA A 1 362 ? 164.880 15.047 -207.022 1.00 34.84 362 ALA A O 1
ATOM 2829 N N . GLN A 1 363 ? 164.431 12.835 -207.251 1.00 54.34 363 GLN A N 1
ATOM 2830 C CA . GLN A 1 363 ? 163.457 12.522 -206.060 1.00 54.34 363 GLN A CA 1
ATOM 2831 C C . GLN A 1 363 ? 163.392 11.051 -205.323 1.00 54.34 363 GLN A C 1
ATOM 2833 O O . GLN A 1 363 ? 163.973 10.145 -205.910 1.00 54.34 363 GLN A O 1
ATOM 2838 N N . ASP A 1 364 ? 162.703 10.759 -204.129 1.00 45.69 364 ASP A N 1
ATOM 2839 C CA . ASP A 1 364 ? 162.553 9.422 -203.308 1.00 45.69 364 ASP A CA 1
ATOM 2840 C C . ASP A 1 364 ? 161.376 9.208 -202.172 1.00 45.69 364 ASP A C 1
ATOM 2842 O O . ASP A 1 364 ? 160.765 10.232 -201.858 1.00 45.69 364 ASP A O 1
ATOM 2846 N N . ALA A 1 365 ? 161.028 7.987 -201.550 1.00 8.98 365 ALA A N 1
ATOM 2847 C CA . ALA A 1 365 ? 160.064 7.660 -200.350 1.00 8.98 365 ALA A CA 1
ATOM 2848 C C . ALA A 1 365 ? 159.825 6.156 -199.711 1.00 8.98 365 ALA A C 1
ATOM 2850 O O . ALA A 1 365 ? 160.054 5.186 -200.427 1.00 8.98 365 ALA A O 1
ATOM 2851 N N . VAL A 1 366 ? 159.271 5.901 -198.439 1.00 8.80 366 VAL A N 1
ATOM 2852 C CA . VAL A 1 366 ? 158.911 4.552 -197.689 1.00 8.80 366 VAL A CA 1
ATOM 2853 C C . VAL A 1 366 ? 157.805 4.599 -196.485 1.00 8.80 366 VAL A C 1
ATOM 2855 O O . VAL A 1 366 ? 157.287 5.703 -196.370 1.00 8.80 366 VAL A O 1
ATOM 2858 N N . ALA A 1 367 ? 157.290 3.700 -195.519 1.00 19.95 367 ALA A N 1
ATOM 2859 C CA . ALA A 1 367 ? 157.325 2.272 -194.885 1.00 19.95 367 ALA A CA 1
ATOM 2860 C C . ALA A 1 367 ? 156.101 1.829 -193.862 1.00 19.95 367 ALA A C 1
ATOM 2862 O O . ALA A 1 367 ? 155.144 2.600 -193.795 1.00 19.95 367 ALA A O 1
ATOM 2863 N N . ASN A 1 368 ? 156.026 0.658 -193.077 1.00 22.14 368 ASN A N 1
ATOM 2864 C CA . ASN A 1 368 ? 154.873 0.196 -192.113 1.00 22.14 368 ASN A CA 1
ATOM 2865 C C . ASN A 1 368 ? 154.987 -0.990 -190.971 1.00 22.14 368 ASN A C 1
ATOM 2867 O O . ASN A 1 368 ? 156.098 -1.485 -190.817 1.00 22.14 368 ASN A O 1
ATOM 2871 N N . ALA A 1 369 ? 153.929 -1.452 -190.159 1.00 27.09 369 ALA A N 1
ATOM 2872 C CA . ALA A 1 369 ? 153.959 -2.402 -188.905 1.00 27.09 369 ALA A CA 1
ATOM 2873 C C . ALA A 1 369 ? 152.680 -3.291 -188.350 1.00 27.09 369 ALA A C 1
ATOM 2875 O O . ALA A 1 369 ? 151.650 -3.277 -189.019 1.00 27.09 369 ALA A O 1
ATOM 2876 N N . VAL A 1 370 ? 152.677 -4.082 -187.178 1.00 38.41 370 VAL A N 1
ATOM 2877 C CA . VAL A 1 370 ? 151.608 -5.126 -186.665 1.00 38.41 370 VAL A CA 1
ATOM 2878 C C . VAL A 1 370 ? 151.316 -5.470 -185.076 1.00 38.41 370 VAL A C 1
ATOM 2880 O O . VAL A 1 370 ? 151.569 -4.568 -184.287 1.00 38.41 370 VAL A O 1
ATOM 2883 N N . LYS A 1 371 ? 150.670 -6.619 -184.559 1.00 41.78 371 LYS A N 1
ATOM 2884 C CA . LYS A 1 371 ? 149.805 -6.821 -183.251 1.00 41.78 371 LYS A CA 1
ATOM 2885 C C . LYS A 1 371 ? 149.522 -8.266 -182.505 1.00 41.78 371 LYS A C 1
ATOM 2887 O O . LYS A 1 371 ? 149.474 -9.238 -183.253 1.00 41.78 371 LYS A O 1
ATOM 2892 N N . SER A 1 372 ? 149.088 -8.402 -181.170 1.00 47.06 372 SER A N 1
ATOM 2893 C CA . SER A 1 372 ? 148.097 -9.397 -180.409 1.00 47.06 372 SER A CA 1
ATOM 2894 C C . SER A 1 372 ? 148.438 -10.507 -179.245 1.00 47.06 372 SER A C 1
ATOM 2896 O O . SER A 1 372 ? 149.543 -11.030 -179.317 1.00 47.06 372 SER A O 1
ATOM 2898 N N . LEU A 1 373 ? 147.547 -10.929 -178.225 1.00 48.72 373 LEU A N 1
ATOM 2899 C CA . LEU A 1 373 ? 147.619 -12.134 -177.200 1.00 48.72 373 LEU A CA 1
ATOM 2900 C C . LEU A 1 373 ? 146.397 -12.545 -176.162 1.00 48.72 373 LEU A C 1
ATOM 2902 O O . LEU A 1 373 ? 145.342 -11.937 -176.314 1.00 48.72 373 LEU A O 1
ATOM 2906 N N . THR A 1 374 ? 146.458 -13.547 -175.166 1.00 51.66 374 THR A N 1
ATOM 2907 C CA . THR A 1 374 ? 145.318 -14.324 -174.383 1.00 51.66 374 THR A CA 1
ATOM 2908 C C . THR A 1 374 ? 145.461 -15.000 -172.875 1.00 51.66 374 THR A C 1
ATOM 2910 O O . THR A 1 374 ? 146.593 -14.994 -172.400 1.00 51.66 374 THR A O 1
ATOM 2913 N N . PRO A 1 375 ? 144.410 -15.600 -172.121 1.00 59.38 375 PRO A N 1
ATOM 2914 C CA . PRO A 1 375 ? 144.291 -16.144 -170.640 1.00 59.38 375 PRO A CA 1
ATOM 2915 C C . PRO A 1 375 ? 143.924 -17.709 -170.306 1.00 59.38 375 PRO A C 1
ATOM 2917 O O . PRO A 1 375 ? 144.099 -18.437 -171.275 1.00 59.38 375 PRO A O 1
ATOM 2920 N N . LEU A 1 376 ? 143.449 -18.443 -169.184 1.00 56.78 376 LEU A N 1
ATOM 2921 C CA . LEU A 1 376 ? 142.830 -18.482 -167.725 1.00 56.78 376 LEU A CA 1
ATOM 2922 C C . LEU A 1 376 ? 142.910 -19.967 -166.987 1.00 56.78 376 LEU A C 1
ATOM 2924 O O . LEU A 1 376 ? 143.783 -20.638 -167.538 1.00 56.78 376 LEU A O 1
ATOM 2928 N N . PRO A 1 377 ? 142.171 -20.681 -165.976 1.00 56.84 377 PRO A N 1
ATOM 2929 C CA . PRO A 1 377 ? 141.329 -20.622 -164.643 1.00 56.84 377 PRO A CA 1
ATOM 2930 C C . PRO A 1 377 ? 141.478 -21.773 -163.436 1.00 56.84 377 PRO A C 1
ATOM 2932 O O . PRO A 1 377 ? 142.450 -22.514 -163.518 1.00 56.84 377 PRO A O 1
ATOM 2935 N N . SER A 1 378 ? 140.611 -21.983 -162.332 1.00 56.84 378 SER A N 1
ATOM 2936 C CA . SER A 1 378 ? 140.562 -23.088 -161.178 1.00 56.84 378 SER A CA 1
ATOM 2937 C C . SER A 1 378 ? 139.307 -23.072 -160.114 1.00 56.84 378 SER A C 1
ATOM 2939 O O . SER A 1 378 ? 138.480 -22.244 -160.509 1.00 56.84 378 SER A O 1
ATOM 2941 N N . PRO A 1 379 ? 139.000 -23.701 -158.848 1.00 57.06 379 PRO A N 1
ATOM 2942 C CA . PRO A 1 379 ? 139.286 -24.902 -157.857 1.00 57.06 379 PRO A CA 1
ATOM 2943 C C . PRO A 1 379 ? 138.101 -25.586 -156.884 1.00 57.06 379 PRO A C 1
ATOM 2945 O O . PRO A 1 379 ? 136.944 -25.268 -157.138 1.00 57.06 379 PRO A O 1
ATOM 2948 N N . GLY A 1 380 ? 138.289 -26.449 -155.771 1.00 53.62 380 GLY A N 1
ATOM 2949 C CA . GLY A 1 380 ? 137.293 -26.965 -154.656 1.00 53.62 380 GLY A CA 1
ATOM 2950 C C . GLY A 1 380 ? 137.665 -28.060 -153.483 1.00 53.62 380 GLY A C 1
ATOM 2951 O O . GLY A 1 380 ? 138.636 -28.767 -153.699 1.00 53.62 380 GLY A O 1
ATOM 2952 N N . ASP A 1 381 ? 136.918 -28.229 -152.315 1.00 53.00 381 ASP A N 1
ATOM 2953 C CA . ASP A 1 381 ? 136.822 -29.261 -151.126 1.00 53.00 381 ASP A CA 1
ATOM 2954 C C . ASP A 1 381 ? 137.900 -29.568 -149.951 1.00 53.00 381 ASP A C 1
ATOM 2956 O O . ASP A 1 381 ? 139.092 -29.382 -150.154 1.00 53.00 381 ASP A O 1
ATOM 2960 N N . ASP A 1 382 ? 137.446 -30.058 -148.741 1.00 49.91 382 ASP A N 1
ATOM 2961 C CA . ASP A 1 382 ? 137.984 -30.834 -147.511 1.00 49.91 382 ASP A CA 1
ATOM 2962 C C . ASP A 1 382 ? 139.235 -30.528 -146.536 1.00 49.91 382 ASP A C 1
ATOM 2964 O O . ASP A 1 382 ? 140.248 -29.947 -146.905 1.00 49.91 382 ASP A O 1
ATOM 2968 N N . ALA A 1 383 ? 139.137 -31.008 -145.255 1.00 46.22 383 ALA A N 1
ATOM 2969 C CA . ALA A 1 383 ? 140.059 -31.506 -144.154 1.00 46.22 383 ALA A CA 1
ATOM 2970 C C . ALA A 1 383 ? 141.325 -30.830 -143.460 1.00 46.22 383 ALA A C 1
ATOM 2972 O O . ALA A 1 383 ? 142.360 -30.594 -144.065 1.00 46.22 383 ALA A O 1
ATOM 2973 N N . LYS A 1 384 ? 141.298 -30.808 -142.091 1.00 45.00 384 LYS A N 1
ATOM 2974 C CA . LYS A 1 384 ? 142.331 -31.040 -140.993 1.00 45.00 384 LYS A CA 1
ATOM 2975 C C . LYS A 1 384 ? 143.740 -30.343 -140.832 1.00 45.00 384 LYS A C 1
ATOM 2977 O O . LYS A 1 384 ? 144.573 -30.314 -141.721 1.00 45.00 384 LYS A O 1
ATOM 2982 N N . THR A 1 385 ? 144.074 -30.096 -139.537 1.00 38.50 385 THR A N 1
ATOM 2983 C CA . THR A 1 385 ? 145.397 -30.080 -138.801 1.00 38.50 385 THR A CA 1
ATOM 2984 C C . THR A 1 385 ? 146.438 -28.920 -138.841 1.00 38.50 385 THR A C 1
ATOM 2986 O O . THR A 1 385 ? 147.096 -28.693 -139.840 1.00 38.50 385 THR A O 1
ATOM 2989 N N . GLU A 1 386 ? 146.710 -28.388 -137.628 1.00 38.03 386 GLU A N 1
ATOM 2990 C CA . GLU A 1 386 ? 148.007 -28.010 -136.987 1.00 38.03 386 GLU A CA 1
ATOM 2991 C C . GLU A 1 386 ? 148.902 -26.776 -137.343 1.00 38.03 386 GLU A C 1
ATOM 2993 O O . GLU A 1 386 ? 149.162 -26.447 -138.489 1.00 38.03 386 GLU A O 1
ATOM 2998 N N . GLN A 1 387 ? 149.467 -26.206 -136.252 1.00 35.00 387 GLN A N 1
ATOM 2999 C CA . GLN A 1 387 ? 150.701 -25.393 -136.059 1.00 35.00 387 GLN A CA 1
ATOM 3000 C C . GLN A 1 387 ? 150.862 -23.933 -136.596 1.00 35.00 387 GLN A C 1
ATOM 3002 O O . GLN A 1 387 ? 150.796 -23.664 -137.783 1.00 35.00 387 GLN A O 1
ATOM 3007 N N . PHE A 1 388 ? 151.159 -23.019 -135.640 1.00 30.89 388 PHE A N 1
ATOM 3008 C CA . PHE A 1 388 ? 152.144 -21.893 -135.589 1.00 30.89 388 PHE A CA 1
ATOM 3009 C C . PHE A 1 388 ? 152.593 -21.116 -136.870 1.00 30.89 388 PHE A C 1
ATOM 3011 O O . PHE A 1 388 ? 152.857 -21.743 -137.888 1.00 30.89 388 PHE A O 1
ATOM 3018 N N . PRO A 1 389 ? 152.995 -19.814 -136.778 1.00 52.69 389 PRO A N 1
ATOM 3019 C CA . PRO A 1 389 ? 152.676 -18.763 -135.789 1.00 52.69 389 PRO A CA 1
ATOM 3020 C C . PRO A 1 389 ? 152.482 -17.331 -136.395 1.00 52.69 389 PRO A C 1
ATOM 3022 O O . PRO A 1 389 ? 152.273 -17.149 -137.588 1.00 52.69 389 PRO A O 1
ATOM 3025 N N . LEU A 1 390 ? 152.565 -16.306 -135.527 1.00 48.59 390 LEU A N 1
ATOM 3026 C CA . LEU A 1 390 ? 152.667 -14.846 -135.771 1.00 48.59 390 LEU A CA 1
ATOM 3027 C C . LEU A 1 390 ? 153.372 -14.404 -137.078 1.00 48.59 390 LEU A C 1
ATOM 3029 O O . LEU A 1 390 ? 154.432 -14.935 -137.410 1.00 48.59 390 LEU A O 1
ATOM 3033 N N . PRO A 1 391 ? 152.915 -13.285 -137.686 1.00 48.41 391 PRO A N 1
ATOM 3034 C CA . PRO A 1 391 ? 153.660 -12.037 -137.445 1.00 48.41 391 PRO A CA 1
ATOM 3035 C C . PRO A 1 391 ? 152.825 -10.755 -137.201 1.00 48.41 391 PRO A C 1
ATOM 3037 O O . PRO A 1 391 ? 151.838 -10.460 -137.868 1.00 48.41 391 PRO A O 1
ATOM 3040 N N . ARG A 1 392 ? 153.337 -9.923 -136.284 1.00 59.75 392 ARG A N 1
ATOM 3041 C CA . ARG A 1 392 ? 153.473 -8.453 -136.447 1.00 59.75 392 ARG A CA 1
ATOM 3042 C C . ARG A 1 392 ? 154.957 -8.198 -136.852 1.00 59.75 392 ARG A C 1
ATOM 3044 O O . ARG A 1 392 ? 155.720 -9.158 -136.719 1.00 59.75 392 ARG A O 1
ATOM 3051 N N . PRO A 1 393 ? 155.45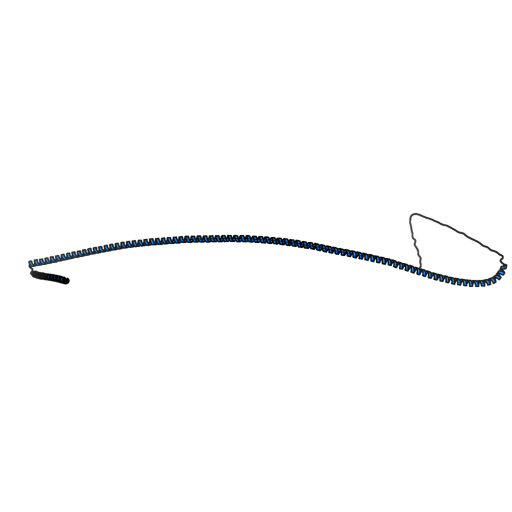2 -6.985 -137.203 1.00 57.50 393 PRO A N 1
ATOM 3052 C CA . PRO A 1 393 ? 154.835 -5.650 -137.178 1.00 57.50 393 PRO A CA 1
ATOM 3053 C C . PRO A 1 393 ? 155.088 -4.899 -138.530 1.00 57.50 393 PRO A C 1
ATOM 3055 O O . PRO A 1 393 ? 154.843 -5.540 -139.542 1.00 57.50 393 PRO A O 1
ATOM 3058 N N . ASP A 1 394 ? 155.497 -3.628 -138.737 1.00 43.59 394 ASP A N 1
ATOM 3059 C CA . ASP A 1 394 ? 155.914 -2.440 -137.942 1.00 43.59 394 ASP A CA 1
ATOM 3060 C C . ASP A 1 394 ? 155.556 -1.142 -138.730 1.00 43.59 394 ASP A C 1
ATOM 3062 O O . ASP A 1 394 ? 155.364 -1.194 -139.940 1.00 43.59 394 ASP A O 1
ATOM 3066 N N . LYS A 1 395 ? 155.209 -0.017 -138.079 1.00 49.06 395 LYS A N 1
ATOM 3067 C CA . LYS A 1 395 ? 156.037 1.206 -137.868 1.00 49.06 395 LYS A CA 1
ATOM 3068 C C . LYS A 1 395 ? 156.844 1.744 -139.071 1.00 49.06 395 LYS A C 1
ATOM 3070 O O . LYS A 1 395 ? 157.685 1.039 -139.606 1.00 49.06 395 LYS A O 1
ATOM 3075 N N . ASP A 1 396 ? 156.775 3.061 -139.308 1.00 43.53 396 ASP A N 1
ATOM 3076 C CA . ASP A 1 396 ? 157.733 4.048 -138.745 1.00 43.53 396 ASP A CA 1
ATOM 3077 C C . ASP A 1 396 ? 157.105 5.477 -138.795 1.00 43.53 396 ASP A C 1
ATOM 3079 O O . ASP A 1 396 ? 156.132 5.684 -139.512 1.00 43.53 396 ASP A O 1
ATOM 3083 N N . ARG A 1 397 ? 157.325 6.372 -137.810 1.00 46.78 397 ARG A N 1
ATOM 3084 C CA . ARG A 1 397 ? 158.314 7.489 -137.744 1.00 46.78 397 ARG A CA 1
ATOM 3085 C C . ARG A 1 397 ? 158.190 8.561 -138.855 1.00 46.78 397 ARG A C 1
ATOM 3087 O O . ARG A 1 397 ? 157.821 8.250 -139.971 1.00 46.78 397 ARG A O 1
ATOM 3094 N N . LYS A 1 398 ? 158.528 9.842 -138.627 1.00 43.56 398 LYS A N 1
ATOM 3095 C CA . LYS A 1 398 ? 159.254 10.509 -137.512 1.00 43.56 398 LYS A CA 1
ATOM 3096 C C . LYS A 1 398 ? 158.839 11.993 -137.404 1.00 43.56 398 LYS A C 1
ATOM 3098 O O . LYS A 1 398 ? 158.172 12.503 -138.293 1.00 43.56 398 LYS A O 1
ATOM 3103 N N . LYS A 1 399 ? 159.305 12.701 -136.364 1.00 54.03 399 LYS A N 1
ATOM 3104 C CA . LYS A 1 399 ? 159.375 14.177 -136.381 1.00 54.03 399 LYS A CA 1
ATOM 3105 C C . LYS A 1 399 ? 160.463 14.652 -137.354 1.00 54.03 399 LYS A C 1
ATOM 3107 O O . LYS A 1 399 ? 161.549 14.068 -137.341 1.00 54.03 399 LYS A O 1
ATOM 3112 N N . SER A 1 400 ? 160.216 15.775 -138.023 1.00 55.16 400 SER A N 1
ATOM 3113 C CA . SER A 1 400 ? 161.141 16.916 -138.079 1.00 55.16 400 SER A CA 1
ATOM 3114 C C . SER A 1 400 ? 160.349 18.217 -138.191 1.00 55.16 400 SER A C 1
ATOM 3116 O O . SER A 1 400 ? 159.116 18.111 -138.364 1.00 55.16 400 SER A O 1
#

Radius of gyration: 142.55 Å; Cα contacts (8 Å, |Δi|>4): 5; chains: 1; bounding box: 258×76×360 Å

Organism: NCBI:txid2591470